Protein AF-A0A8D9P9A0-F1 (afdb_monomer)

Structure (mmCIF, N/CA/C/O backbone):
data_AF-A0A8D9P9A0-F1
#
_entry.id   AF-A0A8D9P9A0-F1
#
loop_
_atom_site.group_PDB
_atom_site.id
_atom_site.type_symbol
_atom_site.label_atom_id
_atom_site.label_alt_id
_atom_site.label_comp_id
_atom_site.label_asym_id
_atom_site.label_entity_id
_atom_site.label_seq_id
_atom_site.pdbx_PDB_ins_code
_atom_site.Cartn_x
_atom_site.Cartn_y
_atom_site.Cartn_z
_atom_site.occupancy
_atom_site.B_iso_or_equiv
_atom_site.auth_seq_id
_atom_site.auth_comp_id
_atom_site.auth_asym_id
_atom_site.auth_atom_id
_atom_site.pdbx_PDB_model_num
ATOM 1 N N . MET A 1 1 ? -58.134 63.887 67.981 1.00 38.72 1 MET A N 1
ATOM 2 C CA . MET A 1 1 ? -57.630 65.029 67.196 1.00 38.72 1 MET A CA 1
ATOM 3 C C . MET A 1 1 ? -57.654 64.625 65.739 1.00 38.72 1 MET A C 1
ATOM 5 O O . MET A 1 1 ? -56.917 63.733 65.346 1.00 38.72 1 MET A O 1
ATOM 9 N N . THR A 1 2 ? -58.584 65.197 64.986 1.00 37.09 2 THR A N 1
ATOM 10 C CA . THR A 1 2 ? -58.655 65.125 63.527 1.00 37.09 2 THR A CA 1
ATOM 11 C C . THR A 1 2 ? -57.467 65.891 62.957 1.00 37.09 2 THR A C 1
ATOM 13 O O . THR A 1 2 ? -57.327 67.081 63.227 1.00 37.09 2 THR A O 1
ATOM 16 N N . ILE A 1 3 ? -56.620 65.218 62.182 1.00 36.59 3 ILE A N 1
ATOM 17 C CA . ILE A 1 3 ? -55.653 65.874 61.301 1.00 36.59 3 ILE A CA 1
ATOM 18 C C . ILE A 1 3 ? -56.049 65.482 59.878 1.00 36.59 3 ILE A C 1
ATOM 20 O O . ILE A 1 3 ? -56.036 64.312 59.508 1.00 36.59 3 ILE A O 1
ATOM 24 N N . SER A 1 4 ? -56.513 66.480 59.135 1.00 38.31 4 SER A N 1
ATOM 25 C CA . SER A 1 4 ? -56.964 66.421 57.747 1.00 38.31 4 SER A CA 1
ATOM 26 C C . SER A 1 4 ? -55.784 66.341 56.776 1.00 38.31 4 SER A C 1
ATOM 28 O O . SER A 1 4 ? -54.839 67.118 56.906 1.00 38.31 4 SER A O 1
ATOM 30 N N . PHE A 1 5 ? -55.878 65.487 55.754 1.00 45.12 5 PHE A N 1
ATOM 31 C CA . PHE A 1 5 ? -55.042 65.589 54.555 1.00 45.12 5 PHE A CA 1
ATOM 32 C C . PHE A 1 5 ? -55.464 66.828 53.754 1.00 45.12 5 PHE A C 1
ATOM 34 O O . PHE A 1 5 ? -56.601 66.921 53.296 1.00 45.12 5 PHE A O 1
ATOM 41 N N . SER A 1 6 ? -54.544 67.777 53.592 1.00 41.75 6 SER A N 1
ATOM 42 C CA . SER A 1 6 ? -54.688 68.943 52.721 1.00 41.75 6 SER A CA 1
ATOM 43 C C . SER A 1 6 ? -53.650 68.844 51.609 1.00 41.75 6 SER A C 1
ATOM 45 O O . SER A 1 6 ? -52.459 68.902 51.890 1.00 41.75 6 SER A O 1
ATOM 47 N N . GLY A 1 7 ? -54.115 68.724 50.364 1.00 48.47 7 GLY A N 1
ATOM 48 C CA . GLY A 1 7 ? -53.348 69.071 49.164 1.00 48.47 7 GLY A CA 1
ATOM 49 C C . GLY A 1 7 ? -52.159 68.166 48.849 1.00 48.47 7 GLY A C 1
ATOM 50 O O . GLY A 1 7 ? -51.011 68.527 49.088 1.00 48.47 7 GLY A O 1
ATOM 51 N N . LEU A 1 8 ? -52.424 67.011 48.240 1.00 52.41 8 LEU A N 1
ATOM 52 C CA . LEU A 1 8 ? -51.388 66.239 47.558 1.00 52.41 8 LEU A CA 1
ATOM 53 C C . LEU A 1 8 ? -50.880 67.036 46.340 1.00 52.41 8 LEU A C 1
ATOM 55 O O . LEU A 1 8 ? -51.666 67.408 45.473 1.00 52.41 8 LEU A O 1
ATOM 59 N N . ALA A 1 9 ? -49.560 67.228 46.285 1.00 50.12 9 ALA A N 1
ATOM 60 C CA . ALA A 1 9 ? -48.769 67.524 45.085 1.00 50.12 9 ALA A CA 1
ATOM 61 C C . ALA A 1 9 ? -48.750 68.965 44.528 1.00 50.12 9 ALA A C 1
ATOM 63 O O . ALA A 1 9 ? -48.913 69.174 43.330 1.00 50.12 9 ALA A O 1
ATOM 64 N N . SER A 1 10 ? -48.416 69.964 45.349 1.00 52.88 10 SER A N 1
ATOM 65 C CA . SER A 1 10 ? -47.826 71.209 44.822 1.00 52.88 10 SER A CA 1
ATOM 66 C C . SER A 1 10 ? -46.684 71.673 45.723 1.00 52.88 10 SER A C 1
ATOM 68 O O . SER A 1 10 ? -46.908 72.404 46.684 1.00 52.88 10 SER A O 1
ATOM 70 N N . GLY A 1 11 ? -45.465 71.208 45.426 1.00 57.16 11 GLY A N 1
ATOM 71 C CA . GLY A 1 11 ? -44.234 71.633 46.108 1.00 57.16 11 GLY A CA 1
ATOM 72 C C . GLY A 1 11 ? -43.344 70.518 46.670 1.00 57.16 11 GLY A C 1
ATOM 73 O O . GLY A 1 11 ? -42.321 70.829 47.270 1.00 57.16 11 GLY A O 1
ATOM 74 N N . LEU A 1 12 ? -43.692 69.239 46.493 1.00 58.28 12 LEU A N 1
ATOM 75 C CA . LEU A 1 12 ? -42.764 68.142 46.781 1.00 58.28 12 LEU A CA 1
ATOM 76 C C . LEU A 1 12 ? -41.878 67.928 45.556 1.00 58.28 12 LEU A C 1
ATOM 78 O O . LEU A 1 12 ? -42.383 67.606 44.483 1.00 58.28 12 LEU A O 1
ATOM 82 N N . ASP A 1 13 ? -40.575 68.128 45.724 1.00 65.75 13 ASP A N 1
ATOM 83 C CA . ASP A 1 13 ? -39.561 67.827 44.717 1.00 65.75 13 ASP A CA 1
ATOM 84 C C . ASP A 1 13 ? -39.398 66.304 44.596 1.00 65.75 13 ASP A C 1
ATOM 86 O O . ASP A 1 13 ? -38.470 65.682 45.105 1.00 65.75 13 ASP A O 1
ATOM 90 N N . THR A 1 14 ? -40.397 65.672 43.983 1.00 66.44 14 THR A N 1
ATOM 91 C CA . THR A 1 14 ? -40.440 64.221 43.797 1.00 66.44 14 THR A CA 1
ATOM 92 C C . THR A 1 14 ? -39.306 63.736 42.901 1.00 66.44 14 THR A C 1
ATOM 94 O O . THR A 1 14 ? -38.906 62.582 43.015 1.00 66.44 14 THR A O 1
ATOM 97 N N . SER A 1 15 ? -38.775 64.605 42.036 1.00 68.75 15 SER A N 1
ATOM 98 C CA . SER A 1 15 ? -37.659 64.288 41.147 1.00 68.75 15 SER A CA 1
ATOM 99 C C . SER A 1 15 ? -36.370 64.061 41.933 1.00 68.75 15 SER A C 1
ATOM 101 O O . SER A 1 15 ? -35.758 63.012 41.758 1.00 68.75 15 SER A O 1
ATOM 103 N N . SER A 1 16 ? -36.012 64.940 42.879 1.00 72.00 16 SER A N 1
ATOM 104 C CA . SER A 1 16 ? -34.798 64.737 43.691 1.00 72.00 16 SER A CA 1
ATOM 105 C C . SER A 1 16 ? -34.883 63.521 44.619 1.00 72.00 16 SER A C 1
ATOM 107 O O . SER A 1 16 ? -33.874 62.866 44.890 1.00 72.00 16 SER A O 1
ATOM 109 N N . TRP A 1 17 ? -36.084 63.155 45.078 1.00 72.56 17 TRP A N 1
ATOM 110 C CA . TRP A 1 17 ? -36.299 61.923 45.849 1.00 72.56 17 TRP A CA 1
ATOM 111 C C . TRP A 1 17 ? -36.168 60.664 44.992 1.00 72.56 17 TRP A C 1
ATOM 113 O O . TRP A 1 17 ? -35.575 59.682 45.441 1.00 72.56 17 TRP A O 1
ATOM 123 N N . VAL A 1 18 ? -36.685 60.687 43.760 1.00 77.31 18 VAL A N 1
ATOM 124 C CA . VAL A 1 18 ? -36.500 59.593 42.798 1.00 77.31 18 VAL A CA 1
ATOM 125 C C . VAL A 1 18 ? -35.024 59.463 42.424 1.00 77.31 18 VAL A C 1
ATOM 127 O O . VAL A 1 18 ? -34.495 58.359 42.487 1.00 77.31 18 VAL A O 1
ATOM 130 N N . GLU A 1 19 ? -34.332 60.565 42.133 1.00 80.25 19 GLU A N 1
ATOM 131 C CA . GLU A 1 19 ? -32.891 60.575 41.848 1.00 80.25 19 GLU A CA 1
ATOM 132 C C . GLU A 1 19 ? -32.069 60.042 43.027 1.00 80.25 19 GLU A C 1
ATOM 134 O O . GLU A 1 19 ? -31.186 59.213 42.830 1.00 80.25 19 GLU A O 1
ATOM 139 N N . SER A 1 20 ? -32.407 60.425 44.263 1.00 78.75 20 SER A N 1
ATOM 140 C CA . SER A 1 20 ? -31.737 59.916 45.469 1.00 78.75 20 SER A CA 1
ATOM 141 C C . SER A 1 20 ? -31.962 58.414 45.669 1.00 78.75 20 SER A C 1
ATOM 143 O O . SER A 1 20 ? -31.035 57.691 46.024 1.00 78.75 20 SER A O 1
ATOM 145 N N . LEU A 1 21 ? -33.179 57.914 45.425 1.00 80.44 21 LEU A N 1
ATOM 146 C CA . LEU A 1 21 ? -33.485 56.481 45.498 1.00 80.44 21 LEU A CA 1
ATOM 147 C C . LEU A 1 21 ? -32.795 55.688 44.383 1.00 80.44 21 LEU A C 1
ATOM 149 O O . LEU A 1 21 ? -32.305 54.588 44.642 1.00 80.44 21 LEU A O 1
ATOM 153 N N . VAL A 1 22 ? -32.731 56.237 43.168 1.00 85.25 22 VAL A N 1
ATOM 154 C CA . VAL A 1 22 ? -31.996 55.650 42.039 1.00 85.25 22 VAL A CA 1
ATOM 155 C C . VAL A 1 22 ? -30.502 55.622 42.340 1.00 85.25 22 VAL A C 1
ATOM 157 O O . VAL A 1 22 ? -29.896 54.573 42.175 1.00 85.25 22 VAL A O 1
ATOM 160 N N . ALA A 1 23 ? -29.925 56.699 42.877 1.00 84.56 23 ALA A N 1
ATOM 161 C CA . ALA A 1 23 ? -28.524 56.742 43.291 1.00 84.56 23 ALA A CA 1
ATOM 162 C C . ALA A 1 23 ? -28.210 55.704 44.381 1.00 84.56 23 ALA A C 1
ATOM 164 O O . ALA A 1 23 ? -27.176 55.048 44.334 1.00 84.56 23 ALA A O 1
ATOM 165 N N . LEU A 1 24 ? -29.126 55.486 45.330 1.00 86.19 24 LEU A N 1
ATOM 166 C CA . LEU A 1 24 ? -28.970 54.482 46.388 1.00 86.19 24 LEU A CA 1
ATOM 167 C C . LEU A 1 24 ? -29.079 53.044 45.844 1.00 86.19 24 LEU A C 1
ATOM 169 O O . LEU A 1 24 ? -28.393 52.139 46.319 1.00 86.19 24 LEU A O 1
ATOM 173 N N . LYS A 1 25 ? -29.921 52.819 44.825 1.00 83.50 25 LYS A N 1
ATOM 174 C CA . LYS A 1 25 ? -29.985 51.545 44.089 1.00 83.50 25 LYS A CA 1
ATOM 175 C C . LYS A 1 25 ? -28.748 51.329 43.217 1.00 83.50 25 LYS A C 1
ATOM 177 O O . LYS A 1 25 ? -28.243 50.212 43.213 1.00 83.50 25 LYS A O 1
ATOM 182 N N . GLN A 1 26 ? -28.257 52.370 42.547 1.00 85.81 26 GLN A N 1
ATOM 183 C CA . GLN A 1 26 ? -27.051 52.333 41.724 1.00 85.81 26 GLN A CA 1
ATOM 184 C C . GLN A 1 26 ? -25.819 52.046 42.581 1.00 85.81 26 GLN A C 1
ATOM 186 O O . GLN A 1 26 ? -25.112 51.103 42.281 1.00 85.81 26 GLN A O 1
ATOM 191 N N . ALA A 1 27 ? -25.661 52.701 43.734 1.00 87.56 27 ALA A N 1
ATOM 192 C CA . ALA A 1 27 ? -24.571 52.410 44.667 1.00 87.56 27 ALA A CA 1
ATOM 193 C C . ALA A 1 27 ? -24.542 50.934 45.111 1.00 87.56 27 ALA A C 1
ATOM 195 O O . ALA A 1 27 ? -23.475 50.342 45.256 1.00 87.56 27 ALA A O 1
ATOM 196 N N . LYS A 1 28 ? -25.717 50.311 45.298 1.00 88.88 28 LYS A N 1
ATOM 197 C CA . LYS A 1 28 ? -25.809 48.873 45.594 1.00 88.88 28 LYS A CA 1
ATOM 198 C C . LYS A 1 28 ? -25.413 48.004 44.394 1.00 88.88 28 LYS A C 1
ATOM 200 O O . LYS A 1 28 ? -24.854 46.934 44.602 1.00 88.88 28 LYS A O 1
ATOM 205 N N . ILE A 1 29 ? -25.732 48.431 43.173 1.00 88.75 29 ILE A N 1
ATOM 206 C CA . ILE A 1 29 ? -25.300 47.758 41.941 1.00 88.75 29 ILE A CA 1
ATOM 207 C C . ILE A 1 29 ? -23.782 47.878 41.799 1.00 88.75 29 ILE A C 1
ATOM 209 O O . ILE A 1 29 ? -23.136 46.855 41.632 1.00 88.75 29 ILE A O 1
ATOM 213 N N . ASP A 1 30 ? -23.224 49.073 41.983 1.00 90.44 30 ASP A N 1
ATOM 214 C CA . ASP A 1 30 ? -21.786 49.335 41.899 1.00 90.44 30 ASP A CA 1
ATOM 215 C C . ASP A 1 30 ? -21.013 48.467 42.910 1.00 90.44 30 ASP A C 1
ATOM 217 O O . ASP A 1 30 ? -20.038 47.814 42.555 1.00 90.44 30 ASP A O 1
ATOM 221 N N . THR A 1 31 ? -21.516 48.344 44.148 1.00 91.75 31 THR A N 1
ATOM 222 C CA . THR A 1 31 ? -20.923 47.441 45.157 1.00 91.75 31 THR A CA 1
ATOM 223 C C . THR A 1 31 ? -20.950 45.975 44.705 1.00 91.75 31 THR A C 1
ATOM 225 O O . THR A 1 31 ? -19.977 45.250 44.884 1.00 91.75 31 THR A O 1
ATOM 228 N N . LEU A 1 32 ? -22.055 45.515 44.107 1.00 92.00 32 LEU A N 1
ATOM 229 C CA . LEU A 1 32 ? -22.164 44.143 43.599 1.00 92.00 32 LEU A CA 1
ATOM 230 C C . LEU A 1 32 ? -21.280 43.908 42.364 1.00 92.00 32 LEU A C 1
ATOM 232 O O . LEU A 1 32 ? -20.816 42.787 42.154 1.00 92.00 32 LEU A O 1
ATOM 236 N N . GLU A 1 33 ? -21.049 44.934 41.543 1.00 88.38 33 GLU A N 1
ATOM 237 C CA . GLU A 1 33 ? -20.112 44.879 40.419 1.00 88.38 33 GLU A CA 1
ATOM 238 C C . GLU A 1 33 ? -18.659 44.785 40.907 1.00 88.38 33 GLU A C 1
ATOM 240 O O . GLU A 1 33 ? -17.931 43.918 40.423 1.00 88.38 33 GLU A O 1
ATOM 245 N N . GLU A 1 34 ? -18.270 45.559 41.927 1.00 91.25 34 GLU A N 1
ATOM 246 C CA . GLU A 1 34 ? -16.955 45.457 42.583 1.00 91.25 34 GLU A CA 1
ATOM 247 C C . GLU A 1 34 ? -16.739 44.082 43.250 1.00 91.25 34 GLU A C 1
ATOM 249 O O . GLU A 1 34 ? -15.682 43.455 43.100 1.00 91.25 34 GLU A O 1
ATOM 254 N N . GLU A 1 35 ? -17.750 43.561 43.958 1.00 91.94 35 GLU A N 1
ATOM 255 C CA . GLU A 1 35 ? -17.711 42.213 44.542 1.00 91.94 35 GLU A CA 1
ATOM 256 C C . GLU A 1 35 ? -17.566 41.139 43.452 1.00 91.94 35 GLU A C 1
ATOM 258 O O . GLU A 1 35 ? -16.764 40.210 43.587 1.00 91.94 35 GLU A O 1
ATOM 263 N N . LYS A 1 36 ? -18.293 41.277 42.336 1.00 90.62 36 LYS A N 1
ATOM 264 C CA . LYS A 1 36 ? -18.192 40.371 41.184 1.00 90.62 36 LYS A CA 1
ATOM 265 C C . LYS A 1 36 ? -16.798 40.406 40.559 1.00 90.62 36 LYS A C 1
ATOM 267 O O . LYS A 1 36 ? -16.258 39.343 40.251 1.00 90.62 36 LYS A O 1
ATOM 272 N N . GLU A 1 37 ? -16.218 41.587 40.367 1.00 89.94 37 GLU A N 1
ATOM 273 C CA . GLU A 1 37 ? -14.865 41.745 39.822 1.00 89.94 37 GLU A CA 1
ATOM 274 C C . GLU A 1 37 ? -13.820 41.080 40.732 1.00 89.94 37 GLU A C 1
ATOM 276 O O . GLU A 1 37 ? -12.984 40.304 40.265 1.00 89.94 37 GLU A O 1
ATOM 281 N N . THR A 1 38 ? -13.951 41.260 42.048 1.00 90.88 38 THR A N 1
ATOM 282 C CA . THR A 1 38 ? -13.087 40.614 43.052 1.00 90.88 38 THR A CA 1
ATOM 283 C C . THR A 1 38 ? -13.170 39.081 42.994 1.00 90.88 38 THR A C 1
ATOM 285 O O . THR A 1 38 ? -12.151 38.381 43.069 1.00 90.88 38 THR A O 1
ATOM 288 N N . VAL A 1 39 ? -14.378 38.532 42.832 1.00 92.12 39 VAL A N 1
ATOM 289 C CA . VAL A 1 39 ? -14.594 37.082 42.695 1.00 92.12 39 VAL A CA 1
ATOM 290 C C . VAL A 1 39 ? -14.009 36.549 41.383 1.00 92.12 39 VAL A C 1
ATOM 292 O O . VAL A 1 39 ? -13.419 35.467 41.380 1.00 92.12 39 VAL A O 1
ATOM 295 N N . LEU A 1 40 ? -14.118 37.293 40.278 1.00 88.81 40 LEU A N 1
ATOM 296 C CA . LEU A 1 40 ? -13.529 36.905 38.991 1.00 88.81 40 LEU A CA 1
ATOM 297 C C . LEU A 1 40 ? -11.998 36.855 39.049 1.00 88.81 40 LEU A C 1
ATOM 299 O O . LEU A 1 40 ? -11.419 35.862 38.612 1.00 88.81 40 LEU A O 1
ATOM 303 N N . LEU A 1 41 ? -11.359 37.853 39.663 1.00 89.81 41 LEU A N 1
ATOM 304 C CA . LEU A 1 41 ? -9.907 37.861 39.892 1.00 89.81 41 LEU A CA 1
ATOM 305 C C . LEU A 1 41 ? -9.457 36.672 40.755 1.00 89.81 41 LEU A C 1
ATOM 307 O O . LEU A 1 41 ? -8.440 36.025 40.480 1.00 89.81 41 LEU A O 1
ATOM 311 N N . SER A 1 42 ? -10.240 36.339 41.784 1.00 89.00 42 SER A N 1
ATOM 312 C CA . SER A 1 42 ? -9.978 35.172 42.635 1.00 89.00 42 SER A CA 1
ATOM 313 C C . SER A 1 42 ? -10.098 33.858 41.856 1.00 89.00 42 SER A C 1
ATOM 315 O O . SER A 1 42 ? -9.275 32.958 42.034 1.00 89.00 42 SER A O 1
ATOM 317 N N . LYS A 1 43 ? -11.088 33.749 40.960 1.00 93.31 43 LYS A N 1
ATOM 318 C CA . LYS A 1 43 ? -11.264 32.590 40.078 1.00 93.31 43 LYS A CA 1
ATOM 319 C C . LYS A 1 43 ? -10.092 32.438 39.106 1.00 93.31 43 LYS A C 1
ATOM 321 O O . LYS A 1 43 ? -9.537 31.350 39.017 1.00 93.31 43 LYS A O 1
ATOM 326 N N . GLU A 1 44 ? -9.686 33.511 38.430 1.00 91.00 44 GLU A N 1
ATOM 327 C CA . GLU A 1 44 ? -8.546 33.495 37.502 1.00 91.00 44 GLU A CA 1
ATOM 328 C C . GLU A 1 44 ? -7.255 33.052 38.207 1.00 91.00 44 GLU A C 1
ATOM 330 O O . GLU A 1 44 ? -6.508 32.211 37.706 1.00 91.00 44 GLU A O 1
ATOM 335 N N . THR A 1 45 ? -7.027 33.556 39.422 1.00 90.44 45 THR A N 1
ATOM 336 C CA . THR A 1 45 ? -5.895 33.139 40.259 1.00 90.44 45 THR A CA 1
ATOM 337 C C . THR A 1 45 ? -5.944 31.638 40.562 1.00 90.44 45 THR A C 1
ATOM 339 O O . THR A 1 45 ? -4.926 30.952 40.456 1.00 90.44 45 THR A O 1
ATOM 342 N N . LEU A 1 46 ? -7.121 31.104 40.904 1.00 93.69 46 LEU A N 1
ATOM 343 C CA . LEU A 1 46 ? -7.304 29.680 41.186 1.00 93.69 46 LEU A CA 1
ATOM 344 C C . LEU A 1 46 ? -7.097 28.807 39.937 1.00 93.69 46 LEU A C 1
ATOM 346 O O . LEU A 1 46 ? -6.453 27.762 40.027 1.00 93.69 46 LEU A O 1
ATOM 350 N N . ASP A 1 47 ? -7.595 29.244 38.779 1.00 90.88 47 ASP A N 1
ATOM 351 C CA . ASP A 1 47 ? -7.427 28.549 37.498 1.00 90.88 47 ASP A CA 1
ATOM 352 C C . ASP A 1 47 ? -5.939 28.481 37.102 1.00 90.88 47 ASP A C 1
ATOM 354 O O . ASP A 1 47 ? -5.443 27.417 36.716 1.00 90.88 47 ASP A O 1
ATOM 358 N N . ASN A 1 48 ? -5.189 29.569 37.308 1.00 90.69 48 ASN A N 1
ATOM 359 C CA . ASN A 1 48 ? -3.739 29.605 37.103 1.00 90.69 48 ASN A CA 1
ATOM 360 C C . ASN A 1 48 ? -2.991 28.649 38.047 1.00 90.69 48 ASN A C 1
ATOM 362 O O . ASN A 1 48 ? -2.122 27.893 37.603 1.00 90.69 48 ASN A O 1
ATOM 366 N N . ILE A 1 49 ? -3.354 28.623 39.335 1.00 94.56 49 ILE A N 1
ATOM 367 C CA . ILE A 1 49 ? -2.780 27.683 40.313 1.00 94.56 49 ILE A CA 1
ATOM 368 C C . ILE A 1 49 ? -3.073 26.235 39.901 1.00 94.56 49 ILE A C 1
ATOM 370 O O . ILE A 1 49 ? -2.175 25.392 39.913 1.00 94.56 49 ILE A O 1
ATOM 374 N N . LYS A 1 50 ? -4.310 25.933 39.497 1.00 92.50 50 LYS A N 1
ATOM 375 C CA . LYS A 1 50 ? -4.706 24.593 39.050 1.00 92.50 50 LYS A CA 1
ATOM 376 C C . LYS A 1 50 ? -3.918 24.153 37.817 1.00 92.50 50 LYS A C 1
ATOM 378 O O . LYS A 1 50 ? -3.455 23.013 37.774 1.00 92.50 50 LYS A O 1
ATOM 383 N N . SER A 1 51 ? -3.738 25.040 36.839 1.00 89.81 51 SER A N 1
ATOM 384 C CA . SER A 1 51 ? -2.944 24.768 35.635 1.00 89.81 51 SER A CA 1
ATOM 385 C C . SER A 1 51 ? -1.482 24.457 35.976 1.00 89.81 51 SER A C 1
ATOM 387 O O . SER A 1 51 ? -0.930 23.454 35.510 1.00 89.81 51 SER A O 1
ATOM 389 N N . PHE A 1 52 ? -0.883 25.246 36.878 1.00 93.88 52 PHE A N 1
ATOM 390 C CA . PHE A 1 52 ? 0.466 24.996 37.384 1.00 93.88 52 PHE A CA 1
ATOM 391 C C . PHE A 1 52 ? 0.574 23.622 38.055 1.00 93.88 52 PHE A C 1
ATOM 393 O O . PHE A 1 52 ? 1.441 22.833 37.689 1.00 93.88 52 PHE A O 1
ATOM 400 N N . PHE A 1 53 ? -0.325 23.297 38.989 1.00 94.50 53 PHE A N 1
ATOM 401 C CA . PHE A 1 53 ? -0.287 22.009 39.688 1.00 94.50 53 PHE A CA 1
ATOM 402 C C . PHE A 1 53 ? -0.582 20.818 38.773 1.00 94.50 53 PHE A C 1
ATOM 404 O O . PHE A 1 53 ? -0.012 19.751 38.981 1.00 94.50 53 PHE A O 1
ATOM 411 N N . THR A 1 54 ? -1.414 20.991 37.744 1.00 82.06 54 THR A N 1
ATOM 412 C CA . THR A 1 54 ? -1.666 19.951 36.733 1.00 82.06 54 THR A CA 1
ATOM 413 C C . THR A 1 54 ? -0.401 19.684 35.920 1.00 82.06 54 THR A C 1
ATOM 415 O O . THR A 1 54 ? 0.020 18.539 35.800 1.00 82.06 54 THR A O 1
ATOM 418 N N . SER A 1 55 ? 0.265 20.743 35.451 1.00 82.06 55 SER A N 1
ATOM 419 C CA . SER A 1 55 ? 1.526 20.633 34.706 1.00 82.06 55 SER A CA 1
ATOM 420 C C . SER A 1 55 ? 2.646 20.036 35.562 1.00 82.06 55 SER A C 1
ATOM 422 O O . SER A 1 55 ? 3.377 19.155 35.115 1.00 82.06 55 SER A O 1
ATOM 424 N N . PHE A 1 56 ? 2.757 20.486 36.814 1.00 87.50 56 PHE A N 1
ATOM 425 C CA . PHE A 1 56 ? 3.733 19.982 37.775 1.00 87.50 56 PHE A CA 1
ATOM 426 C C . PHE A 1 56 ? 3.503 18.502 38.090 1.00 87.50 56 PHE A C 1
ATOM 428 O O . PHE A 1 56 ? 4.450 17.718 38.091 1.00 87.50 56 PHE A O 1
ATOM 435 N N . ARG A 1 57 ? 2.242 18.096 38.278 1.00 85.62 57 ARG A N 1
ATOM 436 C CA . ARG A 1 57 ? 1.867 16.693 38.441 1.00 85.62 57 ARG A CA 1
ATOM 437 C C . ARG A 1 57 ? 2.275 15.861 37.225 1.00 85.62 57 ARG A C 1
ATOM 439 O O . ARG A 1 57 ? 2.945 14.859 37.422 1.00 85.62 57 ARG A O 1
ATOM 446 N N . SER A 1 58 ? 1.969 16.295 36.000 1.00 76.25 58 SER A N 1
ATOM 447 C CA . SER A 1 58 ? 2.367 15.564 34.786 1.00 76.25 58 SER A CA 1
ATOM 448 C C . SER A 1 58 ? 3.887 15.436 34.633 1.00 76.25 58 SER A C 1
ATOM 450 O O . SER A 1 58 ? 4.372 14.440 34.103 1.00 76.25 58 SER A O 1
ATOM 452 N N . MET A 1 59 ? 4.660 16.426 35.092 1.00 76.00 59 MET A N 1
ATOM 453 C CA . MET A 1 59 ? 6.124 16.330 35.124 1.00 76.00 59 MET A CA 1
ATOM 454 C C . MET A 1 59 ? 6.614 15.308 36.154 1.00 76.00 59 MET A C 1
ATOM 456 O O . MET A 1 59 ? 7.551 14.573 35.860 1.00 76.00 59 MET A O 1
ATOM 460 N N . ILE A 1 60 ? 5.994 15.246 37.337 1.00 75.69 60 ILE A N 1
ATOM 461 C CA . ILE A 1 60 ? 6.331 14.243 38.355 1.00 75.69 60 ILE A CA 1
ATOM 462 C C . ILE A 1 60 ? 5.907 12.845 37.902 1.00 75.69 60 ILE A C 1
ATOM 464 O O . ILE A 1 60 ? 6.707 11.933 38.046 1.00 75.69 60 ILE A O 1
ATOM 468 N N . GLU A 1 61 ? 4.725 12.682 37.301 1.00 70.75 61 GLU A N 1
ATOM 469 C CA . GLU A 1 61 ? 4.235 11.395 36.777 1.00 70.75 61 GLU A CA 1
ATOM 470 C C . GLU A 1 61 ? 5.244 10.773 35.798 1.00 70.75 61 GLU A C 1
ATOM 472 O O . GLU A 1 61 ? 5.635 9.625 35.985 1.00 70.75 61 GLU A O 1
ATOM 477 N N . LYS A 1 62 ? 5.808 11.569 34.876 1.00 65.50 62 LYS A N 1
ATOM 478 C CA . LYS A 1 62 ? 6.888 11.130 33.966 1.00 65.50 62 LYS A CA 1
ATOM 479 C C . LYS A 1 62 ? 8.172 10.670 34.668 1.00 65.50 62 LYS A C 1
ATOM 481 O O . LYS A 1 62 ? 8.938 9.909 34.091 1.00 65.50 62 LYS A O 1
ATOM 486 N N . VAL A 1 63 ? 8.451 11.171 35.871 1.00 65.25 63 VAL A N 1
ATOM 487 C CA . VAL A 1 63 ? 9.617 10.774 36.680 1.00 65.25 63 VAL A CA 1
ATOM 488 C C . VAL A 1 63 ? 9.280 9.574 37.577 1.00 65.25 63 VAL A C 1
ATOM 490 O O . VAL A 1 63 ? 10.164 8.782 37.891 1.00 65.25 63 VAL A O 1
ATOM 493 N N . THR A 1 64 ? 8.017 9.427 37.995 1.00 58.97 64 THR A N 1
ATOM 494 C CA . THR A 1 64 ? 7.552 8.385 38.924 1.00 58.97 64 THR A CA 1
ATOM 495 C C . THR A 1 64 ? 6.973 7.137 38.259 1.00 58.97 64 THR A C 1
ATOM 497 O O . THR A 1 64 ? 6.782 6.153 38.966 1.00 58.97 64 THR A O 1
ATOM 500 N N . ASP A 1 65 ? 6.733 7.120 36.943 1.00 56.56 65 ASP A N 1
ATOM 501 C CA . ASP A 1 65 ? 6.313 5.910 36.200 1.00 56.56 65 ASP A CA 1
ATOM 502 C C . ASP A 1 65 ? 7.285 4.722 36.378 1.00 56.56 65 ASP A C 1
ATOM 504 O O . ASP A 1 65 ? 6.882 3.563 36.280 1.00 56.56 65 ASP A O 1
ATOM 508 N N . ALA A 1 66 ? 8.527 4.987 36.802 1.00 52.38 66 ALA A N 1
ATOM 509 C CA . ALA A 1 66 ? 9.483 3.986 37.282 1.00 52.38 66 ALA A CA 1
ATOM 510 C C . ALA A 1 66 ? 8.971 3.133 38.473 1.00 52.38 66 ALA A C 1
ATOM 512 O O . ALA A 1 66 ? 9.514 2.065 38.752 1.00 52.38 66 ALA A O 1
ATOM 513 N N . GLN A 1 67 ? 7.921 3.560 39.189 1.00 51.88 67 GLN A N 1
ATOM 514 C CA . GLN A 1 67 ? 7.370 2.843 40.346 1.00 51.88 67 GLN A CA 1
ATOM 515 C C . GLN A 1 67 ? 6.343 1.753 39.968 1.00 51.88 67 GLN A C 1
ATOM 517 O O . GLN A 1 67 ? 6.035 0.908 40.810 1.00 51.88 67 GLN A O 1
ATOM 522 N N . PHE A 1 68 ? 5.845 1.727 38.721 1.00 54.25 68 PHE A N 1
ATOM 523 C CA . PHE A 1 68 ? 4.789 0.802 38.269 1.00 54.25 68 PHE A CA 1
ATOM 524 C C . PHE A 1 68 ? 5.270 -0.361 37.382 1.00 54.25 68 PHE A C 1
ATOM 526 O O . PHE A 1 68 ? 4.454 -1.153 36.917 1.00 54.25 68 PHE A O 1
ATOM 533 N N . GLY A 1 69 ? 6.584 -0.535 37.200 1.00 53.19 69 GLY A N 1
ATOM 534 C CA . GLY A 1 69 ? 7.155 -1.783 36.671 1.00 53.19 69 GLY A CA 1
ATOM 535 C C . GLY A 1 69 ? 6.966 -2.037 35.170 1.00 53.19 69 GLY A C 1
ATOM 536 O O . GLY A 1 69 ? 7.189 -3.159 34.721 1.00 53.19 69 GLY A O 1
ATOM 537 N N . VAL A 1 70 ? 6.592 -1.025 34.382 1.00 55.56 70 VAL A N 1
ATOM 538 C CA . VAL A 1 70 ? 6.623 -1.085 32.911 1.00 55.56 70 VAL A CA 1
ATOM 539 C C . VAL A 1 70 ? 7.970 -0.564 32.405 1.00 55.56 70 VAL A C 1
ATOM 541 O O . VAL A 1 70 ? 8.204 0.639 32.326 1.00 55.56 70 VAL A O 1
ATOM 544 N N . ALA A 1 71 ? 8.878 -1.488 32.078 1.00 52.16 71 ALA A N 1
ATOM 545 C CA . ALA A 1 71 ? 10.268 -1.182 31.726 1.00 52.16 71 ALA A CA 1
ATOM 546 C C . ALA A 1 71 ? 10.418 -0.222 30.530 1.00 52.16 71 ALA A C 1
ATOM 548 O O . ALA A 1 71 ? 11.379 0.535 30.491 1.00 52.16 71 ALA A O 1
ATOM 549 N N . SER A 1 72 ? 9.465 -0.201 29.589 1.00 52.31 72 SER A N 1
ATOM 550 C CA . SER A 1 72 ? 9.529 0.620 28.369 1.00 52.31 72 SER A CA 1
ATOM 551 C C . SER A 1 72 ? 9.403 2.134 28.599 1.00 52.31 72 SER A C 1
ATOM 553 O O . SER A 1 72 ? 9.706 2.903 27.687 1.00 52.31 72 SER A O 1
ATOM 555 N N . MET A 1 73 ? 8.972 2.575 29.789 1.00 51.78 73 MET A N 1
ATOM 556 C CA . MET A 1 73 ? 8.767 3.995 30.123 1.00 51.78 73 MET A CA 1
ATOM 557 C C . MET A 1 73 ? 9.653 4.491 31.276 1.00 51.78 73 MET A C 1
ATOM 559 O O . MET A 1 73 ? 9.581 5.664 31.645 1.00 51.78 73 MET A O 1
ATOM 563 N N . ASP A 1 74 ? 10.519 3.634 31.828 1.00 60.44 74 ASP A N 1
ATOM 564 C CA . ASP A 1 74 ? 11.475 4.035 32.857 1.00 60.44 74 ASP A CA 1
ATOM 565 C C . ASP A 1 74 ? 12.637 4.817 32.222 1.00 60.44 74 ASP A C 1
ATOM 567 O O . ASP A 1 74 ? 13.485 4.275 31.508 1.00 60.44 74 ASP A O 1
ATOM 571 N N . LEU A 1 75 ? 12.683 6.123 32.505 1.00 62.06 75 LEU A N 1
ATOM 572 C CA . LEU A 1 75 ? 13.745 7.027 32.056 1.00 62.06 75 LEU A CA 1
ATOM 573 C C . LEU A 1 75 ? 15.144 6.555 32.496 1.00 62.06 75 LEU A C 1
ATOM 575 O O . LEU A 1 75 ? 16.132 6.903 31.852 1.00 62.06 75 LEU A O 1
ATOM 579 N N . PHE A 1 76 ? 15.230 5.766 33.570 1.00 67.50 76 PHE A N 1
ATOM 580 C CA . PHE A 1 76 ? 16.474 5.246 34.127 1.00 67.50 76 PHE A CA 1
ATOM 581 C C . PHE A 1 76 ? 16.809 3.816 33.674 1.00 67.50 76 PHE A C 1
ATOM 583 O O . PHE A 1 76 ? 17.928 3.374 33.926 1.00 67.50 76 PHE A O 1
ATOM 590 N N . ALA A 1 77 ? 15.900 3.117 32.980 1.00 64.50 77 ALA A N 1
ATOM 591 C CA . ALA A 1 77 ? 16.130 1.766 32.446 1.00 64.50 77 ALA A CA 1
ATOM 592 C C . ALA A 1 77 ? 16.526 1.747 30.958 1.00 64.50 77 ALA A C 1
ATOM 594 O O . ALA A 1 77 ? 16.616 0.681 30.348 1.00 64.50 77 ALA A O 1
ATOM 595 N N . GLN A 1 78 ? 16.733 2.914 30.336 1.00 67.19 78 GLN A N 1
ATOM 596 C CA . GLN A 1 78 ? 17.146 2.981 28.935 1.00 67.19 78 GLN A CA 1
ATOM 597 C C . GLN A 1 78 ? 18.595 2.520 28.762 1.00 67.19 78 GLN A C 1
ATOM 599 O O . GLN A 1 78 ? 19.523 3.104 29.324 1.00 67.19 78 GLN A O 1
ATOM 604 N N . ASN A 1 79 ? 18.790 1.515 27.913 1.00 75.50 79 ASN A N 1
ATOM 605 C CA . ASN A 1 79 ? 20.113 1.056 27.519 1.00 75.50 79 ASN A CA 1
ATOM 606 C C . ASN A 1 79 ? 20.692 1.952 26.420 1.00 75.50 79 ASN A C 1
ATOM 608 O O . ASN A 1 79 ? 20.017 2.302 25.451 1.00 75.50 79 ASN A O 1
ATOM 612 N N . LEU A 1 80 ? 21.975 2.294 26.542 1.00 77.88 80 LEU A N 1
ATOM 613 C CA . LEU A 1 80 ? 22.684 3.078 25.536 1.00 77.88 80 LEU A CA 1
ATOM 614 C C . LEU A 1 80 ? 23.464 2.158 24.590 1.00 77.88 80 LEU A C 1
ATOM 616 O O . LEU A 1 80 ? 24.455 1.544 24.982 1.00 77.88 80 LEU A O 1
ATOM 620 N N . ALA A 1 81 ? 23.068 2.122 23.319 1.00 83.94 81 ALA A N 1
ATOM 621 C CA . ALA A 1 81 ? 23.862 1.496 22.268 1.00 83.94 81 ALA A CA 1
ATOM 622 C C . ALA A 1 81 ? 24.895 2.491 21.718 1.00 83.94 81 ALA A C 1
ATOM 624 O O . ALA A 1 81 ? 24.560 3.605 21.319 1.00 83.94 81 ALA A O 1
ATOM 625 N N . THR A 1 82 ? 26.165 2.085 21.686 1.00 80.06 82 THR A N 1
ATOM 626 C CA . THR A 1 82 ? 27.256 2.873 21.095 1.00 80.06 82 THR A CA 1
ATOM 627 C C . THR A 1 82 ? 27.994 2.032 20.061 1.00 80.06 82 THR A C 1
ATOM 629 O O . THR A 1 82 ? 28.260 0.853 20.291 1.00 80.06 82 THR A O 1
ATOM 632 N N . SER A 1 83 ? 28.306 2.633 18.911 1.00 87.50 83 SER A N 1
ATOM 633 C CA . SER A 1 83 ? 29.075 2.001 17.834 1.00 87.50 83 SER A CA 1
ATOM 634 C C . SER A 1 83 ? 30.490 2.567 17.800 1.00 87.50 83 SER A C 1
ATOM 636 O O . SER A 1 83 ? 30.700 3.749 18.076 1.00 87.50 83 SER A O 1
ATOM 638 N N . SER A 1 84 ? 31.467 1.728 17.457 1.00 89.00 84 SER A N 1
ATOM 639 C CA . SER A 1 84 ? 32.847 2.171 17.241 1.00 89.00 84 SER A CA 1
ATOM 640 C C . SER A 1 84 ? 33.035 2.929 15.926 1.00 89.00 84 SER A C 1
ATOM 642 O O . SER A 1 84 ? 34.014 3.659 15.804 1.00 89.00 84 SER A O 1
ATOM 644 N N . ASP A 1 85 ? 32.127 2.747 14.962 1.00 79.44 85 ASP A N 1
ATOM 645 C CA . ASP A 1 85 ? 32.153 3.405 13.655 1.00 79.44 85 ASP A CA 1
ATOM 646 C C . ASP A 1 85 ? 30.714 3.657 13.173 1.00 79.44 85 ASP A C 1
ATOM 648 O O . ASP A 1 85 ? 29.992 2.734 12.784 1.00 79.44 85 ASP A O 1
ATOM 652 N N . LEU A 1 86 ? 30.279 4.917 13.270 1.00 74.31 86 LEU A N 1
ATOM 653 C CA . LEU A 1 86 ? 28.908 5.330 12.955 1.00 74.31 86 LEU A CA 1
ATOM 654 C C . LEU A 1 86 ? 28.623 5.373 11.449 1.00 74.31 86 LEU A C 1
ATOM 656 O O . LEU A 1 86 ? 27.452 5.352 11.077 1.00 74.31 86 LEU A O 1
ATOM 660 N N . ASP A 1 87 ? 29.655 5.398 10.602 1.00 70.50 87 ASP A N 1
ATOM 661 C CA . ASP A 1 87 ? 29.482 5.406 9.146 1.00 70.50 87 ASP A CA 1
ATOM 662 C C . ASP A 1 87 ? 29.166 3.997 8.606 1.00 70.50 87 ASP A C 1
ATOM 664 O O . ASP A 1 87 ? 28.630 3.857 7.507 1.00 70.50 87 ASP A O 1
ATOM 668 N N . ILE A 1 88 ? 29.465 2.948 9.386 1.00 75.00 88 ILE A N 1
ATOM 669 C CA . ILE A 1 88 ? 29.247 1.540 9.016 1.00 75.00 88 ILE A CA 1
ATOM 670 C C . ILE A 1 88 ? 28.002 0.956 9.694 1.00 75.00 88 ILE A C 1
ATOM 672 O O . ILE A 1 88 ? 27.234 0.234 9.057 1.00 75.00 88 ILE A O 1
ATOM 676 N N . LEU A 1 89 ? 27.806 1.223 10.989 1.00 76.56 89 LEU A N 1
ATOM 677 C CA . LEU A 1 89 ? 26.719 0.638 11.774 1.00 76.56 89 LEU A CA 1
ATOM 678 C C . LEU A 1 89 ? 26.248 1.610 12.855 1.00 76.56 89 LEU A C 1
ATOM 680 O O . LEU A 1 89 ? 27.025 2.031 13.715 1.00 76.56 89 LEU A O 1
ATOM 684 N N . THR A 1 90 ? 24.948 1.885 12.874 1.00 80.94 90 THR A N 1
ATOM 685 C CA . THR A 1 90 ? 24.257 2.500 14.011 1.00 80.94 90 THR A CA 1
ATOM 686 C C . THR A 1 90 ? 23.434 1.441 14.740 1.00 80.94 90 THR A C 1
ATOM 688 O O . THR A 1 90 ? 23.024 0.439 14.155 1.00 80.94 90 THR A O 1
ATOM 691 N N . ALA A 1 91 ? 23.222 1.633 16.039 1.00 79.31 91 ALA A N 1
ATOM 692 C CA . ALA A 1 91 ? 22.448 0.712 16.861 1.00 79.31 91 ALA A CA 1
ATOM 693 C C . ALA A 1 91 ? 21.591 1.493 17.860 1.00 79.31 91 ALA A C 1
ATOM 695 O O . ALA A 1 91 ? 22.001 2.545 18.351 1.00 79.31 91 ALA A O 1
ATOM 696 N N . SER A 1 92 ? 20.419 0.952 18.175 1.00 79.00 92 SER A N 1
ATOM 697 C CA . SER A 1 92 ? 19.574 1.357 19.297 1.00 79.00 92 SER A CA 1
ATOM 698 C C . SER A 1 92 ? 19.377 0.150 20.214 1.00 79.00 92 SER A C 1
ATOM 700 O O . SER A 1 92 ? 19.380 -0.992 19.753 1.00 79.00 92 SER A O 1
ATOM 702 N N . ALA A 1 93 ? 19.254 0.385 21.520 1.00 79.25 93 ALA A N 1
ATOM 703 C CA . ALA A 1 93 ? 18.999 -0.667 22.497 1.00 79.25 93 ALA A CA 1
ATOM 704 C C . ALA A 1 93 ? 17.641 -0.428 23.156 1.00 79.25 93 ALA A C 1
ATOM 706 O O . ALA A 1 93 ? 17.310 0.695 23.532 1.00 79.25 93 ALA A O 1
ATOM 707 N N . THR A 1 94 ? 16.849 -1.490 23.276 1.00 76.25 94 THR A N 1
ATOM 708 C CA . THR A 1 94 ? 15.613 -1.471 24.060 1.00 76.25 94 THR A CA 1
ATOM 709 C C . THR A 1 94 ? 15.936 -1.648 25.545 1.00 76.25 94 THR A C 1
ATOM 711 O O . THR A 1 94 ? 17.045 -2.033 25.921 1.00 76.25 94 THR A O 1
ATOM 714 N N . THR A 1 95 ? 14.958 -1.394 26.409 1.00 68.88 95 THR A N 1
ATOM 715 C CA . THR A 1 95 ? 15.081 -1.526 27.874 1.00 68.88 95 THR A CA 1
ATOM 716 C C . THR A 1 95 ? 15.306 -2.974 28.331 1.00 68.88 95 THR A C 1
ATOM 718 O O . THR A 1 95 ? 15.766 -3.207 29.440 1.00 68.88 95 THR A O 1
ATOM 721 N N . GLU A 1 96 ? 15.018 -3.956 27.469 1.00 72.44 96 GLU A N 1
ATOM 722 C CA . GLU A 1 96 ? 15.245 -5.391 27.711 1.00 72.44 96 GLU A CA 1
ATOM 723 C C . GLU A 1 96 ? 16.558 -5.910 27.099 1.00 72.44 96 GLU A C 1
ATOM 725 O O . GLU A 1 96 ? 16.894 -7.083 27.259 1.00 72.44 96 GLU A O 1
ATOM 730 N N . ALA A 1 97 ? 17.297 -5.066 26.369 1.00 75.50 97 ALA A N 1
ATOM 731 C CA . ALA A 1 97 ? 18.550 -5.466 25.741 1.00 75.50 97 ALA A CA 1
ATOM 732 C C . ALA A 1 97 ? 19.608 -5.829 26.797 1.00 75.50 97 ALA A C 1
ATOM 734 O O . ALA A 1 97 ? 19.819 -5.101 27.764 1.00 75.50 97 ALA A O 1
ATOM 735 N N . GLU A 1 98 ? 20.304 -6.948 26.595 1.00 81.31 98 GLU A N 1
ATOM 736 C CA . GLU A 1 98 ? 21.361 -7.387 27.505 1.00 81.31 98 GLU A CA 1
ATOM 737 C C . GLU A 1 98 ? 22.598 -6.481 27.387 1.00 81.31 98 GLU A C 1
ATOM 739 O O . GLU A 1 98 ? 23.129 -6.266 26.289 1.00 81.31 98 GLU A O 1
ATOM 744 N N . GLU A 1 99 ? 23.074 -5.972 28.529 1.00 87.19 99 GLU A N 1
ATOM 745 C CA . GLU A 1 99 ? 24.286 -5.155 28.608 1.00 87.19 99 GLU A CA 1
ATOM 746 C C . GLU A 1 99 ? 25.528 -5.988 28.260 1.00 87.19 99 GLU A C 1
ATOM 748 O O . GLU A 1 99 ? 26.081 -6.721 29.083 1.00 87.19 99 GLU A O 1
ATOM 753 N N . ALA A 1 100 ? 26.005 -5.853 27.024 1.00 85.94 100 ALA A N 1
ATOM 754 C CA . ALA A 1 100 ? 27.193 -6.547 26.553 1.00 85.94 100 ALA A CA 1
ATOM 755 C C . ALA A 1 100 ? 27.936 -5.759 25.467 1.00 85.94 100 ALA A C 1
ATOM 757 O O . ALA A 1 100 ? 27.439 -4.791 24.891 1.00 85.94 100 ALA A O 1
ATOM 758 N N . ARG A 1 101 ? 29.165 -6.200 25.172 1.00 87.94 101 ARG A N 1
ATOM 759 C CA . ARG A 1 101 ? 29.943 -5.726 24.023 1.00 87.94 101 ARG A CA 1
ATOM 760 C C . ARG A 1 101 ? 29.845 -6.745 22.894 1.00 87.94 101 ARG A C 1
ATOM 762 O O . ARG A 1 101 ? 30.320 -7.869 23.040 1.00 87.94 101 ARG A O 1
ATOM 769 N N . TYR A 1 102 ? 29.314 -6.312 21.758 1.00 83.75 102 TYR A N 1
ATOM 770 C CA . TYR A 1 102 ? 29.174 -7.135 20.562 1.00 83.75 102 TYR A CA 1
ATOM 771 C C . TYR A 1 102 ? 30.267 -6.790 19.548 1.00 83.75 102 TYR A C 1
ATOM 773 O O . TYR A 1 102 ? 30.436 -5.630 19.178 1.00 83.75 102 TYR A O 1
ATOM 781 N N . ASN A 1 103 ? 31.013 -7.799 19.096 1.00 89.69 103 ASN A N 1
ATOM 782 C CA . ASN A 1 103 ? 31.962 -7.650 17.993 1.00 89.69 103 ASN A CA 1
ATOM 783 C C . ASN A 1 103 ? 31.238 -7.986 16.684 1.00 89.69 103 ASN A C 1
ATOM 785 O O . ASN A 1 103 ? 30.917 -9.150 16.449 1.00 89.69 103 ASN A O 1
ATOM 789 N N . ILE A 1 104 ? 30.971 -6.977 15.856 1.00 77.12 104 ILE A N 1
ATOM 790 C CA . ILE A 1 104 ? 30.197 -7.102 14.615 1.00 77.12 104 ILE A CA 1
ATOM 791 C C . ILE A 1 104 ? 31.119 -6.829 13.413 1.00 77.12 104 ILE A C 1
ATOM 793 O O . ILE A 1 104 ? 31.842 -5.835 13.404 1.00 77.12 104 ILE A O 1
ATOM 797 N N . SER A 1 105 ? 31.096 -7.716 12.412 1.00 84.25 105 SER A N 1
ATOM 798 C CA . SER A 1 105 ? 31.725 -7.525 11.095 1.00 84.25 105 SER A CA 1
ATOM 799 C C . SER A 1 105 ? 30.609 -7.371 10.065 1.00 84.25 105 SER A C 1
ATOM 801 O O . SER A 1 105 ? 29.718 -8.219 10.010 1.00 84.25 105 SER A O 1
ATOM 803 N N . VAL A 1 106 ? 30.624 -6.287 9.287 1.00 76.19 106 VAL A N 1
ATOM 804 C CA . VAL A 1 106 ? 29.677 -6.064 8.184 1.00 76.19 106 VAL A CA 1
ATOM 805 C C . VAL A 1 106 ? 30.387 -6.426 6.886 1.00 76.19 106 VAL A C 1
ATOM 807 O O . VAL A 1 106 ? 31.121 -5.618 6.325 1.00 76.19 106 VAL A O 1
ATOM 810 N N . ASP A 1 107 ? 30.187 -7.659 6.425 1.00 72.94 107 ASP A N 1
ATOM 811 C CA . ASP A 1 107 ? 30.868 -8.171 5.230 1.00 72.94 107 ASP A CA 1
ATOM 812 C C . ASP A 1 107 ? 30.176 -7.711 3.933 1.00 72.94 107 ASP A C 1
ATOM 814 O O . ASP A 1 107 ? 30.827 -7.429 2.928 1.00 72.94 107 ASP A O 1
ATOM 818 N N . THR A 1 108 ? 28.841 -7.641 3.915 1.00 61.38 108 THR A N 1
ATOM 819 C CA . THR A 1 108 ? 28.050 -7.180 2.761 1.00 61.38 108 THR A CA 1
ATOM 820 C C . THR A 1 108 ? 26.712 -6.624 3.239 1.00 61.38 108 THR A C 1
ATOM 822 O O . THR A 1 108 ? 26.074 -7.206 4.115 1.00 61.38 108 THR A O 1
ATOM 825 N N . LEU A 1 109 ? 26.277 -5.499 2.666 1.00 62.12 109 LEU A N 1
ATOM 826 C CA . LEU A 1 109 ? 24.962 -4.926 2.953 1.00 62.12 109 LEU A CA 1
ATOM 827 C C . LEU A 1 109 ? 23.869 -5.729 2.246 1.00 62.12 109 LEU A C 1
ATOM 829 O O . LEU A 1 109 ? 24.035 -6.146 1.098 1.00 62.12 109 LEU A O 1
ATOM 833 N N . ALA A 1 110 ? 22.726 -5.897 2.909 1.00 39.94 110 ALA A N 1
ATOM 834 C CA . ALA A 1 110 ? 21.527 -6.356 2.226 1.00 39.94 110 ALA A CA 1
ATOM 835 C C . ALA A 1 110 ? 21.189 -5.361 1.104 1.00 39.94 110 ALA A C 1
ATOM 837 O O . ALA A 1 110 ? 21.135 -4.151 1.325 1.00 39.94 110 ALA A O 1
ATOM 838 N N . THR A 1 111 ? 20.995 -5.871 -0.108 1.00 37.56 111 THR A N 1
ATOM 839 C CA . THR A 1 111 ? 20.593 -5.078 -1.272 1.00 37.56 111 THR A CA 1
ATOM 840 C C . THR A 1 111 ? 19.200 -5.508 -1.703 1.00 37.56 111 THR A C 1
ATOM 842 O O . THR A 1 111 ? 18.828 -6.675 -1.567 1.00 37.56 111 THR A O 1
ATOM 845 N N . ASN A 1 112 ? 18.413 -4.567 -2.219 1.00 30.17 112 ASN A N 1
ATOM 846 C CA . ASN A 1 112 ? 17.148 -4.909 -2.857 1.00 30.17 112 ASN A CA 1
ATOM 847 C C . ASN A 1 112 ? 17.451 -5.668 -4.152 1.00 30.17 112 ASN A C 1
ATOM 849 O O . ASN A 1 112 ? 18.258 -5.213 -4.963 1.00 30.17 112 ASN A O 1
ATOM 853 N N . THR A 1 113 ? 16.790 -6.802 -4.374 1.00 28.45 113 THR A N 1
ATOM 854 C CA . THR A 1 113 ? 16.821 -7.475 -5.675 1.00 28.45 113 THR A CA 1
ATOM 855 C C . THR A 1 113 ? 16.125 -6.583 -6.704 1.00 28.45 113 THR A C 1
ATOM 857 O O . THR A 1 113 ? 14.915 -6.385 -6.625 1.00 28.45 113 THR A O 1
ATOM 860 N N . GLN A 1 114 ? 16.885 -6.033 -7.651 1.00 31.12 114 GLN A N 1
ATOM 861 C CA . GLN A 1 114 ? 16.351 -5.417 -8.866 1.00 31.12 114 GLN A CA 1
ATOM 862 C C . GLN A 1 114 ? 16.529 -6.410 -10.015 1.00 31.12 114 GLN A C 1
ATOM 864 O O . GLN A 1 114 ? 17.651 -6.793 -10.349 1.00 31.12 114 GLN A O 1
ATOM 869 N N . LEU A 1 115 ? 15.406 -6.875 -10.562 1.00 34.22 115 LEU A N 1
ATOM 870 C CA . LEU A 1 115 ? 15.362 -7.577 -11.840 1.00 34.22 115 LEU A CA 1
ATOM 871 C C . LEU A 1 115 ? 15.268 -6.510 -12.929 1.00 34.22 115 LEU A C 1
ATOM 873 O O . LEU A 1 115 ? 14.471 -5.584 -12.827 1.00 34.22 115 LEU A O 1
ATOM 877 N N . ASN A 1 116 ? 16.158 -6.600 -13.912 1.00 36.62 116 ASN A N 1
ATOM 878 C CA . ASN A 1 116 ? 16.319 -5.588 -14.944 1.00 36.62 116 ASN A CA 1
ATOM 879 C C . ASN A 1 116 ? 15.759 -6.137 -16.261 1.00 36.62 116 ASN A C 1
ATOM 881 O O . ASN A 1 116 ? 16.373 -7.039 -16.837 1.00 36.62 116 ASN A O 1
ATOM 885 N N . SER A 1 117 ? 14.689 -5.555 -16.805 1.00 44.44 117 SER A N 1
ATOM 886 C CA . SER A 1 117 ? 14.396 -5.668 -18.237 1.00 44.44 117 SER A CA 1
ATOM 887 C C . SER A 1 117 ? 15.378 -4.749 -18.986 1.00 44.44 117 SER A C 1
ATOM 889 O O . SER A 1 117 ? 15.110 -3.572 -19.203 1.00 44.44 117 SER A O 1
ATOM 891 N N . SER A 1 118 ? 16.593 -5.209 -19.300 1.00 45.25 118 SER A N 1
ATOM 892 C CA . SER A 1 118 ? 17.616 -4.384 -19.976 1.00 45.25 118 SER A CA 1
ATOM 893 C C . SER A 1 118 ? 17.308 -4.179 -21.468 1.00 45.25 118 SER A C 1
ATOM 895 O O . SER A 1 118 ? 18.085 -4.602 -22.325 1.00 45.25 118 SER A O 1
ATOM 897 N N . TYR A 1 119 ? 16.174 -3.554 -21.798 1.00 56.28 119 TYR A N 1
ATOM 898 C CA . TYR A 1 119 ? 15.818 -3.272 -23.184 1.00 56.28 119 TYR A CA 1
ATOM 899 C C . TYR A 1 119 ? 16.417 -1.953 -23.643 1.00 56.28 119 TYR A C 1
ATOM 901 O O . TYR A 1 119 ? 16.063 -0.859 -23.203 1.00 56.28 119 TYR A O 1
ATOM 909 N N . SER A 1 120 ? 17.344 -2.108 -24.578 1.00 52.16 120 SER A N 1
ATOM 910 C CA . SER A 1 120 ? 17.857 -1.047 -25.412 1.00 52.16 120 SER A CA 1
ATOM 911 C C . SER A 1 120 ? 17.461 -1.315 -26.860 1.00 52.16 120 SER A C 1
ATOM 913 O O . SER A 1 120 ? 17.470 -2.473 -27.294 1.00 52.16 120 SER A O 1
ATOM 915 N N . TYR A 1 121 ? 17.118 -0.264 -27.602 1.00 52.97 121 TYR A N 1
ATOM 916 C CA . TYR A 1 121 ? 17.007 -0.339 -29.053 1.00 52.97 121 TYR A CA 1
ATOM 917 C C . TYR A 1 121 ? 18.315 0.139 -29.698 1.00 52.97 121 TYR A C 1
ATOM 919 O O . TYR A 1 121 ? 19.057 0.958 -29.150 1.00 52.97 121 TYR A O 1
ATOM 927 N N . VAL A 1 122 ? 18.634 -0.453 -30.849 1.00 52.12 122 VAL A N 1
ATOM 928 C CA . VAL A 1 122 ? 19.875 -0.194 -31.581 1.00 52.12 122 VAL A CA 1
ATOM 929 C C . VAL A 1 122 ? 19.640 0.951 -32.550 1.00 52.12 122 VAL A C 1
ATOM 931 O O . VAL A 1 122 ? 18.862 0.809 -33.492 1.00 52.12 122 VAL A O 1
ATOM 934 N N . THR A 1 123 ? 20.363 2.051 -32.364 1.00 53.47 123 THR A N 1
ATOM 935 C CA . THR A 1 123 ? 20.424 3.129 -33.351 1.00 53.47 123 THR A CA 1
ATOM 936 C C . THR A 1 123 ? 21.820 3.208 -33.960 1.00 53.47 123 THR A C 1
ATOM 938 O O . THR A 1 123 ? 22.836 3.053 -33.277 1.00 53.47 123 THR A O 1
ATOM 941 N N . THR A 1 124 ? 21.889 3.405 -35.275 1.00 55.16 124 THR A N 1
ATOM 942 C CA . THR A 1 124 ? 23.149 3.668 -35.975 1.00 55.16 124 THR A CA 1
ATOM 943 C C . THR A 1 124 ? 23.298 5.166 -36.156 1.00 55.16 124 THR A C 1
ATOM 945 O O . THR A 1 124 ? 22.513 5.775 -36.883 1.00 55.16 124 THR A O 1
ATOM 948 N N . GLN A 1 125 ? 24.315 5.754 -35.532 1.00 62.84 125 GLN A N 1
ATOM 949 C CA . GLN A 1 125 ? 24.654 7.159 -35.734 1.00 62.84 125 GLN A CA 1
ATOM 950 C C . GLN A 1 125 ? 25.894 7.269 -36.622 1.00 62.84 125 GLN A C 1
ATOM 952 O O . GLN A 1 125 ? 26.872 6.538 -36.449 1.00 62.84 125 GLN A O 1
ATOM 957 N N . THR A 1 126 ? 25.856 8.192 -37.581 1.00 71.31 126 THR A N 1
ATOM 958 C CA . THR A 1 126 ? 27.023 8.551 -38.392 1.00 71.31 126 THR A CA 1
ATOM 959 C C . THR A 1 126 ? 27.739 9.709 -37.716 1.00 71.31 126 THR A C 1
ATOM 961 O O . THR A 1 126 ? 27.181 10.798 -37.593 1.00 71.31 126 THR A O 1
ATOM 964 N N . ILE A 1 127 ? 28.979 9.484 -37.285 1.00 75.00 127 ILE A N 1
ATOM 965 C CA . ILE A 1 127 ? 29.839 10.519 -36.707 1.00 75.00 127 ILE A CA 1
ATOM 966 C C . ILE A 1 127 ? 31.030 10.791 -37.622 1.00 75.00 127 ILE A C 1
ATOM 968 O O . ILE A 1 127 ? 31.526 9.903 -38.315 1.00 75.00 127 ILE A O 1
ATOM 972 N N . THR A 1 128 ? 31.523 12.026 -37.605 1.00 80.94 128 THR A N 1
ATOM 973 C CA . THR A 1 128 ? 32.725 12.414 -38.349 1.00 80.94 128 THR A CA 1
ATOM 974 C C . THR A 1 128 ? 33.939 12.373 -37.419 1.00 80.94 128 THR A C 1
ATOM 976 O O . THR A 1 128 ? 33.981 13.078 -36.409 1.00 80.94 128 THR A O 1
ATOM 979 N N . GLN A 1 129 ? 34.956 11.577 -37.751 1.00 86.75 129 GLN A N 1
ATOM 980 C CA . GLN A 1 129 ? 36.188 11.442 -36.965 1.00 86.75 129 GLN A CA 1
ATOM 981 C C . GLN A 1 129 ? 37.404 11.908 -37.774 1.00 86.75 129 GLN A C 1
ATOM 983 O O . GLN A 1 129 ? 37.442 11.749 -38.988 1.00 86.75 129 GLN A O 1
ATOM 988 N N . THR A 1 130 ? 38.408 12.495 -37.113 1.00 90.19 130 THR A N 1
ATOM 989 C CA . THR A 1 130 ? 39.706 12.798 -37.742 1.00 90.19 130 THR A CA 1
ATOM 990 C C . THR A 1 130 ? 40.320 11.524 -38.325 1.00 90.19 130 THR A C 1
ATOM 992 O O . THR A 1 130 ? 40.383 10.513 -37.628 1.00 90.19 130 THR A O 1
ATOM 995 N N . ALA A 1 131 ? 40.808 11.572 -39.563 1.00 89.94 131 ALA A N 1
ATOM 996 C CA . ALA A 1 131 ? 41.506 10.439 -40.158 1.00 89.94 131 ALA A CA 1
ATOM 997 C C . ALA A 1 131 ? 42.781 10.071 -39.367 1.00 89.94 131 ALA A C 1
ATOM 999 O O . ALA A 1 131 ? 43.418 10.907 -38.723 1.00 89.94 131 ALA A O 1
ATOM 1000 N N . THR A 1 132 ? 43.166 8.803 -39.434 1.00 93.38 132 THR A N 1
ATOM 1001 C CA . THR A 1 132 ? 44.416 8.242 -38.895 1.00 93.38 132 THR A CA 1
ATOM 1002 C C . THR A 1 132 ? 45.307 7.767 -40.041 1.00 93.38 132 THR A C 1
ATOM 1004 O O . THR A 1 132 ? 44.833 7.603 -41.161 1.00 93.38 132 THR A O 1
ATOM 1007 N N . SER A 1 133 ? 46.587 7.487 -39.785 1.00 92.88 133 SER A N 1
ATOM 1008 C CA . SER A 1 133 ? 47.499 6.982 -40.826 1.00 92.88 133 SER A CA 1
ATOM 1009 C C . SER A 1 133 ? 47.017 5.672 -41.478 1.00 92.88 133 SER A C 1
ATOM 1011 O O . SER A 1 133 ? 47.295 5.431 -42.650 1.00 92.88 133 SER A O 1
ATOM 1013 N N . ASP A 1 134 ? 46.237 4.866 -40.752 1.00 94.44 134 ASP A N 1
ATOM 1014 C CA . ASP A 1 134 ? 45.635 3.619 -41.247 1.00 94.44 134 ASP A CA 1
ATOM 1015 C C . ASP A 1 134 ? 44.279 3.828 -41.940 1.00 94.44 134 ASP A C 1
ATOM 1017 O O . ASP A 1 134 ? 43.695 2.880 -42.466 1.00 94.44 134 ASP A O 1
ATOM 1021 N N . SER A 1 135 ? 43.748 5.056 -41.941 1.00 93.06 135 SER A N 1
ATOM 1022 C CA . SER A 1 135 ? 42.510 5.367 -42.654 1.00 93.06 135 SER A CA 1
ATOM 1023 C C . SER A 1 135 ? 42.708 5.140 -44.142 1.00 93.06 135 SER A C 1
ATOM 1025 O O . SER A 1 135 ? 43.704 5.571 -44.729 1.00 93.06 135 SER A O 1
ATOM 1027 N N . LYS A 1 136 ? 41.750 4.445 -44.751 1.00 94.75 136 LYS A N 1
ATOM 1028 C CA . LYS A 1 136 ? 41.779 4.185 -46.181 1.00 94.75 136 LYS A CA 1
ATOM 1029 C C . LYS A 1 136 ? 41.428 5.438 -46.970 1.00 94.75 136 LYS A C 1
ATOM 1031 O O . LYS A 1 136 ? 40.535 6.184 -46.572 1.00 94.75 136 LYS A O 1
ATOM 1036 N N . LEU A 1 137 ? 42.077 5.623 -48.113 1.00 94.38 137 LEU A N 1
ATOM 1037 C CA . LEU A 1 137 ? 41.812 6.743 -49.011 1.00 94.38 137 LEU A CA 1
ATOM 1038 C C . LEU A 1 137 ? 40.389 6.695 -49.601 1.00 94.38 137 LEU A C 1
ATOM 1040 O O . LEU A 1 137 ? 39.793 7.749 -49.814 1.00 94.38 137 LEU A O 1
ATOM 1044 N N . GLU A 1 138 ? 39.794 5.505 -49.758 1.00 93.69 138 GLU A N 1
ATOM 1045 C CA . GLU A 1 138 ? 38.388 5.354 -50.185 1.00 93.69 138 GLU A CA 1
ATOM 1046 C C . GLU A 1 138 ? 37.404 6.063 -49.239 1.00 93.69 138 GLU A C 1
ATOM 1048 O O . GLU A 1 138 ? 36.468 6.719 -49.691 1.00 93.69 138 GLU A O 1
ATOM 1053 N N . ASN A 1 139 ? 37.677 6.045 -47.928 1.00 91.25 139 ASN A N 1
ATOM 1054 C CA . ASN A 1 139 ? 36.841 6.702 -46.916 1.00 91.25 139 ASN A CA 1
ATOM 1055 C C . ASN A 1 139 ? 36.988 8.232 -46.918 1.00 91.25 139 ASN A C 1
ATOM 1057 O O . ASN A 1 139 ? 36.229 8.921 -46.241 1.00 91.25 139 ASN A O 1
ATOM 1061 N N . LEU A 1 140 ? 37.972 8.756 -47.653 1.00 92.06 140 LEU A N 1
ATOM 1062 C CA . LEU A 1 140 ? 38.175 10.183 -47.906 1.00 92.06 140 LEU A CA 1
ATOM 1063 C C . LEU A 1 140 ? 37.647 10.599 -49.289 1.00 92.06 140 LEU A C 1
ATOM 1065 O O . LEU A 1 140 ? 37.763 11.762 -49.662 1.00 92.06 140 LEU A O 1
ATOM 1069 N N . GLY A 1 141 ? 37.071 9.664 -50.053 1.00 91.00 141 GLY A N 1
ATOM 1070 C CA . GLY A 1 141 ? 36.542 9.915 -51.393 1.00 91.00 141 GLY A CA 1
ATOM 1071 C C . GLY A 1 141 ? 37.544 9.709 -52.532 1.00 91.00 141 GLY A C 1
ATOM 1072 O O . GLY A 1 141 ? 37.304 10.199 -53.634 1.00 91.00 141 GLY A O 1
ATOM 1073 N N . VAL A 1 142 ? 38.655 9.001 -52.298 1.00 94.62 142 VAL A N 1
ATOM 1074 C CA . VAL A 1 142 ? 39.622 8.632 -53.346 1.00 94.62 142 VAL A CA 1
ATOM 1075 C C . VAL A 1 142 ? 39.267 7.270 -53.936 1.00 94.62 142 VAL A C 1
ATOM 1077 O O . VAL A 1 142 ? 39.213 6.274 -53.219 1.00 94.62 142 VAL A O 1
ATOM 1080 N N . ASN A 1 143 ? 39.105 7.191 -55.252 1.00 95.44 143 ASN A N 1
ATOM 1081 C CA . ASN A 1 143 ? 38.934 5.916 -55.946 1.00 95.44 143 ASN A CA 1
ATOM 1082 C C . ASN A 1 143 ? 40.290 5.270 -56.263 1.00 95.44 143 ASN A C 1
ATOM 1084 O O . ASN A 1 143 ? 41.279 5.964 -56.506 1.00 95.44 143 ASN A O 1
ATOM 1088 N N . ALA A 1 144 ? 40.330 3.938 -56.322 1.00 95.12 144 ALA A N 1
ATOM 1089 C CA . ALA A 1 144 ? 41.503 3.223 -56.810 1.00 95.12 144 ALA A CA 1
ATOM 1090 C C . ALA A 1 144 ? 41.813 3.584 -58.270 1.00 95.12 144 ALA A C 1
ATOM 1092 O O . ALA A 1 144 ? 40.916 3.823 -59.081 1.00 95.12 144 ALA A O 1
ATOM 1093 N N . GLY A 1 145 ? 43.099 3.601 -58.606 1.00 95.25 145 GLY A N 1
ATOM 1094 C CA . GLY A 1 145 ? 43.571 3.999 -59.925 1.00 95.25 145 GLY A CA 1
ATOM 1095 C C . GLY A 1 145 ? 44.995 4.533 -59.898 1.00 95.25 145 GLY A C 1
ATOM 1096 O O . GLY A 1 145 ? 45.682 4.536 -58.874 1.00 95.25 145 GLY A O 1
ATOM 1097 N N . ARG A 1 146 ? 45.471 4.965 -61.057 1.00 94.94 146 ARG A N 1
ATOM 1098 C CA . ARG A 1 146 ? 46.829 5.452 -61.262 1.00 94.94 146 ARG A CA 1
ATOM 1099 C C . ARG A 1 146 ? 46.879 6.971 -61.318 1.00 94.94 146 ARG A C 1
ATOM 1101 O O . ARG A 1 146 ? 46.083 7.608 -62.003 1.00 94.94 146 ARG A O 1
ATOM 1108 N N . ILE A 1 147 ? 47.920 7.513 -60.700 1.00 94.44 147 ILE A N 1
ATOM 1109 C CA . ILE A 1 147 ? 48.310 8.917 -60.802 1.00 94.44 147 ILE A CA 1
ATOM 1110 C C . ILE A 1 147 ? 49.759 9.025 -61.296 1.00 94.44 147 ILE A C 1
ATOM 1112 O O . ILE A 1 147 ? 50.589 8.149 -61.038 1.00 94.44 147 ILE A O 1
ATOM 1116 N N . GLY A 1 148 ? 50.063 10.079 -62.042 1.00 93.25 148 GLY A N 1
ATOM 1117 C CA . GLY A 1 148 ? 51.411 10.493 -62.415 1.00 93.25 148 GLY A CA 1
ATOM 1118 C C . GLY A 1 148 ? 51.904 11.573 -61.465 1.00 93.25 148 GLY A C 1
ATOM 1119 O O . GLY A 1 148 ? 51.154 12.482 -61.128 1.00 93.25 148 GLY A O 1
ATOM 1120 N N . ILE A 1 149 ? 53.152 11.467 -61.020 1.00 92.50 149 ILE A N 1
ATOM 1121 C CA . ILE A 1 149 ? 53.783 12.447 -60.137 1.00 92.50 149 ILE A CA 1
ATOM 1122 C C . ILE A 1 149 ? 55.108 12.883 -60.745 1.00 92.50 149 ILE A C 1
ATOM 1124 O O . ILE A 1 149 ? 56.005 12.059 -60.946 1.00 92.50 149 ILE A O 1
ATOM 1128 N N . THR A 1 150 ? 55.240 14.174 -61.037 1.00 89.75 150 THR A N 1
ATOM 1129 C CA . THR A 1 150 ? 56.470 14.750 -61.587 1.00 89.75 150 THR A CA 1
ATOM 1130 C C . THR A 1 150 ? 57.427 15.129 -60.465 1.00 89.75 150 THR A C 1
ATOM 1132 O O . THR A 1 150 ? 57.139 15.991 -59.647 1.00 89.75 150 THR A O 1
ATOM 1135 N N . VAL A 1 151 ? 58.602 14.493 -60.433 1.00 86.06 151 VAL A N 1
ATOM 1136 C CA . VAL A 1 151 ? 59.652 14.761 -59.436 1.00 86.06 151 VAL A CA 1
ATOM 1137 C C . VAL A 1 151 ? 60.960 15.019 -60.172 1.00 86.06 151 VAL A C 1
ATOM 1139 O O . VAL A 1 151 ? 61.405 14.186 -60.963 1.00 86.06 151 VAL A O 1
ATOM 1142 N N . ASN A 1 152 ? 61.592 16.174 -59.937 1.00 83.50 152 ASN A N 1
ATOM 1143 C CA . ASN A 1 152 ? 62.823 16.591 -60.629 1.00 83.50 152 ASN A CA 1
ATOM 1144 C C . ASN A 1 152 ? 62.713 16.552 -62.173 1.00 83.50 152 ASN A C 1
ATOM 1146 O O . ASN A 1 152 ? 63.672 16.206 -62.864 1.00 83.50 152 ASN A O 1
ATOM 1150 N N . GLY A 1 153 ? 61.534 16.876 -62.718 1.00 82.69 153 GLY A N 1
ATOM 1151 C CA . GLY A 1 153 ? 61.271 16.898 -64.163 1.00 82.69 153 GLY A CA 1
ATOM 1152 C C . GLY A 1 153 ? 61.024 15.528 -64.811 1.00 82.69 153 GLY A C 1
ATOM 1153 O O . GLY A 1 153 ? 60.947 15.454 -66.036 1.00 82.69 153 GLY A O 1
ATOM 1154 N N . VAL A 1 154 ? 60.900 14.452 -64.023 1.00 88.75 154 VAL A N 1
ATOM 1155 C CA . VAL A 1 154 ? 60.560 13.103 -64.504 1.00 88.75 154 VAL A CA 1
ATOM 1156 C C . VAL A 1 154 ? 59.243 12.652 -63.879 1.00 88.75 154 VAL A C 1
ATOM 1158 O O . VAL A 1 154 ? 59.127 12.594 -62.656 1.00 88.75 154 VAL A O 1
ATOM 1161 N N . GLU A 1 155 ? 58.269 12.294 -64.714 1.00 92.44 155 GLU A N 1
ATOM 1162 C CA . GLU A 1 155 ? 56.996 11.736 -64.255 1.00 92.44 155 GLU A CA 1
ATOM 1163 C C . GLU A 1 155 ? 57.157 10.267 -63.835 1.00 92.44 155 GLU A C 1
ATOM 1165 O O . GLU A 1 155 ? 57.753 9.450 -64.544 1.00 92.44 155 GLU A O 1
ATOM 1170 N N . ARG A 1 156 ? 56.620 9.926 -62.662 1.00 93.00 156 ARG A N 1
ATOM 1171 C CA . ARG A 1 156 ? 56.597 8.577 -62.096 1.00 93.00 156 ARG A CA 1
ATOM 1172 C C . ARG A 1 156 ? 55.159 8.166 -61.813 1.00 93.00 156 ARG A C 1
ATOM 1174 O O . ARG A 1 156 ? 54.378 8.937 -61.270 1.00 93.00 156 ARG A O 1
ATOM 1181 N N . SER A 1 157 ? 54.817 6.934 -62.168 1.00 92.88 157 SER A N 1
ATOM 1182 C CA . SER A 1 157 ? 53.482 6.382 -61.941 1.00 92.88 157 SER A CA 1
ATOM 1183 C C . SER A 1 157 ? 53.352 5.856 -60.511 1.00 92.88 157 SER A C 1
ATOM 1185 O O . SER A 1 157 ? 54.155 5.022 -60.095 1.00 92.88 157 SER A O 1
ATOM 1187 N N . VAL A 1 158 ? 52.296 6.258 -59.804 1.00 95.44 158 VAL A N 1
ATOM 1188 C CA . VAL A 1 158 ? 51.889 5.717 -58.499 1.00 95.44 158 VAL A CA 1
ATOM 1189 C C . VAL A 1 158 ? 50.510 5.078 -58.640 1.00 95.44 158 VAL A C 1
ATOM 1191 O O . VAL A 1 158 ? 49.604 5.662 -59.226 1.00 95.44 158 VAL A O 1
ATOM 1194 N N . ASN A 1 159 ? 50.358 3.857 -58.132 1.00 95.81 159 ASN A N 1
ATOM 1195 C CA . ASN A 1 159 ? 49.091 3.128 -58.155 1.00 95.81 159 ASN A CA 1
ATOM 1196 C C . ASN A 1 159 ? 48.438 3.154 -56.769 1.00 95.81 159 ASN A C 1
ATOM 1198 O O . ASN A 1 159 ? 49.063 2.707 -55.805 1.00 95.81 159 ASN A O 1
ATOM 1202 N N . ILE A 1 160 ? 47.191 3.613 -56.694 1.00 96.69 160 ILE A N 1
ATOM 1203 C CA . ILE A 1 160 ? 46.324 3.594 -55.510 1.00 96.69 160 ILE A CA 1
ATOM 1204 C C . ILE A 1 160 ? 45.460 2.331 -55.587 1.00 96.69 160 ILE A C 1
ATOM 1206 O O . ILE A 1 160 ? 44.750 2.135 -56.574 1.00 96.69 160 ILE A O 1
ATOM 1210 N N . SER A 1 161 ? 45.545 1.448 -54.590 1.00 95.06 161 SER A N 1
ATOM 1211 C CA . SER A 1 161 ? 44.681 0.258 -54.504 1.00 95.06 161 SER A CA 1
ATOM 1212 C C . SER A 1 161 ? 43.367 0.533 -53.761 1.00 95.06 161 SER A C 1
ATOM 1214 O O . SER A 1 161 ? 43.241 1.526 -53.051 1.00 95.06 161 SER A O 1
ATOM 1216 N N . ASP A 1 162 ? 42.400 -0.388 -53.859 1.00 91.19 162 ASP A N 1
ATOM 1217 C CA . ASP A 1 162 ? 41.097 -0.300 -53.163 1.00 91.19 162 ASP A CA 1
ATOM 1218 C C . ASP A 1 162 ? 41.222 -0.243 -51.627 1.00 91.19 162 ASP A C 1
ATOM 1220 O O . ASP A 1 162 ? 40.317 0.169 -50.913 1.00 91.19 162 ASP A O 1
ATOM 1224 N N . ASN A 1 163 ? 42.359 -0.679 -51.087 1.00 91.88 163 ASN A N 1
ATOM 1225 C CA . ASN A 1 163 ? 42.657 -0.689 -49.658 1.00 91.88 163 ASN A CA 1
ATOM 1226 C C . ASN A 1 163 ? 43.823 0.236 -49.283 1.00 91.88 163 ASN A C 1
ATOM 1228 O O . ASN A 1 163 ? 44.414 0.045 -48.220 1.00 91.88 163 ASN A O 1
ATOM 1232 N N . GLU A 1 164 ? 44.175 1.189 -50.151 1.00 96.25 164 GLU A N 1
ATOM 1233 C CA . GLU A 1 164 ? 45.264 2.130 -49.899 1.00 96.25 164 GLU A CA 1
ATOM 1234 C C . GLU A 1 164 ? 45.001 2.924 -48.618 1.00 96.25 164 GLU A C 1
ATOM 1236 O O . GLU A 1 164 ? 43.936 3.527 -48.472 1.00 96.25 164 GLU A O 1
ATOM 1241 N N . THR A 1 165 ? 45.967 2.955 -47.701 1.00 96.88 165 THR A N 1
ATOM 1242 C CA . THR A 1 165 ? 45.908 3.799 -46.504 1.00 96.88 165 THR A CA 1
ATOM 1243 C C . THR A 1 165 ? 46.679 5.095 -46.720 1.00 96.88 165 THR A C 1
ATOM 1245 O O . THR A 1 165 ? 47.530 5.192 -47.607 1.00 96.88 165 THR A O 1
ATOM 1248 N N . ILE A 1 166 ? 46.425 6.104 -45.882 1.00 95.81 166 ILE A N 1
ATOM 1249 C CA . ILE A 1 166 ? 47.223 7.341 -45.886 1.00 95.81 166 ILE A CA 1
ATOM 1250 C C . ILE A 1 166 ? 48.717 7.014 -45.713 1.00 95.81 166 ILE A C 1
ATOM 1252 O O . ILE A 1 166 ? 49.555 7.580 -46.414 1.00 95.81 166 ILE A O 1
ATOM 1256 N N . GLN A 1 167 ? 49.062 6.072 -44.826 1.00 96.50 167 GLN A N 1
ATOM 1257 C CA . GLN A 1 167 ? 50.448 5.665 -44.595 1.00 96.50 167 GLN A CA 1
ATOM 1258 C C . GLN A 1 167 ? 51.067 4.973 -45.812 1.00 96.50 167 GLN A C 1
ATOM 1260 O O . GLN A 1 167 ? 52.167 5.347 -46.216 1.00 96.50 167 GLN A O 1
ATOM 1265 N N . SER A 1 168 ? 50.370 4.009 -46.424 1.00 96.38 168 SER A N 1
ATOM 1266 C CA . SER A 1 168 ? 50.912 3.295 -47.587 1.00 96.38 168 SER A CA 1
ATOM 1267 C C . SER A 1 168 ? 51.072 4.219 -48.797 1.00 96.38 168 SER A C 1
ATOM 1269 O O . SER A 1 168 ? 52.036 4.090 -49.554 1.00 96.38 168 SER A O 1
ATOM 1271 N N . PHE A 1 169 ? 50.195 5.217 -48.931 1.00 96.44 169 PHE A N 1
ATOM 1272 C CA . PHE A 1 169 ? 50.328 6.265 -49.935 1.00 96.44 169 PHE A CA 1
ATOM 1273 C C . PHE A 1 169 ? 51.546 7.166 -49.678 1.00 96.44 169 PHE A C 1
ATOM 1275 O O . PHE A 1 169 ? 52.324 7.412 -50.599 1.00 96.44 169 PHE A O 1
ATOM 1282 N N . ILE A 1 170 ? 51.775 7.603 -48.433 1.00 95.94 170 ILE A N 1
ATOM 1283 C CA . ILE A 1 170 ? 52.981 8.362 -48.048 1.00 95.94 170 ILE A CA 1
ATOM 1284 C C . ILE A 1 170 ? 54.254 7.579 -48.369 1.00 95.94 170 ILE A C 1
ATOM 1286 O O . ILE A 1 170 ? 55.219 8.156 -48.870 1.00 95.94 170 ILE A O 1
ATOM 1290 N N . ASP A 1 171 ? 54.270 6.279 -48.087 1.00 96.44 171 ASP A N 1
ATOM 1291 C CA . ASP A 1 171 ? 55.438 5.438 -48.336 1.00 96.44 171 ASP A CA 1
ATOM 1292 C C . ASP A 1 171 ? 55.739 5.352 -49.843 1.00 96.44 171 ASP A C 1
ATOM 1294 O O . ASP A 1 171 ? 56.885 5.552 -50.250 1.00 96.44 171 ASP A O 1
ATOM 1298 N N . LYS A 1 172 ? 54.707 5.212 -50.688 1.00 96.00 172 LYS A N 1
ATOM 1299 C CA . LYS A 1 172 ? 54.845 5.269 -52.157 1.00 96.00 172 LYS A CA 1
ATOM 1300 C C . LYS A 1 172 ? 55.371 6.613 -52.658 1.00 96.00 172 LYS A C 1
ATOM 1302 O O . LYS A 1 172 ? 56.185 6.639 -53.580 1.00 96.00 172 LYS A O 1
ATOM 1307 N N . LEU A 1 173 ? 54.936 7.725 -52.061 1.00 93.56 173 LEU A N 1
ATOM 1308 C CA . LEU A 1 173 ? 55.454 9.060 -52.381 1.00 93.56 173 LEU A CA 1
ATOM 1309 C C . LEU A 1 173 ? 56.944 9.182 -52.017 1.00 93.56 173 LEU A C 1
ATOM 1311 O O . LEU A 1 173 ? 57.756 9.622 -52.834 1.00 93.56 173 LEU A O 1
ATOM 1315 N N . LYS A 1 174 ? 57.341 8.705 -50.836 1.00 93.31 174 LYS A N 1
ATOM 1316 C CA . LYS A 1 174 ? 58.746 8.721 -50.402 1.00 93.31 174 LYS A CA 1
ATOM 1317 C C . LYS A 1 174 ? 59.646 7.864 -51.287 1.00 93.31 174 LYS A C 1
ATOM 1319 O O . LYS A 1 174 ? 60.753 8.289 -51.614 1.00 93.31 174 LYS A O 1
ATOM 1324 N N . GLU A 1 175 ? 59.176 6.699 -51.731 1.00 94.19 175 GLU A N 1
ATOM 1325 C CA . GLU A 1 175 ? 59.918 5.821 -52.651 1.00 94.19 175 GLU A CA 1
ATOM 1326 C C . GLU A 1 175 ? 60.263 6.501 -53.984 1.00 94.19 175 GLU A C 1
ATOM 1328 O O . GLU A 1 175 ? 61.311 6.231 -54.581 1.00 94.19 175 GLU A O 1
ATOM 1333 N N . ILE A 1 176 ? 59.412 7.418 -54.450 1.00 91.75 176 ILE A N 1
ATOM 1334 C CA . ILE A 1 176 ? 59.653 8.182 -55.676 1.00 91.75 176 ILE A CA 1
ATOM 1335 C C . ILE A 1 176 ? 60.400 9.505 -55.449 1.00 91.75 176 ILE A C 1
ATOM 1337 O O . ILE A 1 176 ? 60.687 10.206 -56.422 1.00 91.75 176 ILE A O 1
ATOM 1341 N N . GLY A 1 177 ? 60.787 9.798 -54.204 1.00 88.25 177 GLY A N 1
ATOM 1342 C CA . GLY A 1 177 ? 61.564 10.978 -53.820 1.00 88.25 177 GLY A CA 1
ATOM 1343 C C . GLY A 1 177 ? 60.725 12.194 -53.424 1.00 88.25 177 GLY A C 1
ATOM 1344 O O . GLY A 1 177 ? 61.228 13.309 -53.512 1.00 88.25 177 GLY A O 1
ATOM 1345 N N . VAL A 1 178 ? 59.467 11.991 -53.022 1.00 90.31 178 VAL A N 1
ATOM 1346 C CA . VAL A 1 178 ? 58.566 13.044 -52.540 1.00 90.31 178 VAL A CA 1
ATOM 1347 C C . VAL A 1 178 ? 58.454 12.992 -51.024 1.00 90.31 178 VAL A C 1
ATOM 1349 O O . VAL A 1 178 ? 58.061 11.974 -50.454 1.00 90.31 178 VAL A O 1
ATOM 1352 N N . ASP A 1 179 ? 58.712 14.121 -50.370 1.00 89.44 179 ASP A N 1
ATOM 1353 C CA . ASP A 1 179 ? 58.488 14.252 -48.936 1.00 89.44 179 ASP A CA 1
ATOM 1354 C C . ASP A 1 179 ? 56.998 14.465 -48.644 1.00 89.44 179 ASP A C 1
ATOM 1356 O O . ASP A 1 179 ? 56.419 15.501 -48.973 1.00 89.44 179 ASP A O 1
ATOM 1360 N N . ALA A 1 180 ? 56.378 13.471 -48.006 1.00 91.69 180 ALA A N 1
ATOM 1361 C CA . ALA A 1 180 ? 54.999 13.523 -47.535 1.00 91.69 180 ALA A CA 1
ATOM 1362 C C . ALA A 1 180 ? 54.896 13.097 -46.064 1.00 91.69 180 ALA A C 1
ATOM 1364 O O . ALA A 1 180 ? 55.664 12.261 -45.571 1.00 91.69 180 ALA A O 1
ATOM 1365 N N . SER A 1 181 ? 53.932 13.669 -45.350 1.00 92.69 181 SER A N 1
ATOM 1366 C CA . SER A 1 181 ? 53.660 13.358 -43.950 1.00 92.69 181 SER A CA 1
ATOM 1367 C C . SER A 1 181 ? 52.185 13.542 -43.609 1.00 92.69 181 SER A C 1
ATOM 1369 O O . SER A 1 181 ? 51.467 14.284 -44.272 1.00 92.69 181 SER A O 1
ATOM 1371 N N . PHE A 1 182 ? 51.741 12.869 -42.552 1.00 94.88 182 PHE A N 1
ATOM 1372 C CA . PHE A 1 182 ? 50.407 13.026 -41.993 1.00 94.88 182 PHE A CA 1
ATOM 1373 C C . PHE A 1 182 ? 50.504 13.153 -40.478 1.00 94.88 182 PHE A C 1
ATOM 1375 O O . PHE A 1 182 ? 51.209 12.381 -39.825 1.00 94.88 182 PHE A O 1
ATOM 1382 N N . ASN A 1 183 ? 49.800 14.128 -39.914 1.00 91.62 183 ASN A N 1
ATOM 1383 C CA . ASN A 1 183 ? 49.714 14.320 -38.476 1.00 91.62 183 ASN A CA 1
ATOM 1384 C C . ASN A 1 183 ? 48.375 13.773 -37.975 1.00 91.62 183 ASN A C 1
ATOM 1386 O O . ASN A 1 183 ? 47.344 14.427 -38.106 1.00 91.62 183 ASN A O 1
ATOM 1390 N N . SER A 1 184 ? 48.395 12.591 -37.357 1.00 85.62 184 SER A N 1
ATOM 1391 C CA . SER A 1 184 ? 47.193 11.929 -36.828 1.00 85.62 184 SER A CA 1
ATOM 1392 C C . SER A 1 184 ? 46.488 12.708 -35.713 1.00 85.62 184 SER A C 1
ATOM 1394 O O . SER A 1 184 ? 45.319 12.457 -35.438 1.00 85.62 184 SER A O 1
ATOM 1396 N N . THR A 1 185 ? 47.174 13.652 -35.062 1.00 85.69 185 THR A N 1
ATOM 1397 C CA . THR A 1 185 ? 46.587 14.506 -34.020 1.00 85.69 185 THR A CA 1
ATOM 1398 C C . THR A 1 185 ? 45.777 15.647 -34.631 1.00 85.69 185 THR A C 1
ATOM 1400 O O . THR A 1 185 ? 44.683 15.949 -34.158 1.00 85.69 185 THR A O 1
ATOM 1403 N N . THR A 1 186 ? 46.296 16.292 -35.679 1.00 87.00 186 THR A N 1
ATOM 1404 C CA . THR A 1 186 ? 45.621 17.428 -36.330 1.00 87.00 186 THR A CA 1
ATOM 1405 C C . THR A 1 186 ? 44.756 17.017 -37.521 1.00 87.00 186 THR A C 1
ATOM 1407 O O . THR A 1 186 ? 43.886 17.787 -37.918 1.00 87.00 186 THR A O 1
ATOM 1410 N N . GLY A 1 187 ? 44.957 15.816 -38.071 1.00 88.38 187 GLY A N 1
ATOM 1411 C CA . GLY A 1 187 ? 44.307 15.325 -39.288 1.00 88.38 187 GLY A CA 1
ATOM 1412 C C . GLY A 1 187 ? 44.850 15.942 -40.573 1.00 88.38 187 GLY A C 1
ATOM 1413 O O . GLY A 1 187 ? 44.178 15.882 -41.595 1.00 88.38 187 GLY A O 1
ATOM 1414 N N . VAL A 1 188 ? 46.020 16.580 -40.519 1.00 92.44 188 VAL A N 1
ATOM 1415 C CA . VAL A 1 188 ? 46.583 17.329 -41.648 1.00 92.44 188 VAL A CA 1
ATOM 1416 C C . VAL A 1 188 ? 47.595 16.468 -42.399 1.00 92.44 188 VAL A C 1
ATOM 1418 O O . VAL A 1 188 ? 48.540 15.946 -41.804 1.00 92.44 188 VAL A O 1
ATOM 1421 N N . PHE A 1 189 ? 47.391 16.344 -43.707 1.00 92.88 189 PHE A N 1
ATOM 1422 C CA . PHE A 1 189 ? 48.310 15.769 -44.678 1.00 92.88 189 PHE A CA 1
ATOM 1423 C C . PHE A 1 189 ? 49.157 16.880 -45.302 1.00 92.88 189 PHE A C 1
ATOM 1425 O O . PHE A 1 189 ? 48.641 17.928 -45.677 1.00 92.88 189 PHE A O 1
ATOM 1432 N N . THR A 1 190 ? 50.459 16.660 -45.433 1.00 89.56 190 THR A N 1
ATOM 1433 C CA . THR A 1 190 ? 51.387 17.611 -46.052 1.00 89.56 190 THR A CA 1
ATOM 1434 C C . THR A 1 190 ? 52.249 16.887 -47.066 1.00 89.56 190 THR A C 1
ATOM 1436 O O . THR A 1 190 ? 52.795 15.824 -46.767 1.00 89.56 190 THR A O 1
ATOM 1439 N N . VAL A 1 191 ? 52.405 17.475 -48.246 1.00 89.62 191 VAL A N 1
ATOM 1440 C CA . VAL A 1 191 ? 53.212 16.933 -49.336 1.00 89.62 191 VAL A CA 1
ATOM 1441 C C . VAL A 1 191 ? 54.008 18.039 -50.015 1.00 89.62 191 VAL A C 1
ATOM 1443 O O . VAL A 1 191 ? 53.482 19.104 -50.323 1.00 89.62 191 VAL A O 1
ATOM 1446 N N . ASN A 1 192 ? 55.289 17.789 -50.261 1.00 85.94 192 ASN A N 1
ATOM 1447 C CA . ASN A 1 192 ? 56.157 18.698 -51.000 1.00 85.94 192 ASN A CA 1
ATOM 1448 C C . ASN A 1 192 ? 56.082 18.404 -52.511 1.00 85.94 192 ASN A C 1
ATOM 1450 O O . ASN A 1 192 ? 57.004 17.834 -53.093 1.00 85.94 192 ASN A O 1
ATOM 1454 N N . LEU A 1 193 ? 54.934 18.719 -53.114 1.00 79.38 193 LEU A N 1
ATOM 1455 C CA . LEU A 1 193 ? 54.638 18.581 -54.547 1.00 79.38 193 LEU A CA 1
ATOM 1456 C C . LEU A 1 193 ? 53.733 19.712 -54.999 1.00 79.38 193 LEU A C 1
ATOM 1458 O O . LEU A 1 193 ? 52.852 20.071 -54.228 1.00 79.38 193 LEU A O 1
ATOM 1462 N N . ASP A 1 194 ? 53.862 20.192 -56.238 1.00 76.19 194 ASP A N 1
ATOM 1463 C CA . ASP A 1 194 ? 52.832 21.050 -56.825 1.00 76.19 194 ASP A CA 1
ATOM 1464 C C . ASP A 1 194 ? 51.599 20.224 -57.250 1.00 76.19 194 ASP A C 1
ATOM 1466 O O . ASP A 1 194 ? 51.742 19.101 -57.729 1.00 76.19 194 ASP A O 1
ATOM 1470 N N . THR A 1 195 ? 50.373 20.751 -57.134 1.00 68.56 195 THR A N 1
ATOM 1471 C CA . THR A 1 195 ? 49.193 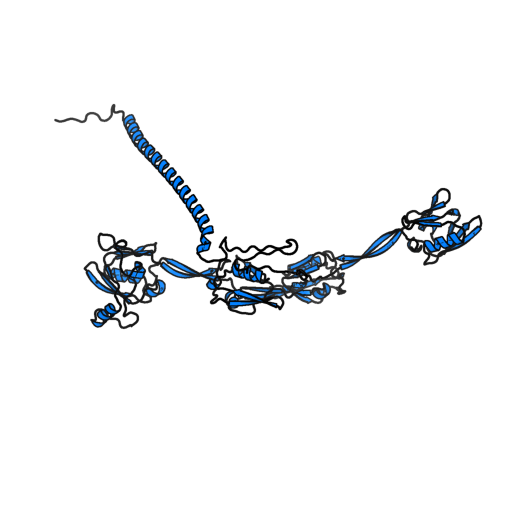20.083 -57.728 1.00 68.56 195 THR A CA 1
ATOM 1472 C C . THR A 1 195 ? 49.308 19.991 -59.243 1.00 68.56 195 THR A C 1
ATOM 1474 O O . THR A 1 195 ? 48.815 19.029 -59.824 1.00 68.56 195 THR A O 1
ATOM 1477 N N . ALA A 1 196 ? 50.015 20.933 -59.877 1.00 76.62 196 ALA A N 1
ATOM 1478 C CA . ALA A 1 196 ? 50.366 20.851 -61.293 1.00 76.62 196 ALA A CA 1
ATOM 1479 C C . ALA A 1 196 ? 51.297 19.665 -61.618 1.00 76.62 196 ALA A C 1
ATOM 1481 O O . ALA A 1 196 ? 51.328 19.216 -62.764 1.00 76.62 196 ALA A O 1
ATOM 1482 N N . ASP A 1 197 ? 52.017 19.141 -60.621 1.00 86.25 197 ASP A N 1
ATOM 1483 C CA . ASP A 1 197 ? 52.879 17.965 -60.748 1.00 86.25 197 ASP A CA 1
ATOM 1484 C C . ASP A 1 197 ? 52.129 16.647 -60.484 1.00 86.25 197 ASP A C 1
ATOM 1486 O O . ASP A 1 197 ? 52.736 15.579 -60.599 1.00 86.25 197 ASP A O 1
ATOM 1490 N N . ILE A 1 198 ? 50.828 16.700 -60.162 1.00 88.25 198 ILE A N 1
ATOM 1491 C CA . ILE A 1 198 ? 49.954 15.533 -59.985 1.00 88.25 198 ILE A CA 1
ATOM 1492 C C . ILE A 1 198 ? 49.034 15.403 -61.203 1.00 88.25 198 ILE A C 1
ATOM 1494 O O . ILE A 1 198 ? 48.134 16.210 -61.427 1.00 88.25 198 ILE A O 1
ATOM 1498 N N . ASN A 1 199 ? 49.225 14.336 -61.971 1.00 90.50 199 ASN A N 1
ATOM 1499 C CA . ASN A 1 199 ? 48.410 13.995 -63.128 1.00 90.50 199 ASN A CA 1
ATOM 1500 C C . ASN A 1 199 ? 47.482 12.816 -62.799 1.00 90.50 199 ASN A C 1
ATOM 1502 O O . ASN A 1 199 ? 47.919 11.669 -62.710 1.00 90.50 199 ASN A O 1
ATOM 1506 N N . ASP A 1 200 ? 46.197 13.083 -62.587 1.00 90.56 200 ASP A N 1
ATOM 1507 C CA . ASP A 1 200 ? 45.220 12.068 -62.180 1.00 90.56 200 ASP A CA 1
ATOM 1508 C C . ASP A 1 200 ? 44.672 11.280 -63.385 1.00 90.56 200 ASP A C 1
ATOM 1510 O O . ASP A 1 200 ? 43.590 11.563 -63.902 1.00 90.56 200 ASP A O 1
ATOM 1514 N N . TYR A 1 201 ? 45.451 10.304 -63.863 1.00 90.88 201 TYR A N 1
ATOM 1515 C CA . TYR A 1 201 ? 45.154 9.545 -65.084 1.00 90.88 201 TYR A CA 1
ATOM 1516 C C . TYR A 1 201 ? 43.817 8.804 -65.047 1.00 90.88 201 TYR A C 1
ATOM 1518 O O . TYR A 1 201 ? 43.103 8.781 -66.050 1.00 90.88 201 TYR A O 1
ATOM 1526 N N . ASP A 1 202 ? 43.496 8.199 -63.905 1.00 94.69 202 ASP A N 1
ATOM 1527 C CA . ASP A 1 202 ? 42.316 7.346 -63.754 1.00 94.69 202 ASP A CA 1
ATOM 1528 C C . ASP A 1 202 ? 41.182 8.047 -62.978 1.00 94.69 202 ASP A C 1
ATOM 1530 O O . ASP A 1 202 ? 40.226 7.396 -62.560 1.00 94.69 202 ASP A O 1
ATOM 1534 N N . ASN A 1 203 ? 41.255 9.377 -62.814 1.00 92.69 203 ASN A N 1
ATOM 1535 C CA . ASN A 1 203 ? 40.255 10.190 -62.110 1.00 92.69 203 ASN A CA 1
ATOM 1536 C C . ASN A 1 203 ? 39.967 9.665 -60.686 1.00 92.69 203 ASN A C 1
ATOM 1538 O O . ASN A 1 203 ? 38.817 9.519 -60.260 1.00 92.69 203 ASN A O 1
ATOM 1542 N N . THR A 1 204 ? 41.043 9.371 -59.957 1.00 93.81 204 THR A N 1
ATOM 1543 C CA . THR A 1 204 ? 41.040 8.932 -58.556 1.00 93.81 204 THR A CA 1
ATOM 1544 C C . THR A 1 204 ? 40.415 9.970 -57.626 1.00 93.81 204 THR A C 1
ATOM 1546 O O . THR A 1 204 ? 39.882 9.610 -56.581 1.00 93.81 204 THR A O 1
ATOM 1549 N N . GLY A 1 205 ? 40.441 11.255 -57.998 1.00 92.06 205 GLY A N 1
ATOM 1550 C CA . GLY A 1 205 ? 39.906 12.356 -57.198 1.00 92.06 205 GLY A CA 1
ATOM 1551 C C . GLY A 1 205 ? 40.836 12.803 -56.068 1.00 92.06 205 GLY A C 1
ATOM 1552 O O . GLY A 1 205 ? 40.426 13.608 -55.234 1.00 92.06 205 GLY A O 1
ATOM 1553 N N . ILE A 1 206 ? 42.086 12.321 -56.047 1.00 91.44 206 ILE A N 1
ATOM 1554 C CA . ILE A 1 206 ? 43.037 12.466 -54.932 1.00 91.44 206 ILE A CA 1
ATOM 1555 C C . ILE A 1 206 ? 43.266 13.918 -54.487 1.00 91.44 206 ILE A C 1
ATOM 1557 O O . ILE A 1 206 ? 43.321 14.196 -53.292 1.00 91.44 206 ILE A O 1
ATOM 1561 N N . VAL A 1 207 ? 43.353 14.863 -55.429 1.00 88.19 207 VAL A N 1
ATOM 1562 C CA . VAL A 1 207 ? 43.606 16.284 -55.127 1.00 88.19 207 VAL A CA 1
ATOM 1563 C C . VAL A 1 207 ? 42.420 16.912 -54.395 1.00 88.19 207 VAL A C 1
ATOM 1565 O O . VAL A 1 207 ? 42.609 17.655 -53.431 1.00 88.19 207 VAL A O 1
ATOM 1568 N N . ASN A 1 208 ? 41.203 16.574 -54.827 1.00 88.44 208 ASN A N 1
ATOM 1569 C CA . ASN A 1 208 ? 39.978 17.066 -54.211 1.00 88.44 208 ASN A CA 1
ATOM 1570 C C . ASN A 1 208 ? 39.738 16.377 -52.867 1.00 88.44 208 ASN A C 1
ATOM 1572 O O . ASN A 1 208 ? 39.487 17.056 -51.887 1.00 88.44 208 ASN A O 1
ATOM 1576 N N . ALA A 1 209 ? 39.868 15.054 -52.793 1.00 89.56 209 ALA A N 1
ATOM 1577 C CA . ALA A 1 209 ? 39.654 14.282 -51.569 1.00 89.56 209 ALA A CA 1
ATOM 1578 C C . ALA A 1 209 ? 40.618 14.665 -50.429 1.00 89.56 209 ALA A C 1
ATOM 1580 O O . ALA A 1 209 ? 40.236 14.677 -49.262 1.00 89.56 209 ALA A O 1
ATOM 1581 N N . LEU A 1 210 ? 41.869 15.009 -50.760 1.00 90.50 210 LEU A N 1
ATOM 1582 C CA . LEU A 1 210 ? 42.861 15.455 -49.781 1.00 90.50 210 LEU A CA 1
ATOM 1583 C C . LEU A 1 210 ? 42.879 16.976 -49.571 1.00 90.50 210 LEU A C 1
ATOM 1585 O O . LEU A 1 210 ? 43.745 17.452 -48.848 1.00 90.50 210 LEU A O 1
ATOM 1589 N N . HIS A 1 211 ? 41.969 17.742 -50.185 1.00 84.88 211 HIS A N 1
ATOM 1590 C CA . HIS A 1 211 ? 41.902 19.208 -50.075 1.00 84.88 211 HIS A CA 1
ATOM 1591 C C . HIS A 1 211 ? 43.281 19.892 -50.164 1.00 84.88 211 HIS A C 1
ATOM 1593 O O . HIS A 1 211 ? 43.628 20.704 -49.309 1.00 84.88 211 HIS A O 1
ATOM 1599 N N . LEU A 1 212 ? 44.107 19.534 -51.151 1.00 82.50 212 LEU A N 1
ATOM 1600 C CA . LEU A 1 212 ? 45.475 20.052 -51.236 1.00 82.50 212 LEU A CA 1
ATOM 1601 C C . LEU A 1 212 ? 45.456 21.550 -51.597 1.00 82.50 212 LEU A C 1
ATOM 1603 O O . LEU A 1 212 ? 45.165 21.912 -52.737 1.00 82.50 212 LEU A O 1
ATOM 1607 N N . ILE A 1 213 ? 45.821 22.421 -50.647 1.00 70.88 213 ILE A N 1
ATOM 1608 C CA . ILE A 1 213 ? 45.934 23.878 -50.835 1.00 70.88 213 ILE A CA 1
ATOM 1609 C C . ILE A 1 213 ? 47.413 24.285 -50.841 1.00 70.88 213 ILE A C 1
ATOM 1611 O O . ILE A 1 213 ? 48.186 23.891 -49.964 1.00 70.88 213 ILE A O 1
ATOM 1615 N N . GLY A 1 214 ? 47.808 25.086 -51.833 1.00 66.94 214 GLY A N 1
ATOM 1616 C CA . GLY A 1 214 ? 49.192 25.520 -52.009 1.00 66.94 214 GLY A CA 1
ATOM 1617 C C . GLY A 1 214 ? 49.646 26.529 -50.951 1.00 66.94 214 GLY A C 1
ATOM 1618 O O . GLY A 1 214 ? 48.982 27.537 -50.701 1.00 66.94 214 GLY A O 1
ATOM 1619 N N . VAL A 1 215 ? 50.822 26.287 -50.377 1.00 57.34 215 VAL A N 1
ATOM 1620 C CA . VAL A 1 215 ? 51.586 27.222 -49.540 1.00 57.34 215 VAL A CA 1
ATOM 1621 C C . VAL A 1 215 ? 53.021 27.294 -50.081 1.00 57.34 215 VAL A C 1
ATOM 1623 O O . VAL A 1 215 ? 53.472 26.362 -50.736 1.00 57.34 215 VAL A O 1
ATOM 1626 N N . ASN A 1 216 ? 53.742 28.407 -49.887 1.00 55.09 216 ASN A N 1
ATOM 1627 C CA . ASN A 1 216 ? 55.108 28.570 -50.421 1.00 55.09 216 ASN A CA 1
ATOM 1628 C C . ASN A 1 216 ? 55.986 27.341 -50.085 1.00 55.09 216 ASN A C 1
ATOM 1630 O O . ASN A 1 216 ? 56.349 27.168 -48.924 1.00 55.09 216 ASN A O 1
ATOM 1634 N N . GLU A 1 217 ? 56.320 26.547 -51.114 1.00 59.88 217 GLU A N 1
ATOM 1635 C CA . GLU A 1 217 ? 57.113 25.298 -51.081 1.00 59.88 217 GLU A CA 1
ATOM 1636 C C . GLU A 1 217 ? 56.400 24.007 -50.596 1.00 59.88 217 GLU A C 1
ATOM 1638 O O . GLU A 1 217 ? 57.044 23.116 -50.048 1.00 59.88 217 GLU A O 1
ATOM 1643 N N . GLY A 1 218 ? 55.085 23.857 -50.818 1.00 67.69 218 GLY A N 1
ATOM 1644 C CA . GLY A 1 218 ? 54.383 22.571 -50.659 1.00 67.69 218 GLY A CA 1
ATOM 1645 C C . GLY A 1 218 ? 52.859 22.694 -50.559 1.00 67.69 218 GLY A C 1
ATOM 1646 O O . GLY A 1 218 ? 52.303 23.789 -50.589 1.00 67.69 218 GLY A O 1
ATOM 1647 N N . TYR A 1 219 ? 52.161 21.567 -50.433 1.00 80.25 219 TYR A N 1
ATOM 1648 C CA . TYR A 1 219 ? 50.708 21.519 -50.269 1.00 80.25 219 TYR A CA 1
ATOM 1649 C C . TYR A 1 219 ? 50.342 20.905 -48.928 1.00 80.25 219 TYR A C 1
ATOM 1651 O O . TYR A 1 219 ? 50.931 19.917 -48.483 1.00 80.25 219 TYR A O 1
ATOM 1659 N N . THR A 1 220 ? 49.338 21.494 -48.291 1.00 82.94 220 THR A N 1
ATOM 1660 C CA . THR A 1 220 ? 48.754 20.982 -47.055 1.00 82.94 220 THR A CA 1
ATOM 1661 C C . THR A 1 220 ? 47.264 20.775 -47.254 1.00 82.94 220 THR A C 1
ATOM 1663 O O . THR A 1 220 ? 46.614 21.561 -47.942 1.00 82.94 220 THR A O 1
ATOM 1666 N N . SER A 1 221 ? 46.727 19.719 -46.658 1.00 88.06 221 SER A N 1
ATOM 1667 C CA . SER A 1 221 ? 45.291 19.527 -46.552 1.00 88.06 221 SER A CA 1
ATOM 1668 C C . SER A 1 221 ? 44.708 20.389 -45.435 1.00 88.06 221 SER A C 1
ATOM 1670 O O . SER A 1 221 ? 45.411 20.773 -44.492 1.00 88.06 221 SER A O 1
ATOM 1672 N N . ASP A 1 222 ? 43.393 20.583 -45.475 1.00 86.25 222 ASP A N 1
ATOM 1673 C CA . ASP A 1 222 ? 42.612 20.834 -44.264 1.00 86.25 222 ASP A CA 1
ATOM 1674 C C . ASP A 1 222 ? 42.575 19.579 -43.370 1.00 86.25 222 ASP A C 1
ATOM 1676 O O . ASP A 1 222 ? 43.154 18.535 -43.683 1.00 86.25 222 ASP A O 1
ATOM 1680 N N . LYS A 1 223 ? 41.883 19.655 -42.231 1.00 89.62 223 LYS A N 1
ATOM 1681 C CA . LYS A 1 223 ? 41.657 18.488 -41.374 1.00 89.62 223 LYS A CA 1
ATOM 1682 C C . LYS A 1 223 ? 40.868 17.418 -42.140 1.00 89.62 223 LYS A C 1
ATOM 1684 O O . LYS A 1 223 ? 39.670 17.576 -42.360 1.00 89.62 223 LYS A O 1
ATOM 1689 N N . LEU A 1 224 ? 41.527 16.317 -42.487 1.00 91.94 224 LEU A N 1
ATOM 1690 C CA . LEU A 1 224 ? 40.899 15.162 -43.118 1.00 91.94 224 LEU A CA 1
ATOM 1691 C C . LEU A 1 224 ? 40.050 14.412 -42.093 1.00 91.94 224 LEU A C 1
ATOM 1693 O O . LEU A 1 224 ? 40.505 14.100 -40.985 1.00 91.94 224 LEU A O 1
ATOM 1697 N N . GLN A 1 225 ? 38.806 14.128 -42.463 1.00 90.69 225 GLN A N 1
ATOM 1698 C CA . GLN A 1 225 ? 37.855 13.418 -41.620 1.00 90.69 225 GLN A CA 1
ATOM 1699 C C . GLN A 1 225 ? 37.186 12.295 -42.409 1.00 90.69 225 GLN A C 1
ATOM 1701 O O . GLN A 1 225 ? 36.931 12.441 -43.598 1.00 90.69 225 GLN A O 1
ATOM 1706 N N . ILE A 1 226 ? 36.897 11.194 -41.726 1.00 88.25 226 ILE A N 1
ATOM 1707 C CA . ILE A 1 226 ? 36.159 10.050 -42.261 1.00 88.25 226 ILE A CA 1
ATOM 1708 C C . ILE A 1 226 ? 34.821 9.917 -41.535 1.00 88.25 226 ILE A C 1
ATOM 1710 O O . ILE A 1 226 ? 34.704 10.266 -40.354 1.00 88.25 226 ILE A O 1
ATOM 1714 N N . GLU A 1 227 ? 33.817 9.392 -42.230 1.00 84.25 227 GLU A N 1
ATOM 1715 C CA . GLU A 1 227 ? 32.564 8.978 -41.604 1.00 84.25 227 GLU A CA 1
ATOM 1716 C C . GLU A 1 227 ? 32.743 7.616 -40.933 1.00 84.25 227 GLU A C 1
ATOM 1718 O O . GLU A 1 227 ? 33.297 6.676 -41.508 1.00 84.25 227 GLU A O 1
ATOM 1723 N N . LYS A 1 228 ? 32.272 7.507 -39.693 1.00 74.12 228 LYS A N 1
ATOM 1724 C CA . LYS A 1 228 ? 32.232 6.260 -38.939 1.00 74.12 228 LYS A CA 1
ATOM 1725 C C . LYS A 1 228 ? 30.802 6.029 -38.474 1.00 74.12 228 LYS A C 1
ATOM 1727 O O . LYS A 1 228 ? 30.216 6.881 -37.810 1.00 74.12 228 LYS A O 1
ATOM 1732 N N . THR A 1 229 ? 30.254 4.866 -38.801 1.00 70.88 229 THR A N 1
ATOM 1733 C CA . THR A 1 229 ? 28.987 4.412 -38.227 1.00 70.88 229 THR A CA 1
ATOM 1734 C C . THR A 1 229 ? 29.266 3.789 -36.867 1.00 70.88 229 THR A C 1
ATOM 1736 O O . THR A 1 229 ? 30.016 2.816 -36.768 1.00 70.88 229 THR A O 1
ATOM 1739 N N . GLU A 1 230 ? 28.666 4.340 -35.818 1.00 65.12 230 GLU A N 1
ATOM 1740 C CA . GLU A 1 230 ? 28.664 3.733 -34.492 1.00 65.12 230 GLU A CA 1
ATOM 1741 C C . GLU A 1 230 ? 27.274 3.189 -34.169 1.00 65.12 230 GLU A C 1
ATOM 1743 O O . GLU A 1 230 ? 26.248 3.803 -34.460 1.00 65.12 230 GLU A O 1
ATOM 1748 N N . THR A 1 231 ? 27.253 1.988 -33.600 1.00 57.72 231 THR A N 1
ATOM 1749 C CA . THR A 1 231 ? 26.047 1.380 -33.042 1.00 57.72 231 THR A CA 1
ATOM 1750 C C . THR A 1 231 ? 25.935 1.820 -31.592 1.00 57.72 231 THR A C 1
ATOM 1752 O O . THR A 1 231 ? 26.807 1.490 -30.787 1.00 57.72 231 THR A O 1
ATOM 1755 N N . VAL A 1 232 ? 24.878 2.563 -31.275 1.00 55.97 232 VAL A N 1
ATOM 1756 C CA . VAL A 1 232 ? 24.584 3.027 -29.919 1.00 55.97 232 VAL A CA 1
ATOM 1757 C C . VAL A 1 232 ? 23.385 2.253 -29.385 1.00 55.97 232 VAL A C 1
ATOM 1759 O O . VAL A 1 232 ? 22.421 1.990 -30.106 1.00 55.97 232 VAL A O 1
ATOM 1762 N N . TYR A 1 233 ? 23.489 1.867 -28.119 1.00 62.75 233 TYR A N 1
ATOM 1763 C CA . TYR A 1 233 ? 22.431 1.231 -27.351 1.00 62.75 233 TYR A CA 1
ATOM 1764 C C . TYR A 1 233 ? 21.764 2.310 -26.498 1.00 62.75 233 TYR A C 1
ATOM 1766 O O . TYR A 1 233 ? 22.368 2.788 -25.537 1.00 62.75 233 TYR A O 1
ATOM 1774 N N . GLU A 1 234 ? 20.550 2.718 -26.863 1.00 66.56 234 GLU A N 1
ATOM 1775 C CA . GLU A 1 234 ? 19.740 3.639 -26.057 1.00 66.56 234 GLU A CA 1
ATOM 1776 C C . GLU A 1 234 ? 18.679 2.863 -25.282 1.00 66.56 234 GLU A C 1
ATOM 1778 O O . GLU A 1 234 ? 18.116 1.905 -25.813 1.00 66.56 234 GLU A O 1
ATOM 1783 N N . SER A 1 235 ? 18.438 3.229 -24.021 1.00 74.25 235 SER A N 1
ATOM 1784 C CA . SER A 1 235 ? 17.354 2.651 -23.220 1.00 74.25 235 SER A CA 1
ATOM 1785 C C . SER A 1 235 ? 16.004 2.966 -23.859 1.00 74.25 235 SER A C 1
ATOM 1787 O O . SER A 1 235 ? 15.795 4.085 -24.319 1.00 74.25 235 SER A O 1
ATOM 1789 N N . ALA A 1 236 ? 15.082 2.002 -23.850 1.00 80.00 236 ALA A N 1
ATOM 1790 C CA . ALA A 1 236 ? 13.719 2.253 -24.304 1.00 80.00 236 ALA A CA 1
ATOM 1791 C C . ALA A 1 236 ? 13.030 3.343 -23.458 1.00 80.00 236 ALA A C 1
ATOM 1793 O O . ALA A 1 236 ? 13.257 3.464 -22.250 1.00 80.00 236 ALA A O 1
ATOM 1794 N N . ASP A 1 237 ? 12.165 4.110 -24.106 1.00 84.62 237 ASP A N 1
ATOM 1795 C CA . ASP A 1 237 ? 11.289 5.112 -23.509 1.00 84.62 237 ASP A CA 1
ATOM 1796 C C . ASP A 1 237 ? 9.875 5.010 -24.103 1.00 84.62 237 ASP A C 1
ATOM 1798 O O . ASP A 1 237 ? 9.591 4.142 -24.928 1.00 84.62 237 ASP A O 1
ATOM 1802 N N . GLU A 1 238 ? 8.970 5.889 -23.681 1.00 87.25 238 GLU A N 1
ATOM 1803 C CA . GLU A 1 238 ? 7.575 5.888 -24.139 1.00 87.25 238 GLU 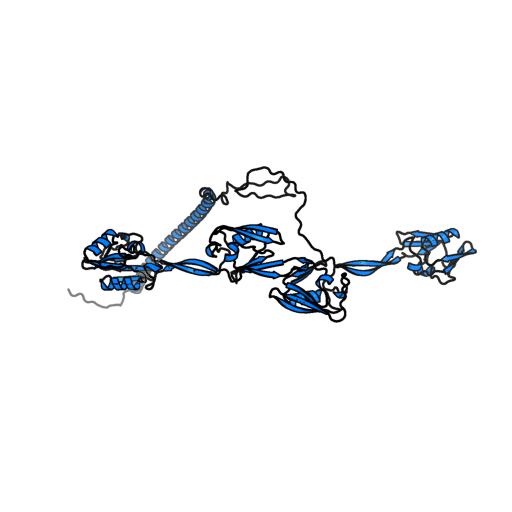A CA 1
ATOM 1804 C C . GLU A 1 238 ? 7.428 6.073 -25.658 1.00 87.25 238 GLU A C 1
ATOM 1806 O O . GLU A 1 238 ? 6.456 5.593 -26.235 1.00 87.25 238 GLU A O 1
ATOM 1811 N N . SER A 1 239 ? 8.388 6.728 -26.319 1.00 88.81 239 SER A N 1
ATOM 1812 C CA . SER A 1 239 ? 8.356 6.970 -27.767 1.00 88.81 239 SER A CA 1
ATOM 1813 C C . SER A 1 239 ? 8.889 5.797 -28.593 1.00 88.81 239 SER A C 1
ATOM 1815 O O . SER A 1 239 ? 8.689 5.748 -29.807 1.00 88.81 239 SER A O 1
ATOM 1817 N N . SER A 1 240 ? 9.554 4.842 -27.940 1.00 86.50 240 SER A N 1
ATOM 1818 C CA . SER A 1 240 ? 10.137 3.671 -28.588 1.00 86.50 240 SER A CA 1
ATOM 1819 C C . SER A 1 240 ? 9.046 2.777 -29.179 1.00 86.50 240 SER A C 1
ATOM 1821 O O . SER A 1 240 ? 8.055 2.469 -28.518 1.00 86.50 240 SER A O 1
ATOM 1823 N N . LEU A 1 241 ? 9.226 2.317 -30.419 1.00 88.94 241 LEU A N 1
ATOM 1824 C CA . LEU A 1 241 ? 8.286 1.394 -31.055 1.00 88.94 241 LEU A CA 1
ATOM 1825 C C . LEU A 1 241 ? 8.367 0.012 -30.399 1.00 88.94 241 LEU A C 1
ATOM 1827 O O . LEU A 1 241 ? 9.437 -0.595 -30.336 1.00 88.94 241 LEU A O 1
ATOM 1831 N N . LEU A 1 242 ? 7.219 -0.535 -29.987 1.00 88.00 242 LEU A N 1
ATOM 1832 C CA . LEU A 1 242 ? 7.131 -1.850 -29.342 1.00 88.00 242 LEU A CA 1
ATOM 1833 C C . LEU A 1 242 ? 7.695 -2.969 -30.245 1.00 88.00 242 LEU A C 1
ATOM 1835 O O . LEU A 1 242 ? 8.294 -3.935 -29.773 1.00 88.00 242 LEU A O 1
ATOM 1839 N N . ASN A 1 243 ? 7.570 -2.797 -31.565 1.00 86.50 243 ASN A N 1
ATOM 1840 C CA . ASN A 1 243 ? 8.062 -3.709 -32.603 1.00 86.50 243 ASN A CA 1
ATOM 1841 C C . ASN A 1 243 ? 9.587 -3.634 -32.860 1.00 86.50 243 ASN A C 1
ATOM 1843 O O . ASN A 1 243 ? 10.132 -4.451 -33.610 1.00 86.50 243 ASN A O 1
ATOM 1847 N N . GLU A 1 244 ? 10.278 -2.646 -32.285 1.00 80.94 244 GLU A N 1
ATOM 1848 C CA . GLU A 1 244 ? 11.726 -2.431 -32.440 1.00 80.94 244 GLU A CA 1
ATOM 1849 C C . GLU A 1 244 ? 12.533 -2.850 -31.201 1.00 80.94 244 GLU A C 1
ATOM 1851 O O . GLU A 1 244 ? 13.766 -2.819 -31.220 1.00 80.94 244 GLU A O 1
ATOM 1856 N N . LEU A 1 245 ? 11.861 -3.307 -30.141 1.00 78.06 245 LEU A N 1
ATOM 1857 C CA . LEU A 1 245 ? 12.512 -3.765 -28.918 1.00 78.06 245 LEU A CA 1
ATOM 1858 C C . LEU A 1 245 ? 13.228 -5.115 -29.117 1.00 78.06 245 LEU A C 1
ATOM 1860 O O . LEU A 1 245 ? 12.819 -5.990 -29.886 1.00 78.06 245 LEU A O 1
ATOM 1864 N N . SER A 1 246 ? 14.344 -5.285 -28.410 1.00 57.81 246 SER A N 1
ATOM 1865 C CA . SER A 1 246 ? 15.411 -6.256 -28.695 1.00 57.81 246 SER A CA 1
ATOM 1866 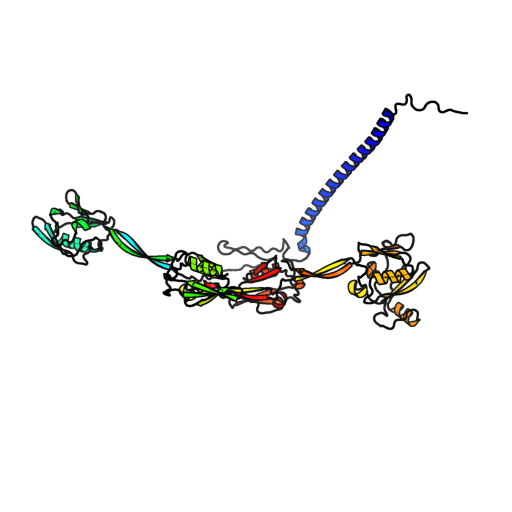C C . SER A 1 246 ? 15.106 -7.741 -28.416 1.00 57.81 246 SER A C 1
ATOM 1868 O O . SER A 1 246 ? 16.013 -8.571 -28.446 1.00 57.81 246 SER A O 1
ATOM 1870 N N . SER A 1 247 ? 13.844 -8.130 -28.205 1.00 63.81 247 SER A N 1
ATOM 1871 C CA . SER A 1 247 ? 13.449 -9.533 -27.971 1.00 63.81 247 SER A CA 1
ATOM 1872 C C . SER A 1 247 ? 13.231 -10.326 -29.262 1.00 63.81 247 SER A C 1
ATOM 1874 O O . SER A 1 247 ? 13.072 -11.548 -29.225 1.00 63.81 247 SER A O 1
ATOM 1876 N N . GLY A 1 248 ? 13.208 -9.644 -30.413 1.00 64.31 248 GLY A N 1
ATOM 1877 C CA . GLY A 1 248 ? 12.986 -10.259 -31.722 1.00 64.31 248 GLY A CA 1
ATOM 1878 C C . GLY A 1 248 ? 11.547 -10.730 -31.963 1.00 64.31 248 GLY A C 1
ATOM 1879 O O . GLY A 1 248 ? 11.274 -11.310 -33.016 1.00 64.31 248 GLY A O 1
ATOM 1880 N N . ILE A 1 249 ? 10.621 -10.478 -31.030 1.00 79.94 249 ILE A N 1
ATOM 1881 C CA . ILE A 1 249 ? 9.192 -10.738 -31.226 1.00 79.94 249 ILE A CA 1
ATOM 1882 C C . ILE A 1 249 ? 8.598 -9.574 -32.008 1.00 79.94 249 ILE A C 1
ATOM 1884 O O . ILE A 1 249 ? 8.339 -8.502 -31.469 1.00 79.94 249 ILE A O 1
ATOM 1888 N N . LYS A 1 250 ? 8.399 -9.801 -33.306 1.00 84.31 250 LYS A N 1
ATOM 1889 C CA . LYS A 1 250 ? 7.811 -8.815 -34.208 1.00 84.31 250 LYS A CA 1
ATOM 1890 C C . LYS A 1 250 ? 6.290 -8.852 -34.151 1.00 84.31 250 LYS A C 1
ATOM 1892 O O . LYS A 1 250 ? 5.692 -9.928 -34.185 1.00 84.31 250 LYS A O 1
ATOM 1897 N N . ILE A 1 251 ? 5.687 -7.674 -34.183 1.00 88.31 251 ILE A N 1
ATOM 1898 C CA . ILE A 1 251 ? 4.257 -7.502 -34.413 1.00 88.31 251 ILE A CA 1
ATOM 1899 C C . ILE A 1 251 ? 4.015 -7.577 -35.926 1.00 88.31 251 ILE A C 1
ATOM 1901 O O . ILE A 1 251 ? 4.608 -6.825 -36.705 1.00 88.31 251 ILE A O 1
ATOM 1905 N N . ILE A 1 252 ? 3.177 -8.523 -36.359 1.00 86.31 252 ILE A N 1
ATOM 1906 C CA . ILE A 1 252 ? 2.828 -8.730 -37.772 1.00 86.31 252 ILE A CA 1
ATOM 1907 C C . ILE A 1 252 ? 1.330 -8.488 -37.948 1.00 86.31 252 ILE A C 1
ATOM 1909 O O . ILE A 1 252 ? 0.518 -9.285 -37.481 1.00 86.31 252 ILE A O 1
ATOM 1913 N N . GLY A 1 253 ? 0.979 -7.419 -38.668 1.00 89.19 253 GLY A N 1
ATOM 1914 C CA . GLY A 1 253 ? -0.406 -6.956 -38.771 1.00 89.19 253 GLY A CA 1
ATOM 1915 C C . GLY A 1 253 ? -0.907 -6.422 -37.429 1.00 89.19 253 GLY A C 1
ATOM 1916 O O . GLY A 1 253 ? -0.130 -5.841 -36.678 1.00 89.19 253 GLY A O 1
ATOM 1917 N N . THR A 1 254 ? -2.187 -6.639 -37.140 1.00 93.50 254 THR A N 1
ATOM 1918 C CA . THR A 1 254 ? -2.778 -6.373 -35.822 1.00 93.50 254 THR A CA 1
ATOM 1919 C C . THR A 1 254 ? -2.722 -7.647 -34.988 1.00 93.50 254 THR A C 1
ATOM 1921 O O . THR A 1 254 ? -3.113 -8.722 -35.453 1.00 93.50 254 THR A O 1
ATOM 1924 N N . GLN A 1 255 ? -2.219 -7.534 -33.766 1.00 94.94 255 GLN A N 1
ATOM 1925 C CA . GLN A 1 255 ? -2.127 -8.615 -32.794 1.00 94.94 255 GLN A CA 1
ATOM 1926 C C . GLN A 1 255 ? -2.690 -8.155 -31.456 1.00 94.94 255 GLN A C 1
ATOM 1928 O O . GLN A 1 255 ? -2.784 -6.963 -31.200 1.00 94.94 255 GLN A O 1
ATOM 1933 N N . ASN A 1 256 ? -3.035 -9.102 -30.588 1.00 95.06 256 ASN A N 1
ATOM 1934 C CA . ASN A 1 256 ? -3.673 -8.794 -29.319 1.00 95.06 256 ASN A CA 1
ATOM 1935 C C . ASN A 1 256 ? -2.843 -9.287 -28.134 1.00 95.06 256 ASN A C 1
ATOM 1937 O O . ASN A 1 256 ? -2.190 -10.332 -28.220 1.00 95.06 256 ASN A O 1
ATOM 1941 N N . VAL A 1 257 ? -2.963 -8.575 -27.018 1.00 94.81 257 VAL A N 1
ATOM 1942 C CA . VAL A 1 257 ? -2.487 -8.937 -25.681 1.00 94.81 257 VAL A CA 1
ATOM 1943 C C . VAL A 1 257 ? -3.707 -9.080 -24.773 1.00 94.81 257 VAL A C 1
ATOM 1945 O O . VAL A 1 257 ? -4.608 -8.245 -24.802 1.00 94.81 257 VAL A O 1
ATOM 1948 N N . ILE A 1 258 ? -3.770 -10.157 -23.995 1.00 93.88 258 ILE A N 1
ATOM 1949 C CA . ILE A 1 258 ? -4.861 -10.440 -23.059 1.00 93.88 258 ILE A CA 1
ATOM 1950 C C . ILE A 1 258 ? -4.350 -10.181 -21.649 1.00 93.88 258 ILE A C 1
ATOM 1952 O O . ILE A 1 258 ? -3.311 -10.716 -21.250 1.00 93.88 258 ILE A O 1
ATOM 1956 N N . VAL A 1 259 ? -5.097 -9.380 -20.896 1.00 88.06 259 VAL A N 1
ATOM 1957 C CA . VAL A 1 259 ? -4.765 -9.015 -19.518 1.00 88.06 259 VAL A CA 1
ATOM 1958 C C . VAL A 1 259 ? -5.946 -9.240 -18.590 1.00 88.06 259 VAL A C 1
ATOM 1960 O O . VAL A 1 259 ? -7.093 -9.211 -19.025 1.00 88.06 259 VAL A O 1
ATOM 1963 N N . GLN A 1 260 ? -5.665 -9.482 -17.315 1.00 81.56 260 GLN A N 1
ATOM 1964 C CA . GLN A 1 260 ? -6.650 -9.651 -16.256 1.00 81.56 260 GLN A CA 1
ATOM 1965 C C . GLN A 1 260 ? -6.384 -8.638 -15.141 1.00 81.56 260 GLN A C 1
ATOM 1967 O O . GLN A 1 260 ? -5.263 -8.588 -14.639 1.00 81.56 260 GLN A O 1
ATOM 1972 N N . ASN A 1 261 ? -7.383 -7.857 -14.734 1.00 71.94 261 ASN A N 1
ATOM 1973 C CA . ASN A 1 261 ? -7.242 -6.897 -13.631 1.00 71.94 261 ASN A CA 1
ATOM 1974 C C . ASN A 1 261 ? -7.356 -7.574 -12.245 1.00 71.94 261 ASN A C 1
ATOM 1976 O O . ASN A 1 261 ? -7.624 -8.774 -12.136 1.00 71.94 261 ASN A O 1
ATOM 1980 N N . THR A 1 262 ? -7.191 -6.808 -11.163 1.00 63.31 262 THR A N 1
ATOM 1981 C CA . THR A 1 262 ? -7.349 -7.282 -9.768 1.00 63.31 262 THR A CA 1
ATOM 1982 C C . THR A 1 262 ? -8.736 -7.836 -9.435 1.00 63.31 262 THR A C 1
ATOM 1984 O O . THR A 1 262 ? -8.852 -8.665 -8.533 1.00 63.31 262 THR A O 1
ATOM 1987 N N . ASN A 1 263 ? -9.775 -7.430 -10.169 1.00 62.91 263 ASN A N 1
ATOM 1988 C CA . ASN A 1 263 ? -11.143 -7.932 -10.006 1.00 62.91 263 ASN A CA 1
ATOM 1989 C C . ASN A 1 263 ? -11.379 -9.267 -10.739 1.00 62.91 263 ASN A C 1
ATOM 1991 O O . ASN A 1 263 ? -12.461 -9.845 -10.639 1.00 62.91 263 ASN A O 1
ATOM 1995 N N . GLY A 1 264 ? -10.382 -9.771 -11.476 1.00 66.06 264 GLY A N 1
ATOM 1996 C CA . GLY A 1 264 ? -10.477 -10.997 -12.267 1.00 66.06 264 GLY A CA 1
ATOM 1997 C C . GLY A 1 264 ? -11.110 -10.808 -13.650 1.00 66.06 264 GLY A C 1
ATOM 1998 O O . GLY A 1 264 ? -11.331 -11.799 -14.353 1.00 66.06 264 GLY A O 1
ATOM 1999 N N . GLU A 1 265 ? -11.386 -9.571 -14.065 1.00 78.69 265 GLU A N 1
ATOM 2000 C CA . GLU A 1 265 ? -11.959 -9.248 -15.374 1.00 78.69 265 GLU A CA 1
ATOM 2001 C C . GLU A 1 265 ? -10.880 -9.278 -16.458 1.00 78.69 265 GLU A C 1
ATOM 2003 O O . GLU A 1 265 ? -9.777 -8.771 -16.256 1.00 78.69 265 GLU A O 1
ATOM 2008 N N . ASN A 1 266 ? -11.199 -9.870 -17.613 1.00 88.69 266 ASN A N 1
ATOM 2009 C CA . ASN A 1 266 ? -10.272 -9.984 -18.738 1.00 88.69 266 ASN A CA 1
ATOM 2010 C C . ASN A 1 266 ? -10.513 -8.882 -19.774 1.00 88.69 266 ASN A C 1
ATOM 2012 O O . ASN A 1 266 ? -11.648 -8.665 -20.200 1.00 88.69 266 ASN A O 1
ATOM 2016 N N . TYR A 1 267 ? -9.428 -8.290 -20.261 1.00 92.31 267 TYR A N 1
ATOM 2017 C CA . TYR A 1 267 ? -9.408 -7.281 -21.314 1.00 92.31 267 TYR A CA 1
ATOM 2018 C C . TYR A 1 267 ? -8.499 -7.717 -22.459 1.00 92.31 267 TYR A C 1
ATOM 2020 O O . TYR A 1 267 ? -7.618 -8.563 -22.305 1.00 92.31 267 TYR A O 1
ATOM 2028 N N . THR A 1 268 ? -8.740 -7.146 -23.636 1.00 96.81 268 THR A N 1
ATOM 2029 C CA . THR A 1 268 ? -7.935 -7.367 -24.840 1.00 96.81 268 THR A CA 1
ATOM 2030 C C . THR A 1 268 ? -7.413 -6.024 -25.325 1.00 96.81 268 THR A C 1
ATOM 2032 O O . THR A 1 268 ? -8.203 -5.117 -25.566 1.00 96.81 268 THR A O 1
ATOM 2035 N N . ILE A 1 269 ? -6.097 -5.921 -25.468 1.00 96.69 269 ILE A N 1
ATOM 2036 C CA . ILE A 1 269 ? -5.391 -4.754 -25.997 1.00 96.69 269 ILE A CA 1
ATOM 2037 C C . ILE A 1 269 ? -4.908 -5.110 -27.400 1.00 96.69 269 ILE A C 1
ATOM 2039 O O . ILE A 1 269 ? -4.262 -6.144 -27.573 1.00 96.69 269 ILE A O 1
ATOM 2043 N N . GLU A 1 270 ? -5.224 -4.285 -28.395 1.00 96.38 270 GLU A N 1
ATOM 2044 C CA . GLU A 1 270 ? -4.712 -4.445 -29.760 1.00 96.38 270 GLU A CA 1
ATOM 2045 C C . GLU A 1 270 ? -3.399 -3.669 -29.924 1.00 96.38 270 GLU A C 1
ATOM 2047 O O . GLU A 1 270 ? -3.275 -2.537 -29.463 1.00 96.38 270 GLU A O 1
ATOM 2052 N N . VAL A 1 271 ? -2.423 -4.284 -30.588 1.00 94.94 271 VAL A N 1
ATOM 2053 C CA . VAL A 1 271 ? -1.120 -3.705 -30.927 1.00 94.94 271 VAL A CA 1
ATOM 2054 C C . VAL A 1 271 ? -0.807 -3.958 -32.401 1.00 94.94 271 VAL A C 1
ATOM 2056 O O . VAL A 1 271 ? -1.178 -4.991 -32.970 1.00 94.94 271 VAL A O 1
ATOM 2059 N N . ASP A 1 272 ? -0.104 -3.027 -33.035 1.00 94.62 272 ASP A N 1
ATOM 2060 C CA . ASP A 1 272 ? 0.362 -3.132 -34.414 1.00 94.62 272 ASP A CA 1
ATOM 2061 C C . ASP A 1 272 ? 1.843 -2.729 -34.555 1.00 94.62 272 ASP A C 1
ATOM 2063 O O . ASP A 1 272 ? 2.556 -2.508 -33.577 1.00 94.62 272 ASP A O 1
ATOM 2067 N N . ALA A 1 273 ? 2.345 -2.687 -35.792 1.00 90.69 273 ALA A N 1
ATOM 2068 C CA . ALA A 1 273 ? 3.748 -2.380 -36.071 1.00 90.69 273 ALA A CA 1
ATOM 2069 C C . ALA A 1 273 ? 4.175 -0.945 -35.700 1.00 90.69 273 ALA A C 1
ATOM 2071 O O . ALA A 1 273 ? 5.379 -0.682 -35.677 1.00 90.69 273 ALA A O 1
ATOM 2072 N N . PHE A 1 274 ? 3.218 -0.047 -35.455 1.00 92.56 274 PHE A N 1
ATOM 2073 C CA . PHE A 1 274 ? 3.422 1.364 -35.137 1.00 92.56 274 PHE A CA 1
ATOM 2074 C C . PHE A 1 274 ? 3.108 1.695 -33.676 1.00 92.56 274 PHE A C 1
ATOM 2076 O O . PHE A 1 274 ? 3.413 2.805 -33.251 1.00 92.56 274 PHE A O 1
ATOM 2083 N N . THR A 1 275 ? 2.538 0.756 -32.913 1.00 93.38 275 THR A N 1
ATOM 2084 C CA . THR A 1 275 ? 2.281 0.944 -31.484 1.00 93.38 275 THR A CA 1
ATOM 2085 C C . THR A 1 275 ? 3.579 1.247 -30.742 1.00 93.38 275 THR A C 1
ATOM 2087 O O . THR A 1 275 ? 4.549 0.478 -30.778 1.00 93.38 275 THR A O 1
ATOM 2090 N N . THR A 1 276 ? 3.589 2.382 -30.056 1.00 93.06 276 THR A N 1
ATOM 2091 C CA . THR A 1 276 ? 4.682 2.790 -29.172 1.00 93.06 276 THR A CA 1
ATOM 2092 C C . THR A 1 276 ? 4.577 2.091 -27.819 1.00 93.06 276 THR A C 1
ATOM 2094 O O . THR A 1 276 ? 3.512 1.618 -27.413 1.00 93.06 276 THR A O 1
ATOM 2097 N N . LEU A 1 277 ? 5.691 2.021 -27.092 1.00 91.38 277 LEU A N 1
ATOM 2098 C CA . LEU A 1 277 ? 5.709 1.476 -25.741 1.00 91.38 277 LEU A CA 1
ATOM 2099 C C . LEU A 1 277 ? 4.809 2.296 -24.809 1.00 91.38 277 LEU A C 1
ATOM 2101 O O . LEU A 1 277 ? 4.066 1.705 -24.036 1.00 91.38 277 LEU A O 1
ATOM 2105 N N . GLY A 1 278 ? 4.801 3.626 -24.932 1.00 91.12 278 GLY A N 1
ATOM 2106 C CA . GLY A 1 278 ? 3.912 4.501 -24.166 1.00 91.12 278 GLY A CA 1
ATOM 2107 C C . GLY A 1 278 ? 2.432 4.202 -24.408 1.00 91.12 278 GLY A C 1
ATOM 2108 O O . GLY A 1 278 ? 1.694 3.992 -23.451 1.00 91.12 278 GLY A O 1
ATOM 2109 N N . GLU A 1 279 ? 2.005 4.085 -25.671 1.00 95.75 279 GLU A N 1
ATOM 2110 C CA . GLU A 1 279 ? 0.617 3.723 -26.010 1.00 95.75 279 GLU A CA 1
ATOM 2111 C C . GLU A 1 279 ? 0.216 2.361 -25.432 1.00 95.75 279 GLU A C 1
ATOM 2113 O O . GLU A 1 279 ? -0.894 2.207 -24.923 1.00 95.75 279 GLU A O 1
ATOM 2118 N N . PHE A 1 280 ? 1.120 1.378 -25.470 1.00 94.75 280 PHE A N 1
ATOM 2119 C CA . PHE A 1 280 ? 0.870 0.068 -24.875 1.00 94.75 280 PHE A CA 1
ATOM 2120 C C . PHE A 1 280 ? 0.739 0.133 -23.345 1.00 94.75 280 PHE A C 1
ATOM 2122 O O . PHE A 1 280 ? -0.160 -0.497 -22.789 1.00 94.75 280 PHE A O 1
ATOM 2129 N N . LEU A 1 281 ? 1.590 0.908 -22.661 1.00 90.88 281 LEU A N 1
ATOM 2130 C CA . LEU A 1 281 ? 1.509 1.102 -21.208 1.00 90.88 281 LEU A CA 1
ATOM 2131 C C . LEU A 1 281 ? 0.210 1.817 -20.809 1.00 90.88 281 LEU A C 1
ATOM 2133 O O . LEU A 1 281 ? -0.481 1.340 -19.915 1.00 90.88 281 LEU A O 1
ATOM 2137 N N . THR A 1 282 ? -0.191 2.875 -21.519 1.00 92.00 282 THR A N 1
ATOM 2138 C CA . THR A 1 282 ? -1.486 3.539 -21.285 1.00 92.00 282 THR A CA 1
ATOM 2139 C C . THR A 1 282 ? -2.660 2.584 -21.508 1.00 92.00 282 THR A C 1
ATOM 2141 O O . THR A 1 282 ? -3.586 2.546 -20.702 1.00 92.00 282 THR A O 1
ATOM 2144 N N . ALA A 1 283 ? -2.612 1.745 -22.547 1.00 94.25 283 ALA A N 1
ATOM 2145 C CA . ALA A 1 283 ? -3.655 0.749 -22.778 1.00 94.25 283 ALA A CA 1
ATOM 2146 C C . ALA A 1 283 ? -3.735 -0.301 -21.654 1.00 94.25 283 ALA A C 1
ATOM 2148 O O . ALA A 1 283 ? -4.820 -0.803 -21.371 1.00 94.25 283 ALA A O 1
ATOM 2149 N N . LEU A 1 284 ? -2.619 -0.634 -20.993 1.00 84.31 284 LEU A N 1
ATOM 2150 C CA . LEU A 1 284 ? -2.631 -1.461 -19.782 1.00 84.31 284 LEU A CA 1
ATOM 2151 C C . LEU A 1 284 ? -3.298 -0.717 -18.618 1.00 84.31 284 LEU A C 1
ATOM 2153 O O . LEU A 1 284 ? -4.148 -1.297 -17.938 1.00 84.31 284 LEU A O 1
ATOM 2157 N N . GLU A 1 285 ? -2.974 0.560 -18.417 1.00 81.56 285 GLU A N 1
ATOM 2158 C CA . GLU A 1 285 ? -3.579 1.388 -17.368 1.00 81.56 285 GLU A CA 1
ATOM 2159 C C . GLU A 1 285 ? -5.100 1.522 -17.514 1.00 81.56 285 GLU A C 1
ATOM 2161 O O . GLU A 1 285 ? -5.838 1.347 -16.543 1.00 81.56 285 GLU A O 1
ATOM 2166 N N . ASP A 1 286 ? -5.590 1.698 -18.742 1.00 87.19 286 ASP A N 1
ATOM 2167 C CA . ASP A 1 286 ? -7.025 1.776 -19.047 1.00 87.19 286 ASP A CA 1
ATOM 2168 C C . ASP A 1 286 ? -7.796 0.487 -18.695 1.00 87.19 286 ASP A C 1
ATOM 2170 O O . ASP A 1 286 ? -9.017 0.510 -18.515 1.00 87.19 286 ASP A O 1
ATOM 2174 N N . THR A 1 287 ? -7.100 -0.649 -18.560 1.00 79.62 287 THR A N 1
ATOM 2175 C CA . THR A 1 287 ? -7.690 -1.929 -18.117 1.00 79.62 287 THR A CA 1
ATOM 2176 C C . THR A 1 287 ? -7.678 -2.118 -16.596 1.00 79.62 287 THR A C 1
ATOM 2178 O O . THR A 1 287 ? -8.181 -3.124 -16.090 1.00 79.62 287 THR A O 1
ATOM 2181 N N . GLY A 1 288 ? -7.137 -1.150 -15.850 1.00 65.31 288 GLY A N 1
ATOM 2182 C CA . GLY A 1 288 ? -7.017 -1.186 -14.393 1.00 65.31 288 GLY A CA 1
ATOM 2183 C C . GLY A 1 288 ? -5.728 -1.830 -13.875 1.00 65.31 288 GLY A C 1
ATOM 2184 O O . GLY A 1 288 ? -5.639 -2.110 -12.680 1.00 65.31 288 GLY A O 1
ATOM 2185 N N . LEU A 1 289 ? -4.746 -2.080 -14.749 1.00 79.75 289 LEU A N 1
ATOM 2186 C CA . LEU A 1 289 ? -3.373 -2.391 -14.340 1.00 79.75 289 LEU A CA 1
ATOM 2187 C C . LEU A 1 289 ? -2.630 -1.077 -14.042 1.00 79.75 289 LEU A C 1
ATOM 2189 O O . LEU A 1 289 ? -3.072 -0.006 -14.426 1.00 79.75 289 LEU A O 1
ATOM 2193 N N . ASN A 1 290 ? -1.483 -1.144 -13.378 1.00 73.31 290 ASN A N 1
ATOM 2194 C CA . ASN A 1 290 ? -0.543 -0.025 -13.305 1.00 73.31 290 ASN A CA 1
ATOM 2195 C C . ASN A 1 290 ? 0.660 -0.381 -14.170 1.00 73.31 290 ASN A C 1
ATOM 2197 O O . ASN A 1 290 ? 1.236 -1.449 -13.958 1.00 73.31 290 ASN A O 1
ATOM 2201 N N . ALA A 1 291 ? 1.053 0.477 -15.107 1.00 79.94 291 ALA A N 1
ATOM 2202 C CA . ALA A 1 291 ? 2.137 0.189 -16.036 1.00 79.94 291 ALA A CA 1
ATOM 2203 C C . ALA A 1 291 ? 3.012 1.430 -16.223 1.00 79.94 291 ALA A C 1
ATOM 2205 O O . ALA A 1 291 ? 2.520 2.497 -16.555 1.00 79.94 291 ALA A O 1
ATOM 2206 N N . SER A 1 292 ? 4.319 1.309 -16.013 1.00 80.31 292 SER A N 1
ATOM 2207 C CA . SER A 1 292 ? 5.231 2.449 -16.136 1.00 80.31 292 SER A CA 1
ATOM 2208 C C . SER A 1 292 ? 6.566 2.039 -16.730 1.00 80.31 292 SER A C 1
ATOM 2210 O O . SER A 1 292 ? 6.956 0.874 -16.657 1.00 80.31 292 SER A O 1
ATOM 2212 N N . ILE A 1 293 ? 7.279 3.010 -17.298 1.00 80.44 293 ILE A N 1
ATOM 2213 C CA . ILE A 1 293 ? 8.662 2.838 -17.727 1.00 80.44 293 ILE A CA 1
ATOM 2214 C C . ILE A 1 293 ? 9.563 3.881 -17.083 1.00 80.44 293 ILE A C 1
ATOM 2216 O O . ILE A 1 293 ? 9.267 5.075 -17.067 1.00 80.44 293 ILE A O 1
ATOM 2220 N N . LYS A 1 294 ? 10.707 3.432 -16.569 1.00 76.94 294 LYS A N 1
ATOM 2221 C CA . LYS A 1 294 ? 11.738 4.320 -16.039 1.00 76.94 294 LYS A CA 1
ATOM 2222 C C . LYS A 1 294 ? 13.119 3.794 -16.383 1.00 76.94 294 LYS A C 1
ATOM 2224 O O . LYS A 1 294 ? 13.472 2.677 -16.022 1.00 76.94 294 LYS A O 1
ATOM 2229 N N . ASN A 1 295 ? 13.924 4.624 -17.046 1.00 74.00 295 ASN A N 1
ATOM 2230 C CA . ASN A 1 295 ? 15.296 4.287 -17.442 1.00 74.00 295 ASN A CA 1
ATOM 2231 C C . ASN A 1 295 ? 15.397 2.967 -18.244 1.00 74.00 295 ASN A C 1
ATOM 2233 O O . ASN A 1 295 ? 16.343 2.203 -18.051 1.00 74.00 295 ASN A O 1
ATOM 2237 N N . GLY A 1 296 ? 14.427 2.682 -19.121 1.00 73.88 296 GLY A N 1
ATOM 2238 C CA . GLY A 1 296 ? 14.376 1.439 -19.903 1.00 73.88 296 GLY A CA 1
ATOM 2239 C C . GLY A 1 296 ? 13.810 0.218 -19.173 1.00 73.88 296 GLY A C 1
ATOM 2240 O O . GLY A 1 296 ? 13.792 -0.860 -19.759 1.00 73.88 296 GLY A O 1
ATOM 2241 N N . VAL A 1 297 ? 13.352 0.364 -17.925 1.00 76.62 297 VAL A N 1
ATOM 2242 C CA . VAL A 1 297 ? 12.729 -0.720 -17.150 1.00 76.62 297 VAL A CA 1
ATOM 2243 C C . VAL A 1 297 ? 11.219 -0.549 -17.148 1.00 76.62 297 VAL A C 1
ATOM 2245 O O . VAL A 1 297 ? 10.737 0.500 -16.717 1.00 76.62 297 VAL A O 1
ATOM 2248 N N . VAL A 1 298 ? 10.498 -1.567 -17.621 1.00 81.88 298 VAL A N 1
ATOM 2249 C CA . VAL A 1 298 ? 9.031 -1.603 -17.617 1.00 81.88 298 VAL A CA 1
ATOM 2250 C C . VAL A 1 298 ? 8.551 -2.312 -16.356 1.00 81.88 298 VAL A C 1
ATOM 2252 O O . VAL A 1 298 ? 8.927 -3.448 -16.101 1.00 81.88 298 VAL A O 1
ATOM 2255 N N . GLU A 1 299 ? 7.688 -1.662 -15.586 1.00 79.50 299 GLU A N 1
ATOM 2256 C CA . GLU A 1 299 ? 7.048 -2.242 -14.406 1.00 79.50 299 GLU A CA 1
ATOM 2257 C C . GLU A 1 299 ? 5.536 -2.291 -14.623 1.00 79.50 299 GLU A C 1
ATOM 2259 O O . GLU A 1 299 ? 4.920 -1.264 -14.906 1.00 79.50 299 GLU A O 1
ATOM 2264 N N . ILE A 1 300 ? 4.939 -3.478 -14.475 1.00 79.50 300 ILE A N 1
ATOM 2265 C CA . ILE A 1 300 ? 3.490 -3.693 -14.577 1.00 79.50 300 ILE A CA 1
ATOM 2266 C C . ILE A 1 300 ? 2.992 -4.363 -13.293 1.00 79.50 300 ILE A C 1
ATOM 2268 O O . ILE A 1 300 ? 3.561 -5.348 -12.831 1.00 79.50 300 ILE A O 1
ATOM 2272 N N . SER A 1 301 ? 1.920 -3.853 -12.696 1.00 74.25 301 SER A N 1
ATOM 2273 C CA . SER A 1 301 ? 1.311 -4.397 -11.475 1.00 74.25 301 SER A CA 1
ATOM 2274 C C . SER A 1 301 ? -0.211 -4.236 -11.490 1.00 74.25 301 SER A C 1
ATOM 2276 O O . SER A 1 301 ? -0.771 -3.707 -12.446 1.00 74.25 301 SER A O 1
ATOM 2278 N N . GLY A 1 302 ? -0.909 -4.717 -10.456 1.00 64.25 302 GLY A N 1
ATOM 2279 C CA . GLY A 1 302 ? -2.368 -4.573 -10.376 1.00 64.25 302 GLY A CA 1
ATOM 2280 C C . GLY A 1 302 ? -3.136 -5.466 -11.360 1.00 64.25 302 GLY A C 1
ATOM 2281 O O . GLY A 1 302 ? -4.294 -5.198 -11.668 1.00 64.25 302 GLY A O 1
ATOM 2282 N N . GLY A 1 303 ? -2.518 -6.544 -11.848 1.00 71.19 303 GLY A N 1
ATOM 2283 C CA . GLY A 1 303 ? -3.153 -7.489 -12.765 1.00 71.19 303 GLY A CA 1
ATOM 2284 C C . GLY A 1 303 ? -2.182 -8.526 -13.323 1.00 71.19 303 GLY A C 1
ATOM 2285 O O . GLY A 1 303 ? -1.081 -8.699 -12.808 1.00 71.19 303 GLY A O 1
ATOM 2286 N N . LYS A 1 304 ? -2.599 -9.268 -14.349 1.00 79.88 304 LYS A N 1
ATOM 2287 C CA . LYS A 1 304 ? -1.789 -10.292 -15.023 1.00 79.88 304 LYS A CA 1
ATOM 2288 C C . LYS A 1 304 ? -1.855 -10.155 -16.534 1.00 79.88 304 LYS 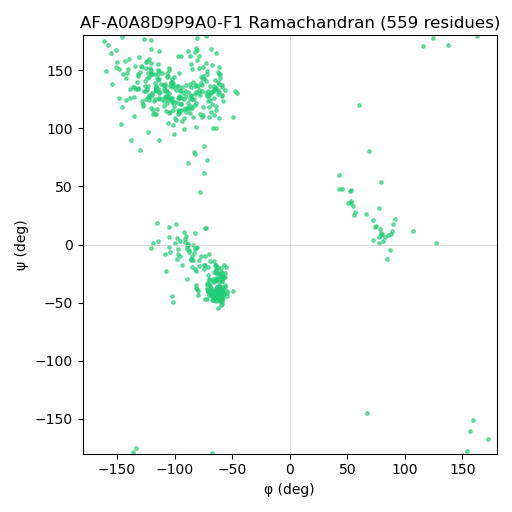A C 1
ATOM 2290 O O . LYS A 1 304 ? -2.941 -9.971 -17.068 1.00 79.88 304 LYS A O 1
ATOM 2295 N N . ILE A 1 305 ? -0.732 -10.333 -17.229 1.00 86.19 305 ILE A N 1
ATOM 2296 C CA . ILE A 1 305 ? -0.754 -10.591 -18.674 1.00 86.19 305 ILE A CA 1
ATOM 2297 C C . ILE A 1 305 ? -0.973 -12.093 -18.841 1.00 86.19 305 ILE A C 1
ATOM 2299 O O . ILE A 1 305 ? -0.115 -12.901 -18.492 1.00 86.19 305 ILE A O 1
ATOM 2303 N N . THR A 1 306 ? -2.155 -12.477 -19.313 1.00 84.69 306 THR A N 1
ATOM 2304 C CA . THR A 1 306 ? -2.610 -13.876 -19.327 1.00 84.69 306 THR A CA 1
ATOM 2305 C C . THR A 1 306 ? -2.411 -14.558 -20.678 1.00 84.69 306 THR A C 1
ATOM 2307 O O . THR A 1 306 ? -2.505 -15.783 -20.764 1.00 84.69 306 THR A O 1
ATOM 2310 N N . GLY A 1 307 ? -2.108 -13.798 -21.735 1.00 87.38 307 GLY A N 1
ATOM 2311 C CA . GLY A 1 307 ? -1.791 -14.342 -23.052 1.00 87.38 307 GLY A CA 1
ATOM 2312 C C . GLY A 1 307 ? -1.970 -13.326 -24.174 1.00 87.38 307 GLY A C 1
ATOM 2313 O O . GLY A 1 307 ? -1.819 -12.127 -23.969 1.00 87.38 307 GLY A O 1
ATOM 2314 N N . GLY A 1 308 ? -2.298 -13.812 -25.370 1.00 90.50 308 GLY A N 1
ATOM 2315 C CA . GLY A 1 308 ? -2.437 -12.994 -26.575 1.00 90.50 308 GLY A CA 1
ATOM 2316 C C . GLY A 1 308 ? -1.811 -13.656 -27.797 1.00 90.50 308 GLY A C 1
ATOM 2317 O O . GLY A 1 308 ? -1.151 -14.689 -27.692 1.00 90.50 308 GLY A O 1
ATOM 2318 N N . THR A 1 309 ? -2.032 -13.072 -28.975 1.00 93.06 309 THR A N 1
ATOM 2319 C CA . THR A 1 309 ? -1.284 -13.448 -30.186 1.00 93.06 309 THR A CA 1
ATOM 2320 C C . THR A 1 309 ? 0.085 -12.772 -30.233 1.00 93.06 309 THR A C 1
ATOM 2322 O O . THR A 1 309 ? 0.975 -13.277 -30.912 1.00 93.06 309 THR A O 1
ATOM 2325 N N . TYR A 1 310 ? 0.250 -11.653 -29.519 1.00 91.25 310 TYR A N 1
ATOM 2326 C CA . TYR A 1 310 ? 1.543 -11.048 -29.218 1.00 91.25 310 TYR A CA 1
ATOM 2327 C C . TYR A 1 310 ? 1.965 -11.441 -27.797 1.00 91.25 310 TYR A C 1
ATOM 2329 O O . TYR A 1 310 ? 1.240 -11.198 -26.833 1.00 91.25 310 TYR A O 1
ATOM 2337 N N . ASP A 1 311 ? 3.131 -12.070 -27.663 1.00 89.62 311 ASP A N 1
ATOM 2338 C CA . ASP A 1 311 ? 3.682 -12.488 -26.370 1.00 89.62 311 ASP A CA 1
ATOM 2339 C C . ASP A 1 311 ? 4.394 -11.304 -25.702 1.00 89.62 311 ASP A C 1
ATOM 2341 O O . ASP A 1 311 ? 5.617 -11.187 -25.761 1.00 89.62 311 ASP A O 1
ATOM 2345 N N . ALA A 1 312 ? 3.612 -10.393 -25.112 1.00 88.25 312 ALA A N 1
ATOM 2346 C CA . ALA A 1 312 ? 4.124 -9.164 -24.504 1.00 88.25 312 ALA A CA 1
ATOM 2347 C C . ALA A 1 312 ? 5.089 -9.430 -23.338 1.00 88.25 312 ALA A C 1
ATOM 2349 O O . ALA A 1 312 ? 6.080 -8.718 -23.197 1.00 88.25 312 ALA A O 1
ATOM 2350 N N . VAL A 1 313 ? 4.846 -10.486 -22.548 1.00 84.88 313 VAL A N 1
ATOM 2351 C CA . VAL A 1 313 ? 5.723 -10.884 -21.433 1.00 84.88 313 VAL A CA 1
ATOM 2352 C C . VAL A 1 313 ? 7.113 -11.203 -21.957 1.00 84.88 313 VAL A C 1
ATOM 2354 O O . VAL A 1 313 ? 8.099 -10.629 -21.505 1.00 84.88 313 VAL A O 1
ATOM 2357 N N . LYS A 1 314 ? 7.205 -12.069 -22.967 1.00 83.75 314 LYS A N 1
ATOM 2358 C CA . LYS A 1 314 ? 8.492 -12.417 -23.564 1.00 83.75 314 LYS A CA 1
ATOM 2359 C C . LYS A 1 314 ? 9.079 -11.276 -24.390 1.00 83.75 314 LYS A C 1
ATOM 2361 O O . LYS A 1 314 ? 10.299 -11.136 -24.443 1.00 83.75 314 LYS A O 1
ATOM 2366 N N . ALA A 1 315 ? 8.236 -10.474 -25.038 1.00 82.06 315 ALA A N 1
ATOM 2367 C CA . ALA A 1 315 ? 8.692 -9.394 -25.896 1.00 82.06 315 ALA A CA 1
ATOM 2368 C C . ALA A 1 315 ? 9.346 -8.248 -25.111 1.00 82.06 315 ALA A C 1
ATOM 2370 O O . ALA A 1 315 ? 10.321 -7.666 -25.584 1.00 82.06 315 ALA A O 1
ATOM 2371 N N . LEU A 1 316 ? 8.840 -7.983 -23.907 1.00 82.75 316 LEU A N 1
ATOM 2372 C CA . LEU A 1 316 ? 9.378 -7.014 -22.954 1.00 82.75 316 LEU A CA 1
ATOM 2373 C C . LEU A 1 316 ? 10.313 -7.660 -21.916 1.00 82.75 316 LEU A C 1
ATOM 2375 O O . LEU A 1 316 ? 10.796 -6.976 -21.020 1.00 82.75 316 LEU A O 1
ATOM 2379 N N . GLY A 1 317 ? 10.569 -8.972 -22.030 1.00 77.69 317 GLY A N 1
ATOM 2380 C CA . GLY A 1 317 ? 11.422 -9.749 -21.123 1.00 77.69 317 GLY A CA 1
ATOM 2381 C C . GLY A 1 317 ? 11.013 -9.646 -19.656 1.00 77.69 317 GLY A C 1
ATOM 2382 O O . GLY A 1 317 ? 11.871 -9.683 -18.778 1.00 77.69 317 GLY A O 1
ATOM 2383 N N . LEU A 1 318 ? 9.711 -9.514 -19.417 1.00 79.94 318 LEU A N 1
ATOM 2384 C CA . LEU A 1 318 ? 9.125 -9.364 -18.098 1.00 79.94 318 LEU A CA 1
ATOM 2385 C C . LEU A 1 318 ? 9.318 -10.634 -17.273 1.00 79.94 318 LEU A C 1
ATOM 2387 O O . LEU A 1 318 ? 9.000 -11.745 -17.712 1.00 79.94 318 LEU A O 1
ATOM 2391 N N . SER A 1 319 ? 9.782 -10.457 -16.044 1.00 75.31 319 SER A N 1
ATOM 2392 C CA . SER A 1 319 ? 9.804 -11.498 -15.027 1.00 75.31 319 SER A CA 1
ATOM 2393 C C . SER A 1 319 ? 8.564 -11.377 -14.143 1.00 75.31 319 SER A C 1
ATOM 2395 O O . SER A 1 319 ? 8.274 -10.304 -13.626 1.00 75.31 319 SER A O 1
ATOM 2397 N N . GLU A 1 320 ? 7.800 -12.463 -13.982 1.00 67.81 320 GLU A N 1
ATOM 2398 C CA . GLU A 1 320 ? 6.683 -12.486 -13.027 1.00 67.81 320 GLU A CA 1
ATOM 2399 C C . GLU A 1 320 ? 7.256 -12.605 -11.603 1.00 67.81 320 GLU A C 1
ATOM 2401 O O . GLU A 1 320 ? 7.816 -13.638 -11.231 1.00 67.81 320 GLU A O 1
ATOM 2406 N N . ASP A 1 321 ? 7.116 -11.547 -10.807 1.00 60.53 321 ASP A N 1
ATOM 2407 C CA . ASP A 1 321 ? 7.283 -11.573 -9.357 1.00 60.53 321 ASP A CA 1
ATOM 2408 C C . ASP A 1 321 ? 5.917 -11.927 -8.731 1.00 60.53 321 ASP A C 1
ATOM 2410 O O . ASP A 1 321 ? 4.913 -11.242 -8.984 1.00 60.53 321 ASP A O 1
ATOM 2414 N N . PRO A 1 322 ? 5.816 -13.013 -7.942 1.00 54.72 322 PRO A N 1
ATOM 2415 C CA . PRO A 1 322 ? 4.576 -13.367 -7.267 1.00 54.72 322 PRO A CA 1
ATOM 2416 C C . PRO A 1 322 ? 4.191 -12.288 -6.247 1.00 54.72 322 PRO A C 1
ATOM 2418 O O . PRO A 1 322 ? 4.680 -12.267 -5.118 1.00 54.72 322 PRO A O 1
ATOM 2421 N N . TYR A 1 323 ? 3.259 -11.420 -6.634 1.00 58.16 323 TYR A N 1
ATOM 2422 C CA . TYR A 1 323 ? 2.612 -10.461 -5.748 1.00 58.16 323 TYR A CA 1
ATOM 2423 C C . TYR A 1 323 ? 1.281 -11.057 -5.246 1.00 58.16 323 TYR A C 1
ATOM 2425 O O . TYR A 1 323 ? 0.493 -11.669 -5.971 1.00 58.16 323 TYR A O 1
ATOM 2433 N N . THR A 1 324 ? 1.054 -10.975 -3.939 1.00 61.44 324 THR A N 1
ATOM 2434 C CA . THR A 1 324 ? -0.178 -11.453 -3.291 1.00 61.44 324 THR A CA 1
ATOM 2435 C C . THR A 1 324 ? -0.624 -10.390 -2.312 1.00 61.44 324 THR A C 1
ATOM 2437 O O . THR A 1 324 ? 0.171 -9.963 -1.487 1.00 61.44 324 THR A O 1
ATOM 2440 N N . ALA A 1 325 ? -1.868 -9.943 -2.400 1.00 68.50 325 ALA A N 1
ATOM 2441 C CA . ALA A 1 325 ? -2.464 -9.075 -1.397 1.00 68.50 325 ALA A CA 1
ATOM 2442 C C . ALA A 1 325 ? -3.591 -9.836 -0.696 1.00 68.50 325 ALA A C 1
ATOM 2444 O O . ALA A 1 325 ? -4.310 -10.621 -1.309 1.00 68.50 325 ALA A O 1
ATOM 2445 N N . MET A 1 326 ? -3.746 -9.634 0.602 1.00 73.88 326 MET A N 1
ATOM 2446 C CA . MET A 1 326 ? -4.853 -10.165 1.382 1.00 73.88 326 MET A CA 1
ATOM 2447 C C . MET A 1 326 ? -5.604 -8.999 1.997 1.00 73.88 326 MET A C 1
ATOM 2449 O O . MET A 1 326 ? -5.053 -8.288 2.829 1.00 73.88 326 MET A O 1
ATOM 2453 N N . THR A 1 327 ? -6.866 -8.819 1.634 1.00 76.19 327 THR A N 1
ATOM 2454 C CA . THR A 1 327 ? -7.721 -7.793 2.238 1.00 76.19 327 THR A CA 1
ATOM 2455 C C . THR A 1 327 ? -8.779 -8.470 3.088 1.00 76.19 327 THR A C 1
ATOM 2457 O O . THR A 1 327 ? -9.354 -9.474 2.676 1.00 76.19 327 THR A O 1
ATOM 2460 N N . THR A 1 328 ? -9.045 -7.929 4.274 1.00 78.00 328 THR A N 1
ATOM 2461 C CA . THR A 1 328 ? -10.176 -8.327 5.138 1.00 78.00 328 THR A CA 1
ATOM 2462 C C . THR A 1 328 ? -11.470 -8.448 4.326 1.00 78.00 328 THR A C 1
ATOM 2464 O O . THR A 1 328 ? -11.782 -7.571 3.533 1.00 78.00 328 THR A O 1
ATOM 2467 N N . GLY A 1 329 ? -12.206 -9.554 4.450 1.00 70.00 329 GLY A N 1
ATOM 2468 C CA . GLY A 1 329 ? -13.331 -9.884 3.568 1.00 70.00 329 GLY A CA 1
ATOM 2469 C C . GLY A 1 329 ? -14.573 -9.019 3.785 1.00 70.00 329 GLY A C 1
ATOM 2470 O O . GLY A 1 329 ? -15.240 -8.671 2.814 1.00 70.00 329 GLY A O 1
ATOM 2471 N N . ASN A 1 330 ? -14.844 -8.616 5.029 1.00 78.50 330 ASN A N 1
ATOM 2472 C CA . ASN A 1 330 ? -15.831 -7.606 5.435 1.00 78.50 330 ASN A CA 1
ATOM 2473 C C . ASN A 1 330 ? -15.111 -6.495 6.224 1.00 78.50 330 ASN A C 1
ATOM 2475 O O . ASN A 1 330 ? -14.024 -6.763 6.737 1.00 78.50 330 ASN A O 1
ATOM 2479 N N . PRO A 1 331 ? -15.691 -5.280 6.347 1.00 82.81 331 PRO A N 1
ATOM 2480 C CA . PRO A 1 331 ? -15.214 -4.285 7.309 1.00 82.81 331 PRO A CA 1
ATOM 2481 C C . PRO A 1 331 ? -15.002 -4.915 8.683 1.00 82.81 331 PRO A C 1
ATOM 2483 O O . PRO A 1 331 ? -15.884 -5.628 9.169 1.00 82.81 331 PRO A O 1
ATOM 2486 N N . LEU A 1 332 ? -13.856 -4.647 9.303 1.00 88.75 332 LEU A N 1
ATOM 2487 C CA . LEU A 1 332 ? -13.619 -5.070 10.672 1.00 88.75 332 LEU A CA 1
ATOM 2488 C C . LEU A 1 332 ? -14.521 -4.270 11.606 1.00 88.75 332 LEU A C 1
ATOM 2490 O O . LEU A 1 332 ? -14.685 -3.053 11.473 1.00 88.75 332 LEU A O 1
ATOM 2494 N N . THR A 1 333 ? -15.121 -4.978 12.552 1.00 86.62 333 THR A N 1
ATOM 2495 C CA . THR A 1 333 ? -16.007 -4.408 13.559 1.00 86.62 333 THR A CA 1
ATOM 2496 C C . THR A 1 333 ? -15.525 -4.798 14.936 1.00 86.62 333 THR A C 1
ATOM 2498 O O . THR A 1 333 ? -15.130 -5.943 15.142 1.00 86.62 333 THR A O 1
ATOM 2501 N N . GLU A 1 334 ? -15.605 -3.867 15.874 1.00 87.06 334 GLU A N 1
ATOM 2502 C CA . GLU A 1 334 ? -15.294 -4.121 17.269 1.00 87.06 334 GLU A CA 1
ATOM 2503 C C . GLU A 1 334 ? -16.557 -4.212 18.114 1.00 87.06 334 GLU A C 1
ATOM 2505 O O . GLU A 1 334 ? -17.583 -3.588 17.820 1.00 87.06 334 GLU A O 1
ATOM 2510 N N . THR A 1 335 ? -16.466 -5.008 19.173 1.00 82.38 335 THR A N 1
ATOM 2511 C CA . THR A 1 335 ? -17.508 -5.100 20.187 1.00 82.38 335 THR A CA 1
ATOM 2512 C C . THR A 1 335 ? -17.175 -4.155 21.335 1.00 82.38 335 THR A C 1
ATOM 2514 O O . THR A 1 335 ? -16.178 -4.354 22.025 1.00 82.38 335 THR A O 1
ATOM 2517 N N . VAL A 1 336 ? -18.014 -3.142 21.557 1.00 79.00 336 VAL A N 1
ATOM 2518 C CA . VAL A 1 336 ? -17.872 -2.192 22.668 1.00 79.00 336 VAL A CA 1
ATOM 2519 C C . VAL A 1 336 ? -18.977 -2.437 23.681 1.00 79.00 336 VAL A C 1
ATOM 2521 O O . VAL A 1 336 ? -20.144 -2.590 23.322 1.00 79.00 336 VAL A O 1
ATOM 2524 N N . VAL A 1 337 ? -18.605 -2.486 24.957 1.00 82.94 337 VAL A N 1
ATOM 2525 C CA . VAL A 1 337 ? -19.562 -2.543 26.061 1.00 82.94 337 VAL A CA 1
ATOM 2526 C C . VAL A 1 337 ? -19.755 -1.131 26.596 1.00 82.94 337 VAL A C 1
ATOM 2528 O O . VAL A 1 337 ? -18.836 -0.558 27.178 1.00 82.94 337 VAL A O 1
ATOM 2531 N N . GLU A 1 338 ? -20.948 -0.579 26.406 1.00 83.25 338 GLU A N 1
ATOM 2532 C CA . GLU A 1 338 ? -21.328 0.737 26.919 1.00 83.25 338 GLU A CA 1
ATOM 2533 C C . GLU A 1 338 ? -22.296 0.593 28.094 1.00 83.25 338 GLU A C 1
ATOM 2535 O O . GLU A 1 338 ? -23.079 -0.353 28.170 1.00 83.25 338 GLU A O 1
ATOM 2540 N N . ALA A 1 339 ? -22.220 1.523 29.045 1.00 86.00 339 ALA A N 1
ATOM 2541 C CA . ALA A 1 339 ? -23.183 1.612 30.134 1.00 86.00 339 ALA A CA 1
ATOM 2542 C C . ALA A 1 339 ? -24.334 2.528 29.703 1.00 86.00 339 ALA A C 1
ATOM 2544 O O . ALA A 1 339 ? -24.131 3.729 29.520 1.00 86.00 339 ALA A O 1
ATOM 2545 N N . GLU A 1 340 ? -25.535 1.974 29.565 1.00 90.19 340 GLU A N 1
ATOM 2546 C CA . GLU A 1 340 ? -26.745 2.734 29.250 1.00 90.19 340 GLU A CA 1
ATOM 2547 C C . GLU A 1 340 ? -27.576 2.989 30.510 1.00 90.19 340 GLU A C 1
ATOM 2549 O O . GLU A 1 340 ? -27.638 2.152 31.414 1.00 90.19 340 GLU A O 1
ATOM 2554 N N . ILE A 1 341 ? -28.211 4.163 30.582 1.00 93.38 341 ILE A N 1
ATOM 2555 C CA . ILE A 1 341 ? -29.127 4.527 31.672 1.00 93.38 341 ILE A CA 1
ATOM 2556 C C . ILE A 1 341 ? -30.356 3.615 31.620 1.00 93.38 341 ILE A C 1
ATOM 2558 O O . ILE A 1 341 ? -30.922 3.391 30.552 1.00 93.38 341 ILE A O 1
ATOM 2562 N N . VAL A 1 342 ? -30.799 3.117 32.777 1.00 93.94 342 VAL A N 1
ATOM 2563 C CA . VAL A 1 342 ? -31.987 2.254 32.837 1.00 93.94 342 VAL A CA 1
ATOM 2564 C C . VAL A 1 342 ? -33.255 2.965 32.375 1.00 93.94 342 VAL A C 1
ATOM 2566 O O . VAL A 1 342 ? -33.459 4.157 32.606 1.00 93.94 342 VAL A O 1
ATOM 2569 N N . THR A 1 343 ? -34.162 2.190 31.798 1.00 94.88 343 THR A N 1
ATOM 2570 C CA . THR A 1 343 ? -35.513 2.615 31.437 1.00 94.88 343 THR A CA 1
ATOM 2571 C C . THR A 1 343 ? -36.541 1.753 32.164 1.00 94.88 343 THR A C 1
ATOM 2573 O O . THR A 1 343 ? -36.196 0.789 32.849 1.00 94.88 343 THR A O 1
ATOM 2576 N N . LEU A 1 344 ? -37.828 2.070 32.002 1.00 95.62 344 LEU A N 1
ATOM 2577 C CA . LEU A 1 344 ? -38.903 1.231 32.539 1.00 95.62 344 LEU A CA 1
ATOM 2578 C C . LEU A 1 344 ? -38.901 -0.184 31.941 1.00 95.62 344 LEU A C 1
ATOM 2580 O O . LEU A 1 344 ? -39.369 -1.098 32.605 1.00 95.62 344 LEU A O 1
ATOM 2584 N N . GLU A 1 345 ? -38.342 -0.373 30.743 1.00 95.88 345 GLU A N 1
ATOM 2585 C CA . GLU A 1 345 ? -38.259 -1.672 30.062 1.00 95.88 345 GLU A CA 1
ATOM 2586 C C . GLU A 1 345 ? -37.025 -2.491 30.479 1.00 95.88 345 GLU A C 1
ATOM 2588 O O . GLU A 1 345 ? -36.943 -3.682 30.170 1.00 95.88 345 GLU A O 1
ATOM 2593 N N . THR A 1 346 ? -36.059 -1.880 31.179 1.00 95.38 346 THR A N 1
ATOM 2594 C CA . THR A 1 346 ? -34.848 -2.571 31.641 1.00 95.38 346 THR A CA 1
ATOM 2595 C C . THR A 1 346 ? -35.223 -3.684 32.616 1.00 95.38 346 THR A C 1
ATOM 2597 O O . THR A 1 346 ? -35.945 -3.460 33.589 1.00 95.38 346 THR A O 1
ATOM 2600 N N . ARG A 1 347 ? -34.717 -4.895 32.377 1.00 96.00 347 ARG A N 1
ATOM 2601 C CA . ARG A 1 347 ? -35.030 -6.095 33.161 1.00 96.00 347 ARG A CA 1
ATOM 2602 C C . ARG A 1 347 ? -34.093 -6.245 34.349 1.00 96.00 347 ARG A C 1
ATOM 2604 O O . ARG A 1 347 ? -32.872 -6.207 34.206 1.00 96.00 347 ARG A O 1
ATOM 2611 N N . LEU A 1 348 ? -34.658 -6.490 35.528 1.00 95.00 348 LEU A N 1
ATOM 2612 C CA . LEU A 1 348 ? -33.895 -6.539 36.779 1.00 95.00 348 LEU A CA 1
ATOM 2613 C C . LEU A 1 348 ? -32.849 -7.662 36.773 1.00 95.00 348 LEU A C 1
ATOM 2615 O O . LEU A 1 348 ? -31.663 -7.431 36.989 1.00 95.00 348 LEU A O 1
ATOM 2619 N N . VAL A 1 349 ? -33.278 -8.892 36.503 1.00 95.12 349 VAL A N 1
ATOM 2620 C CA . VAL A 1 349 ? -32.378 -10.054 36.543 1.00 95.12 349 VAL A CA 1
ATOM 2621 C C . VAL A 1 349 ? -31.539 -10.150 35.269 1.00 95.12 349 VAL A C 1
ATOM 2623 O O . VAL A 1 349 ? -30.350 -10.456 35.326 1.00 95.12 349 VAL A O 1
ATOM 2626 N N . ASP A 1 350 ? -32.146 -9.874 34.114 1.00 94.38 350 ASP A N 1
ATOM 2627 C CA . ASP A 1 350 ? -31.502 -10.120 32.824 1.00 94.38 350 ASP A CA 1
ATOM 2628 C C . ASP A 1 350 ? -30.519 -9.012 32.432 1.00 94.38 350 ASP A C 1
ATOM 2630 O O . ASP A 1 350 ? -29.438 -9.331 31.936 1.00 94.38 350 ASP A O 1
ATOM 2634 N N . ASP A 1 351 ? -30.835 -7.743 32.707 1.00 93.88 351 ASP A N 1
ATOM 2635 C CA . ASP A 1 351 ? -30.008 -6.605 32.287 1.00 93.88 351 ASP A CA 1
ATOM 2636 C C . ASP A 1 351 ? -29.159 -6.080 33.450 1.00 93.88 351 ASP A C 1
ATOM 2638 O O . ASP A 1 351 ? -27.940 -5.969 33.320 1.00 93.88 351 ASP A O 1
ATOM 2642 N N . LEU A 1 352 ? -29.773 -5.845 34.619 1.00 93.00 352 LEU A N 1
ATOM 2643 C CA . LEU A 1 352 ? -29.072 -5.355 35.820 1.00 93.00 352 LEU A CA 1
ATOM 2644 C C . LEU A 1 352 ? -28.351 -6.449 36.611 1.00 93.00 352 LEU A C 1
ATOM 2646 O O . LEU A 1 352 ? -27.677 -6.153 37.598 1.00 93.00 352 LEU A O 1
ATOM 2650 N N . LYS A 1 353 ? -28.475 -7.709 36.174 1.00 93.69 353 LYS A N 1
ATOM 2651 C CA . LYS A 1 353 ? -27.844 -8.885 36.794 1.00 93.69 353 LYS A CA 1
ATOM 2652 C C . LYS A 1 353 ? -28.199 -9.059 38.275 1.00 93.69 353 LYS A C 1
ATOM 2654 O O . LYS A 1 353 ? -27.429 -9.655 39.023 1.00 93.69 353 LYS A O 1
ATOM 2659 N N . VAL A 1 354 ? -29.375 -8.577 38.686 1.00 93.56 354 VAL A N 1
ATOM 2660 C CA . VAL A 1 354 ? -29.908 -8.769 40.041 1.00 93.56 354 VAL A CA 1
ATOM 2661 C C . VAL A 1 354 ? -30.164 -10.255 40.278 1.00 93.56 354 VAL A C 1
ATOM 2663 O O . VAL A 1 354 ? -30.765 -10.941 39.450 1.00 93.56 354 VAL A O 1
ATOM 2666 N N . ARG A 1 355 ? -29.764 -10.770 41.437 1.00 94.88 355 ARG A N 1
ATOM 2667 C CA . ARG A 1 355 ? -30.081 -12.128 41.874 1.00 94.88 355 ARG A CA 1
ATOM 2668 C C . ARG A 1 355 ? -31.593 -12.269 42.052 1.00 94.88 355 ARG A C 1
ATOM 2670 O O . ARG A 1 355 ? -32.201 -11.592 42.883 1.00 94.88 355 ARG A O 1
ATOM 2677 N N . ALA A 1 356 ? -32.196 -13.182 41.295 1.00 95.75 356 ALA A N 1
ATOM 2678 C CA . ALA A 1 356 ? -33.604 -13.540 41.451 1.00 95.75 356 ALA A CA 1
ATOM 2679 C C . ALA A 1 356 ? -33.879 -14.103 42.859 1.00 95.75 356 ALA A C 1
ATOM 2681 O O . ALA A 1 356 ? -33.040 -14.817 43.413 1.00 95.75 356 ALA A O 1
ATOM 2682 N N . GLY A 1 357 ? -35.041 -13.799 43.435 1.00 95.56 357 GLY A N 1
ATOM 2683 C CA . GLY A 1 357 ? -35.368 -14.158 44.819 1.00 95.56 357 GLY A CA 1
ATOM 2684 C C . GLY A 1 357 ? -36.442 -13.256 45.420 1.00 95.56 357 GLY A C 1
ATOM 2685 O O . GLY A 1 357 ? -37.160 -12.587 44.685 1.00 95.56 357 GLY A O 1
ATOM 2686 N N . TYR A 1 358 ? -36.544 -13.217 46.748 1.00 94.69 358 TYR A N 1
ATOM 2687 C CA . TYR A 1 358 ? -37.522 -12.389 47.464 1.00 94.69 358 TYR A CA 1
ATOM 2688 C C . TYR A 1 358 ? -36.880 -11.232 48.234 1.00 94.69 358 TYR A C 1
ATOM 2690 O O . TYR A 1 358 ? -35.780 -11.372 48.777 1.00 94.69 358 TYR A O 1
ATOM 2698 N N . LEU A 1 359 ? -37.598 -10.111 48.332 1.00 91.38 359 LEU A N 1
ATOM 2699 C CA . LEU A 1 359 ? -37.322 -9.03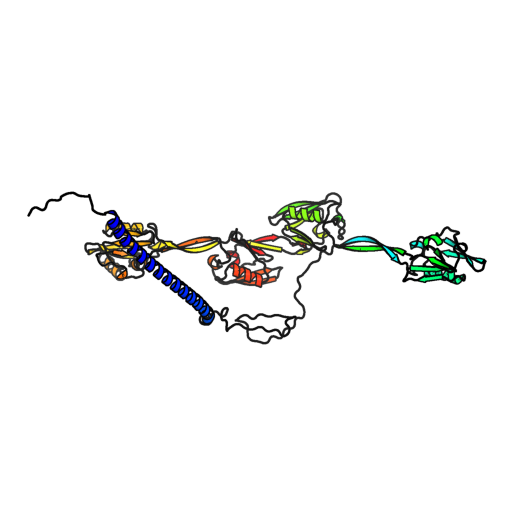3 49.288 1.00 91.38 359 LEU A CA 1
ATOM 2700 C C . LEU A 1 359 ? -38.517 -8.792 50.211 1.00 91.38 359 LEU A C 1
ATOM 2702 O O . LEU A 1 359 ? -39.658 -9.083 49.857 1.00 91.38 359 LEU A O 1
ATOM 2706 N N . GLU A 1 360 ? -38.255 -8.227 51.387 1.00 90.06 360 GLU A N 1
ATOM 2707 C CA . GLU A 1 360 ? -39.308 -7.718 52.263 1.00 90.06 360 GLU A CA 1
ATOM 2708 C C . GLU A 1 360 ? -39.568 -6.245 51.950 1.00 90.06 360 GLU A C 1
ATOM 2710 O O . GLU A 1 360 ? -38.646 -5.430 51.864 1.00 90.06 360 GLU A O 1
ATOM 2715 N N . VAL A 1 361 ? -40.844 -5.912 51.811 1.00 87.12 361 VAL A N 1
ATOM 2716 C CA . VAL A 1 361 ? -41.344 -4.566 51.565 1.00 87.12 361 VAL A CA 1
ATOM 2717 C C . VAL A 1 361 ? -42.296 -4.212 52.698 1.00 87.12 361 VAL A C 1
ATOM 2719 O O . VAL A 1 361 ? -43.208 -4.970 53.006 1.00 87.12 361 VAL A O 1
ATOM 2722 N N . THR A 1 362 ? -42.075 -3.082 53.357 1.00 84.56 362 THR A N 1
ATOM 2723 C CA . THR A 1 362 ? -42.957 -2.566 54.407 1.00 84.56 362 THR A CA 1
ATOM 2724 C C . THR A 1 362 ? -43.680 -1.332 53.885 1.00 84.56 362 THR A C 1
ATOM 2726 O O . THR A 1 362 ? -43.020 -0.383 53.457 1.00 84.56 362 THR A O 1
ATOM 2729 N N . ASP A 1 363 ? -45.012 -1.343 53.906 1.00 80.06 363 ASP A N 1
ATOM 2730 C CA . ASP A 1 363 ? -45.831 -0.203 53.479 1.00 80.06 363 ASP A CA 1
ATOM 2731 C C . ASP A 1 363 ? -45.797 0.964 54.491 1.00 80.06 363 ASP A C 1
ATOM 2733 O O . ASP A 1 363 ? -45.152 0.899 55.545 1.00 80.06 363 ASP A O 1
ATOM 2737 N N . ALA A 1 364 ? -46.503 2.052 54.172 1.00 73.12 364 ALA A N 1
ATOM 2738 C CA . ALA A 1 364 ? -46.611 3.233 55.032 1.00 73.12 364 ALA A CA 1
ATOM 2739 C C . ALA A 1 364 ? -47.297 2.954 56.384 1.00 73.12 364 ALA A C 1
ATOM 2741 O O . ALA A 1 364 ? -47.051 3.677 57.352 1.00 73.12 364 ALA A O 1
ATOM 2742 N N . ASP A 1 365 ? -48.138 1.918 56.451 1.00 78.94 365 ASP A N 1
ATOM 2743 C CA . ASP A 1 365 ? -48.896 1.514 57.637 1.00 78.94 365 ASP A CA 1
ATOM 2744 C C . ASP A 1 365 ? -48.114 0.517 58.521 1.00 78.94 365 ASP A C 1
ATOM 2746 O O . ASP A 1 365 ? -48.554 0.168 59.620 1.00 78.94 365 ASP A O 1
ATOM 2750 N N . GLY A 1 366 ? -46.923 0.091 58.081 1.00 77.38 366 GLY A N 1
ATOM 2751 C CA . GLY A 1 366 ? -46.050 -0.850 58.782 1.00 77.38 366 GLY A CA 1
ATOM 2752 C C . GLY A 1 366 ? -46.329 -2.325 58.473 1.00 77.38 366 GLY A C 1
ATOM 2753 O O . GLY A 1 366 ? -45.759 -3.201 59.133 1.00 77.38 366 GLY A O 1
ATOM 2754 N N . SER A 1 367 ? -47.185 -2.622 57.495 1.00 84.31 367 SER A N 1
ATOM 2755 C CA . SER A 1 367 ? -47.485 -3.983 57.045 1.00 84.31 367 SER A CA 1
ATOM 2756 C C . SER A 1 367 ? -46.362 -4.516 56.162 1.00 84.31 367 SER A C 1
ATOM 2758 O O . SER A 1 367 ? -45.832 -3.802 55.315 1.00 84.31 367 SER A O 1
ATOM 2760 N N . LYS A 1 368 ? -46.009 -5.791 56.349 1.00 87.56 368 LYS A N 1
ATOM 2761 C CA . LYS A 1 368 ? -44.931 -6.459 55.612 1.00 87.56 368 LYS A CA 1
ATOM 2762 C C . LYS A 1 368 ? -45.477 -7.299 54.462 1.00 87.56 368 LYS A C 1
ATOM 2764 O O . LYS A 1 368 ? -46.367 -8.124 54.666 1.00 87.56 368 LYS A O 1
ATOM 2769 N N . PHE A 1 369 ? -44.864 -7.143 53.299 1.00 90.62 369 PHE A N 1
ATOM 2770 C CA . PHE A 1 369 ? -45.104 -7.877 52.064 1.00 90.62 369 PHE A CA 1
ATOM 2771 C C . PHE A 1 369 ? -43.796 -8.497 51.570 1.00 90.62 369 PHE A C 1
ATOM 2773 O O . PHE A 1 369 ? -42.706 -8.044 51.923 1.00 90.62 369 PHE A O 1
ATOM 2780 N N . TYR A 1 370 ? -43.908 -9.553 50.769 1.00 92.62 370 TYR A N 1
ATOM 2781 C CA . TYR A 1 370 ? -42.768 -10.315 50.266 1.00 92.62 370 TYR A CA 1
ATOM 2782 C C . TYR A 1 370 ? -42.806 -10.338 48.746 1.00 92.62 370 TYR A C 1
ATOM 2784 O O . TYR A 1 370 ? -43.509 -11.158 48.155 1.00 92.62 370 TYR A O 1
ATOM 2792 N N . GLU A 1 371 ? -42.057 -9.425 48.135 1.00 92.38 371 GLU A N 1
ATOM 2793 C CA . GLU A 1 371 ? -42.054 -9.248 46.688 1.00 92.38 371 GLU A CA 1
ATOM 2794 C C . GLU A 1 371 ? -41.058 -10.178 46.008 1.00 92.38 371 GLU A C 1
ATOM 2796 O O . GLU A 1 371 ? -39.942 -10.386 46.493 1.00 92.38 371 GLU A O 1
ATOM 2801 N N . LYS A 1 372 ? -41.482 -10.758 44.883 1.00 94.81 372 LYS A N 1
ATOM 2802 C CA . LYS A 1 372 ? -40.687 -11.705 44.099 1.00 94.81 372 LYS A CA 1
ATOM 2803 C C . LYS A 1 372 ? -39.978 -10.978 42.961 1.00 94.81 372 LYS A C 1
ATOM 2805 O O . LYS A 1 372 ? -40.629 -10.350 42.135 1.00 94.81 372 LYS A O 1
ATOM 2810 N N . ILE A 1 373 ? -38.667 -11.175 42.860 1.00 95.75 373 ILE A N 1
ATOM 2811 C CA . ILE A 1 373 ? -37.828 -10.733 41.745 1.00 95.75 373 ILE A CA 1
ATOM 2812 C C . ILE A 1 373 ? -37.526 -11.907 40.820 1.00 95.75 373 ILE A C 1
ATOM 2814 O O . ILE A 1 373 ? -36.978 -12.928 41.254 1.00 95.75 373 ILE A O 1
ATOM 2818 N N . TYR A 1 374 ? -37.882 -11.779 39.541 1.00 95.00 374 TYR A N 1
ATOM 2819 C CA . TYR A 1 374 ? -37.792 -12.872 38.572 1.00 95.00 374 TYR A CA 1
ATOM 2820 C C . TYR A 1 374 ? -37.292 -12.444 37.184 1.00 95.00 374 TYR A C 1
ATOM 2822 O O . TYR A 1 374 ? -37.325 -11.277 36.815 1.00 95.00 374 TYR A O 1
ATOM 2830 N N . HIS A 1 375 ? -36.799 -13.417 36.409 1.00 95.31 375 HIS A N 1
ATOM 2831 C CA . HIS A 1 375 ? -36.360 -13.217 35.022 1.00 95.31 375 HIS A CA 1
ATOM 2832 C C . HIS A 1 375 ? -37.505 -12.681 34.156 1.00 95.31 375 HIS A C 1
ATOM 2834 O O . HIS A 1 375 ? -38.622 -13.192 34.224 1.00 95.31 375 HIS A O 1
ATOM 2840 N N . GLY A 1 376 ? -37.218 -11.687 33.324 1.00 95.00 376 GLY A N 1
ATOM 2841 C CA . GLY A 1 376 ? -38.196 -10.986 32.501 1.00 95.00 376 GLY A CA 1
ATOM 2842 C C . GLY A 1 376 ? -38.929 -9.840 33.202 1.00 95.00 376 GLY A C 1
ATOM 2843 O O . GLY A 1 376 ? -39.555 -9.057 32.497 1.00 95.00 376 GLY A O 1
ATOM 2844 N N . GLN A 1 377 ? -38.841 -9.705 34.534 1.00 96.44 377 GLN A N 1
ATOM 2845 C CA . GLN A 1 377 ? -39.453 -8.585 35.256 1.00 96.44 377 GLN A CA 1
ATOM 2846 C C . GLN A 1 377 ? -38.719 -7.283 34.933 1.00 96.44 377 GLN A C 1
ATOM 2848 O O . GLN A 1 377 ? -37.501 -7.177 35.129 1.00 96.44 377 GLN A O 1
ATOM 2853 N N . THR A 1 378 ? -39.466 -6.294 34.457 1.00 97.38 378 THR A N 1
ATOM 2854 C CA . THR A 1 378 ? -38.936 -4.970 34.133 1.00 97.38 378 THR A CA 1
ATOM 2855 C C . THR A 1 378 ? -38.919 -4.052 35.357 1.00 97.38 378 THR A C 1
ATOM 2857 O O . THR A 1 378 ? -39.601 -4.289 36.359 1.00 97.38 378 THR A O 1
ATOM 2860 N N . LEU A 1 379 ? -38.139 -2.973 35.288 1.00 95.31 379 LEU A N 1
ATOM 2861 C CA . LEU A 1 379 ? -38.147 -1.926 36.306 1.00 95.31 379 LEU A CA 1
ATOM 2862 C C . LEU A 1 379 ? -39.538 -1.280 36.428 1.00 95.31 379 LEU A C 1
ATOM 2864 O O . LEU A 1 379 ? -39.970 -0.969 37.537 1.00 95.31 379 LEU A O 1
ATOM 2868 N N . GLY A 1 380 ? -40.259 -1.134 35.312 1.00 96.38 380 GLY A N 1
ATOM 2869 C CA . GLY A 1 380 ? -41.645 -0.670 35.281 1.00 96.38 380 GLY A CA 1
ATOM 2870 C C . GLY A 1 380 ? -42.611 -1.610 36.004 1.00 96.38 380 GLY A C 1
ATOM 2871 O O . GLY A 1 380 ? -43.448 -1.130 36.770 1.00 96.38 380 GLY A O 1
ATOM 2872 N N . ASP A 1 381 ? -42.459 -2.928 35.833 1.00 97.06 381 ASP A N 1
ATOM 2873 C CA . ASP A 1 381 ? -43.267 -3.926 36.549 1.00 97.06 381 ASP A CA 1
ATOM 2874 C C . ASP A 1 381 ? -43.057 -3.811 38.061 1.00 97.06 381 ASP A C 1
ATOM 2876 O O . ASP A 1 381 ? -44.021 -3.668 38.811 1.00 97.06 381 ASP A O 1
ATOM 2880 N N . LEU A 1 382 ? -41.796 -3.761 38.509 1.00 94.19 382 LEU A N 1
ATOM 2881 C CA . LEU A 1 382 ? -41.466 -3.570 39.923 1.00 94.19 382 LEU A CA 1
ATOM 2882 C C . LEU A 1 382 ? -42.062 -2.266 40.467 1.00 94.19 382 LEU A C 1
ATOM 2884 O O . LEU A 1 382 ? -42.645 -2.251 41.547 1.00 94.19 382 LEU A O 1
ATOM 2888 N N . MET A 1 383 ? -41.929 -1.160 39.733 1.00 93.38 383 MET A N 1
ATOM 2889 C CA . MET A 1 383 ? -42.504 0.124 40.135 1.00 93.38 383 MET A CA 1
ATOM 2890 C C . MET A 1 383 ? -44.030 0.053 40.282 1.00 93.38 383 MET A C 1
ATOM 2892 O O . MET A 1 383 ? -44.579 0.647 41.213 1.00 93.38 383 MET A O 1
ATOM 2896 N N . SER A 1 384 ? -44.706 -0.691 39.403 1.00 95.19 384 SER A N 1
ATOM 2897 C CA . SER A 1 384 ? -46.148 -0.931 39.477 1.00 95.19 384 SER A CA 1
ATOM 2898 C C . SER A 1 384 ? -46.526 -1.804 40.679 1.00 95.19 384 SER A C 1
ATOM 2900 O O . SER A 1 384 ? -47.484 -1.480 41.384 1.00 95.19 384 SER A O 1
ATOM 2902 N N . ASP A 1 385 ? -45.771 -2.873 40.946 1.00 92.44 385 ASP A N 1
ATOM 2903 C CA . ASP A 1 385 ? -45.972 -3.752 42.104 1.00 92.44 385 ASP A CA 1
ATOM 2904 C C . ASP A 1 385 ? -45.831 -2.966 43.416 1.00 92.44 385 ASP A C 1
ATOM 2906 O O . ASP A 1 385 ? -46.703 -3.022 44.283 1.00 92.44 385 ASP A O 1
ATOM 2910 N N . LEU A 1 386 ? -44.805 -2.117 43.519 1.00 88.81 386 LEU A N 1
ATOM 2911 C CA . LEU A 1 386 ? -44.609 -1.224 44.664 1.00 88.81 386 LEU A CA 1
ATOM 2912 C C . LEU A 1 386 ? -45.731 -0.185 44.799 1.00 88.81 386 LEU A C 1
ATOM 2914 O O . LEU A 1 386 ? -46.194 0.077 45.912 1.00 88.81 386 LEU A O 1
ATOM 2918 N N . GLY A 1 387 ? -46.226 0.349 43.680 1.00 89.31 387 GLY A N 1
ATOM 2919 C CA . GLY A 1 387 ? -47.386 1.241 43.664 1.00 89.31 387 GLY A CA 1
ATOM 2920 C C . GLY A 1 387 ? -48.642 0.591 44.252 1.00 89.31 387 GLY A C 1
ATOM 2921 O O . GLY A 1 387 ? -49.367 1.235 45.014 1.00 89.31 387 GLY A O 1
ATOM 2922 N N . ASN A 1 388 ? -48.867 -0.699 43.979 1.00 89.44 388 ASN A N 1
ATOM 2923 C CA . ASN A 1 388 ? -49.981 -1.463 44.555 1.00 89.44 388 ASN A CA 1
ATOM 2924 C C . ASN A 1 388 ? -49.860 -1.651 46.078 1.00 89.44 388 ASN A C 1
ATOM 2926 O O . ASN A 1 388 ? -50.877 -1.829 46.750 1.00 89.44 388 ASN A O 1
ATOM 2930 N N . LEU A 1 389 ? -48.644 -1.567 46.626 1.00 85.81 389 LEU A N 1
ATOM 2931 C CA . LEU A 1 389 ? -48.360 -1.598 48.065 1.00 85.81 389 LEU A CA 1
ATOM 2932 C C . LEU A 1 389 ? -48.368 -0.204 48.720 1.00 85.81 389 LEU A C 1
ATOM 2934 O O . LEU A 1 389 ? -47.992 -0.062 49.881 1.00 85.81 389 LEU A O 1
ATOM 2938 N N . GLY A 1 390 ? -48.767 0.843 47.989 1.00 83.88 390 GLY A N 1
ATOM 2939 C CA . GLY A 1 390 ? -48.782 2.219 48.494 1.00 83.88 390 GLY A CA 1
ATOM 2940 C C . GLY A 1 390 ? -47.408 2.896 48.522 1.00 83.88 390 GLY A C 1
ATOM 2941 O O . GLY A 1 390 ? -47.263 3.963 49.121 1.00 83.88 390 GLY A O 1
ATOM 2942 N N . ILE A 1 391 ? -46.408 2.307 47.863 1.00 85.19 391 ILE A N 1
ATOM 2943 C CA . ILE A 1 391 ? -45.064 2.868 47.736 1.00 85.19 391 ILE A CA 1
ATOM 2944 C C . ILE A 1 391 ? -44.968 3.611 46.408 1.00 85.19 391 ILE A C 1
ATOM 2946 O O . ILE A 1 391 ? -45.026 3.026 45.328 1.00 85.19 391 ILE A O 1
ATOM 2950 N N . ASN A 1 392 ? -44.787 4.926 46.477 1.00 87.69 392 ASN A N 1
ATOM 2951 C CA . ASN A 1 392 ? -44.681 5.754 45.285 1.00 87.69 392 ASN A CA 1
ATOM 2952 C C . ASN A 1 392 ? -43.249 5.723 44.756 1.00 87.69 392 ASN A C 1
ATOM 2954 O O . ASN A 1 392 ? -42.308 6.075 45.470 1.00 87.69 392 ASN A O 1
ATOM 2958 N N . THR A 1 393 ? -43.099 5.368 43.485 1.00 91.25 393 THR A N 1
ATOM 2959 C CA . THR A 1 393 ? -41.813 5.302 42.791 1.00 91.25 393 THR A CA 1
ATOM 2960 C C . THR A 1 393 ? -41.795 6.246 41.589 1.00 91.25 393 THR A C 1
ATOM 2962 O O . THR A 1 393 ? -42.817 6.475 40.940 1.00 91.25 393 THR A O 1
ATOM 2965 N N . LYS A 1 394 ? -40.631 6.825 41.281 1.00 92.75 394 LYS A N 1
ATOM 2966 C CA . LYS A 1 394 ? -40.425 7.661 40.093 1.00 92.75 394 LYS A CA 1
ATOM 2967 C C . LYS A 1 394 ? -39.013 7.483 39.551 1.00 92.75 394 LYS A C 1
ATOM 2969 O O . LYS A 1 394 ? -38.051 7.838 40.226 1.00 92.75 394 LYS A O 1
ATOM 2974 N N . LEU A 1 395 ? -38.895 6.999 38.318 1.00 94.62 395 LEU A N 1
ATOM 2975 C CA . LEU A 1 395 ? -37.628 6.983 37.593 1.00 94.62 395 LEU A CA 1
ATOM 2976 C C . LEU A 1 395 ? -37.370 8.363 36.978 1.00 94.62 395 LEU A C 1
ATOM 2978 O O . LEU A 1 395 ? -38.259 8.956 36.364 1.00 94.62 395 LEU A O 1
ATOM 2982 N N . ARG A 1 396 ? -36.169 8.892 37.189 1.00 93.31 396 ARG A N 1
ATOM 2983 C CA . ARG A 1 396 ? -35.698 10.152 36.608 1.00 93.31 396 ARG A CA 1
ATOM 2984 C C . ARG A 1 396 ? -34.909 9.906 35.328 1.00 93.31 396 ARG A C 1
ATOM 2986 O O . ARG A 1 396 ? -34.366 8.826 35.126 1.00 93.31 396 ARG A O 1
ATOM 2993 N N . ASP A 1 397 ? -34.758 10.964 34.538 1.00 91.31 397 ASP A N 1
ATOM 2994 C CA . ASP A 1 397 ? -33.993 10.948 33.285 1.00 91.31 397 ASP A CA 1
ATOM 2995 C C . ASP A 1 397 ? -32.487 10.678 33.493 1.00 91.31 397 ASP A C 1
ATOM 2997 O O . ASP A 1 397 ? -31.792 10.305 32.555 1.00 91.31 397 ASP A O 1
ATOM 3001 N N . ASP A 1 398 ? -31.973 10.846 34.717 1.00 90.38 398 ASP A N 1
ATOM 3002 C CA . ASP A 1 398 ? -30.589 10.535 35.102 1.00 90.38 398 ASP A CA 1
ATOM 3003 C C . ASP A 1 398 ? -30.407 9.106 35.653 1.00 90.38 398 ASP A C 1
ATOM 3005 O O . ASP A 1 398 ? -29.359 8.790 36.217 1.00 90.38 398 ASP A O 1
ATOM 3009 N N . GLY A 1 399 ? -31.417 8.238 35.521 1.00 91.19 399 GLY A N 1
ATOM 3010 C CA . GLY A 1 399 ? -31.355 6.840 35.964 1.00 91.19 399 GLY A CA 1
ATOM 3011 C C . GLY A 1 399 ? -31.526 6.637 37.467 1.00 91.19 399 GLY A C 1
ATOM 3012 O O . GLY A 1 399 ? -31.359 5.519 37.954 1.00 91.19 399 GLY A O 1
ATOM 3013 N N . VAL A 1 400 ? -31.837 7.694 38.221 1.00 92.38 400 VAL A N 1
ATOM 3014 C CA . VAL A 1 400 ? -32.118 7.604 39.658 1.00 92.38 400 VAL A CA 1
ATOM 3015 C C . VAL A 1 400 ? -33.597 7.286 39.873 1.00 92.38 400 VAL A C 1
ATOM 3017 O O . VAL A 1 400 ? -34.481 8.020 39.426 1.00 92.38 400 VAL A O 1
ATOM 3020 N N . LEU A 1 401 ? -33.871 6.214 40.609 1.00 91.00 401 LEU A N 1
ATOM 3021 C CA . LEU A 1 401 ? -35.196 5.859 41.089 1.00 91.00 401 LEU A CA 1
ATOM 3022 C C . LEU A 1 401 ? -35.437 6.536 42.448 1.00 91.00 401 LEU A C 1
ATOM 3024 O O . LEU A 1 401 ? -34.729 6.302 43.430 1.00 91.00 401 LEU A O 1
ATOM 3028 N N . GLU A 1 402 ? -36.440 7.405 42.501 1.00 89.56 402 GLU A N 1
ATOM 3029 C CA . GLU A 1 402 ? -36.938 8.000 43.739 1.00 89.56 402 GLU A CA 1
ATOM 3030 C C . GLU A 1 402 ? -38.041 7.107 44.303 1.00 89.56 402 GLU A C 1
ATOM 3032 O O . GLU A 1 402 ? -38.986 6.766 43.589 1.00 89.56 402 GLU A O 1
ATOM 3037 N N . ILE A 1 403 ? -37.934 6.731 45.576 1.00 86.81 403 ILE A N 1
ATOM 3038 C CA . ILE A 1 403 ? -38.902 5.861 46.240 1.00 86.81 403 ILE A CA 1
ATOM 3039 C C . ILE A 1 403 ? -39.403 6.522 47.516 1.00 86.81 403 ILE A C 1
ATOM 3041 O O . ILE A 1 403 ? -38.617 7.026 48.319 1.00 86.81 403 ILE A O 1
ATOM 3045 N N . THR A 1 404 ? -40.722 6.525 47.707 1.00 83.94 404 THR A N 1
ATOM 3046 C CA . THR A 1 404 ? -41.359 7.157 48.859 1.00 83.94 404 THR A CA 1
ATOM 3047 C C . THR A 1 404 ? -42.521 6.356 49.424 1.00 83.94 404 THR A C 1
ATOM 3049 O O . THR A 1 404 ? -43.213 5.648 48.701 1.00 83.94 404 THR A O 1
ATOM 3052 N N . GLY A 1 405 ? -42.765 6.496 50.724 1.00 74.62 405 GLY A N 1
ATOM 3053 C CA . GLY A 1 405 ? -43.923 5.887 51.390 1.00 74.62 405 GLY A CA 1
ATOM 3054 C C . GLY A 1 405 ? -43.757 4.436 51.860 1.00 74.62 405 GLY A C 1
ATOM 3055 O O . GLY A 1 405 ? -44.731 3.869 52.329 1.00 74.62 405 GLY A O 1
ATOM 3056 N N . GLY A 1 406 ? -42.559 3.841 51.812 1.00 75.75 406 GLY A N 1
ATOM 3057 C CA . GLY A 1 406 ? -42.312 2.504 52.376 1.00 75.75 406 GLY A CA 1
ATOM 3058 C C . GLY A 1 406 ? -40.835 2.194 52.628 1.00 75.75 406 GLY A C 1
ATOM 3059 O O . GLY A 1 406 ? -39.959 2.995 52.298 1.00 75.75 406 GLY A O 1
ATOM 3060 N N . ALA A 1 407 ? -40.557 1.041 53.236 1.00 77.81 407 ALA A N 1
ATOM 3061 C CA . ALA A 1 407 ? -39.209 0.564 53.546 1.00 77.81 407 ALA A CA 1
ATOM 3062 C C . ALA A 1 407 ? -38.924 -0.797 52.898 1.00 77.81 407 ALA A C 1
ATOM 3064 O O . ALA A 1 407 ? -39.828 -1.602 52.698 1.00 77.81 407 ALA A O 1
ATOM 3065 N N . PHE A 1 408 ? -37.652 -1.068 52.612 1.00 81.50 408 PHE A N 1
ATOM 3066 C CA . PHE A 1 408 ? -37.195 -2.306 51.981 1.00 81.50 408 PHE A CA 1
ATOM 3067 C C . PHE A 1 408 ? -36.168 -3.001 52.865 1.00 81.50 408 PHE A C 1
ATOM 3069 O O . PHE A 1 408 ? -35.331 -2.334 53.477 1.00 81.50 408 PHE A O 1
ATOM 3076 N N . ALA A 1 409 ? -36.183 -4.331 52.881 1.00 82.56 409 ALA A N 1
ATOM 3077 C CA . ALA A 1 409 ? -35.141 -5.129 53.508 1.00 82.56 409 ALA A CA 1
ATOM 3078 C C . ALA A 1 409 ? -34.744 -6.315 52.622 1.00 82.56 409 ALA A C 1
ATOM 3080 O O . ALA A 1 409 ? -35.591 -7.031 52.080 1.00 82.56 409 ALA A O 1
ATOM 3081 N N . THR A 1 410 ? -33.433 -6.533 52.500 1.00 83.50 410 THR A N 1
ATOM 3082 C CA . THR A 1 410 ? -32.899 -7.785 51.962 1.00 83.50 410 THR A CA 1
ATOM 3083 C C . THR A 1 410 ? -33.258 -8.931 52.901 1.00 83.50 410 THR A C 1
ATOM 3085 O O . THR A 1 410 ? -33.252 -8.787 54.126 1.00 83.50 410 THR A O 1
ATOM 3088 N N . LEU A 1 411 ? -33.584 -10.085 52.326 1.00 89.44 411 LEU A N 1
ATOM 3089 C CA . LEU A 1 411 ? -33.806 -11.317 53.073 1.00 89.44 411 LEU A CA 1
ATOM 3090 C C . LEU A 1 411 ? -32.586 -12.218 52.912 1.00 89.44 411 LEU A C 1
ATOM 3092 O O . LEU A 1 411 ? -32.032 -12.317 51.821 1.00 89.44 411 LEU A O 1
ATOM 3096 N N . SER A 1 412 ? -32.164 -12.885 53.986 1.00 92.19 412 SER A N 1
ATOM 3097 C CA . SER A 1 412 ? -31.215 -13.992 53.855 1.00 92.19 412 SER A CA 1
ATOM 3098 C C . SER A 1 412 ? -31.911 -15.210 53.250 1.00 92.19 412 SER A C 1
ATOM 3100 O O . SER A 1 412 ? -33.124 -15.376 53.395 1.00 92.19 412 SER A O 1
ATOM 3102 N N . ASP A 1 413 ? -31.136 -16.093 52.623 1.00 95.00 413 ASP A N 1
ATOM 3103 C CA . ASP A 1 413 ? -31.662 -17.328 52.029 1.00 95.00 413 ASP A CA 1
ATOM 3104 C C . ASP A 1 413 ? -32.361 -18.194 53.101 1.00 95.00 413 ASP A C 1
ATOM 3106 O O . ASP A 1 413 ? -33.487 -18.647 52.894 1.00 95.00 413 ASP A O 1
ATOM 3110 N N . ASP A 1 414 ? -31.783 -18.279 54.309 1.00 96.00 414 ASP A N 1
ATOM 3111 C CA . ASP A 1 414 ? -32.393 -18.937 55.477 1.00 96.00 414 ASP A CA 1
ATOM 3112 C C . ASP A 1 414 ? -33.744 -18.320 55.871 1.00 96.00 414 ASP A C 1
ATOM 3114 O O . ASP A 1 414 ? -34.687 -19.032 56.223 1.00 96.00 414 ASP A O 1
ATOM 3118 N N . ARG A 1 415 ? -33.866 -16.986 55.811 1.00 94.75 415 ARG A N 1
ATOM 3119 C CA . ARG A 1 415 ? -35.109 -16.297 56.172 1.00 94.75 415 ARG A CA 1
ATOM 3120 C C . ARG A 1 415 ? -36.198 -16.529 55.131 1.00 94.75 415 ARG A C 1
ATOM 3122 O O . ARG A 1 415 ? -37.357 -16.693 55.507 1.00 94.75 415 ARG A O 1
ATOM 3129 N N . VAL A 1 416 ? -35.846 -16.558 53.844 1.00 95.56 416 VAL A N 1
ATOM 3130 C CA . VAL A 1 416 ? -36.793 -16.925 52.779 1.00 95.56 416 VAL A CA 1
ATOM 3131 C C . VAL A 1 416 ? -37.275 -18.360 52.980 1.00 95.56 416 VAL A C 1
ATOM 3133 O O . VAL A 1 416 ? -38.478 -18.603 52.902 1.00 95.56 416 VAL A O 1
ATOM 3136 N N . GLN A 1 417 ? -36.381 -19.286 53.339 1.00 94.88 417 GLN A N 1
ATOM 3137 C CA . GLN A 1 417 ? -36.761 -20.666 53.638 1.00 94.88 417 GLN A CA 1
ATOM 3138 C C . GLN A 1 417 ? -37.718 -20.760 54.837 1.00 94.88 417 GLN A C 1
ATOM 3140 O O . GLN A 1 417 ? -38.748 -21.421 54.742 1.00 94.88 417 GLN A O 1
ATOM 3145 N N . GLU A 1 418 ? -37.458 -20.034 55.928 1.00 95.88 418 GLU A N 1
ATOM 3146 C CA . GLU A 1 418 ? -38.353 -19.993 57.095 1.00 95.88 418 GLU A CA 1
ATOM 3147 C C . GLU A 1 418 ? -39.756 -19.456 56.741 1.00 95.88 418 GLU A C 1
ATOM 3149 O O . GLU A 1 418 ? -40.771 -19.961 57.230 1.00 95.88 418 GLU A O 1
ATOM 3154 N N . LEU A 1 419 ? -39.827 -18.440 55.870 1.00 95.50 419 LEU A N 1
ATOM 3155 C CA . LEU A 1 419 ? -41.080 -17.864 55.367 1.00 95.50 419 LEU A CA 1
ATOM 3156 C C . LEU A 1 419 ? -41.836 -18.806 54.419 1.00 95.50 419 LEU A C 1
ATOM 3158 O O . LEU A 1 419 ? -43.065 -18.750 54.356 1.00 95.50 419 LEU A O 1
ATOM 3162 N N . ILE A 1 420 ? -41.129 -19.671 53.691 1.00 95.38 420 ILE A N 1
ATOM 3163 C CA . ILE A 1 420 ? -41.736 -20.739 52.889 1.00 95.38 420 ILE A CA 1
ATOM 3164 C C . ILE A 1 420 ? -42.281 -21.838 53.810 1.00 95.38 420 ILE A C 1
ATOM 3166 O O . ILE A 1 420 ? -43.436 -22.244 53.671 1.00 95.38 420 ILE A O 1
ATOM 3170 N N . ASP A 1 421 ? -41.490 -22.274 54.792 1.00 95.62 421 ASP A N 1
ATOM 3171 C CA . ASP A 1 421 ? -41.837 -23.363 55.711 1.00 95.62 421 ASP A CA 1
ATOM 3172 C C . ASP A 1 421 ? -43.061 -23.028 56.578 1.00 95.62 421 ASP A C 1
ATOM 3174 O O . ASP A 1 421 ? -43.903 -23.890 56.841 1.00 95.62 421 ASP A O 1
ATOM 3178 N N . ASN A 1 422 ? -43.197 -21.765 57.000 1.00 95.12 422 ASN A N 1
ATOM 3179 C CA . ASN A 1 422 ? -44.357 -21.295 57.763 1.00 95.12 422 ASN A CA 1
ATOM 3180 C C . ASN A 1 422 ? -45.569 -20.908 56.884 1.00 95.12 422 ASN A C 1
ATOM 3182 O O . ASN A 1 422 ? -46.618 -20.537 57.415 1.00 95.12 422 ASN A O 1
ATOM 3186 N N . GLY A 1 423 ? -45.444 -21.019 55.556 1.00 93.56 423 GLY A N 1
ATOM 3187 C CA . GLY A 1 423 ? -46.513 -20.788 54.583 1.00 93.56 423 GLY A CA 1
ATOM 3188 C C . GLY A 1 423 ? -46.803 -19.321 54.246 1.00 93.56 423 GLY A C 1
ATOM 3189 O O . GLY A 1 423 ? -47.803 -19.060 53.570 1.00 93.56 423 GLY A O 1
ATOM 3190 N N . THR A 1 424 ? -45.966 -18.380 54.696 1.00 94.06 424 THR A N 1
ATOM 3191 C CA . THR A 1 424 ? -46.086 -16.946 54.377 1.00 94.06 424 THR A CA 1
ATOM 3192 C C . THR A 1 424 ? -45.740 -16.670 52.912 1.00 94.06 424 THR A C 1
ATOM 3194 O O . THR A 1 424 ? -46.469 -15.946 52.238 1.00 94.06 424 THR A O 1
ATOM 3197 N N . ILE A 1 425 ? -44.674 -17.290 52.397 1.00 95.38 425 ILE A N 1
ATOM 3198 C CA . ILE A 1 425 ? -44.322 -17.298 50.971 1.00 95.38 425 ILE A CA 1
ATOM 3199 C C . ILE A 1 425 ? -44.735 -18.646 50.375 1.00 95.38 425 ILE A C 1
ATOM 3201 O O . ILE A 1 425 ? -44.501 -19.701 50.960 1.00 95.38 425 ILE A O 1
ATOM 3205 N N . ARG A 1 426 ? -45.340 -18.630 49.183 1.00 93.31 426 ARG A N 1
ATOM 3206 C CA . ARG A 1 426 ? -45.657 -19.845 48.419 1.00 93.31 426 ARG A CA 1
ATOM 3207 C C . ARG A 1 426 ? -44.819 -19.882 47.148 1.00 93.31 426 ARG A C 1
ATOM 3209 O O . ARG A 1 426 ? -45.259 -19.387 46.117 1.00 93.31 426 ARG A O 1
ATOM 3216 N N . GLU A 1 427 ? -43.635 -20.481 47.234 1.00 94.88 427 GLU A N 1
ATOM 3217 C CA . GLU A 1 427 ? -42.725 -20.649 46.098 1.00 94.88 427 GLU A CA 1
ATOM 3218 C C . GLU A 1 427 ? -42.444 -22.132 45.830 1.00 94.88 427 GLU A C 1
ATOM 3220 O O . GLU A 1 427 ? -42.099 -22.899 46.731 1.00 94.88 427 GLU A O 1
ATOM 3225 N N . THR A 1 428 ? -42.594 -22.536 44.571 1.00 91.88 428 THR A N 1
ATOM 3226 C CA . THR A 1 428 ? -42.382 -23.914 44.113 1.00 91.88 428 THR A CA 1
ATOM 3227 C C . THR A 1 428 ? -41.105 -24.082 43.298 1.00 91.88 428 THR A C 1
ATOM 3229 O O . THR A 1 428 ? -40.596 -25.196 43.218 1.00 91.88 428 THR A O 1
ATOM 3232 N N . ASP A 1 429 ? -40.589 -23.010 42.700 1.00 93.62 429 ASP A N 1
ATOM 3233 C CA . ASP A 1 429 ? -39.407 -23.027 41.842 1.00 93.62 429 ASP A CA 1
ATOM 3234 C C . ASP A 1 429 ? -38.147 -22.697 42.652 1.00 93.62 429 ASP A C 1
ATOM 3236 O O . ASP A 1 429 ? -38.032 -21.634 43.267 1.00 93.62 429 ASP A O 1
ATOM 3240 N N . ASP A 1 430 ? -37.195 -23.631 42.646 1.00 92.56 430 ASP A N 1
ATOM 3241 C CA . ASP A 1 430 ? -35.964 -23.563 43.437 1.00 92.56 430 ASP A CA 1
ATOM 3242 C C . ASP A 1 430 ? -35.111 -22.327 43.118 1.00 92.56 430 ASP A C 1
ATOM 3244 O O . ASP A 1 430 ? -34.385 -21.853 43.989 1.00 92.56 430 ASP A O 1
ATOM 3248 N N . ARG A 1 431 ? -35.241 -21.742 41.917 1.00 91.88 431 ARG A N 1
ATOM 3249 C CA . ARG A 1 431 ? -34.499 -20.533 41.514 1.00 91.88 431 ARG A CA 1
ATOM 3250 C C . ARG A 1 431 ? -34.840 -19.296 42.347 1.00 91.88 431 ARG A C 1
ATOM 3252 O O . ARG A 1 431 ? -34.059 -18.350 42.350 1.00 91.88 431 ARG A O 1
ATOM 3259 N N . TYR A 1 432 ? -35.996 -19.283 43.013 1.00 94.25 432 TYR A N 1
ATOM 3260 C CA . TYR A 1 432 ? -36.478 -18.136 43.787 1.00 94.25 432 TYR A CA 1
ATOM 3261 C C . TYR A 1 432 ? -36.563 -18.418 45.293 1.00 94.25 432 TYR A C 1
ATOM 3263 O O . TYR A 1 432 ? -36.974 -17.538 46.043 1.00 94.25 432 TYR A O 1
ATOM 3271 N N . LYS A 1 433 ? -36.148 -19.602 45.772 1.00 94.75 433 LYS A N 1
ATOM 3272 C CA . LYS A 1 433 ? -36.119 -19.956 47.209 1.00 94.75 433 LYS A CA 1
ATOM 3273 C C . LYS A 1 433 ? -34.915 -19.344 47.939 1.00 94.75 433 LYS A C 1
ATOM 3275 O O . LYS A 1 433 ? -34.202 -20.015 48.674 1.00 94.75 433 LYS A O 1
ATOM 3280 N N . GLN A 1 434 ? -34.661 -18.069 47.680 1.00 96.12 434 GLN A N 1
ATOM 3281 C CA . GLN A 1 434 ? -33.502 -17.324 48.157 1.00 96.12 434 GLN A CA 1
ATOM 3282 C C . GLN A 1 434 ? -33.832 -15.829 48.211 1.00 96.12 434 GLN A C 1
ATOM 3284 O O . GLN A 1 434 ? -34.820 -15.380 47.623 1.00 96.12 434 GLN A O 1
ATOM 3289 N N . GLY A 1 435 ? -33.019 -15.042 48.911 1.00 94.00 435 GLY A N 1
ATOM 3290 C CA . GLY A 1 435 ? -33.166 -13.587 48.922 1.00 94.00 435 GLY A CA 1
ATOM 3291 C C . GLY A 1 435 ? -32.676 -12.940 47.626 1.00 94.00 435 GLY A C 1
ATOM 3292 O O . GLY A 1 435 ? -31.764 -13.451 46.977 1.00 94.00 435 GLY A O 1
ATOM 3293 N N . THR A 1 436 ? -33.218 -11.784 47.256 1.00 93.94 436 THR A N 1
ATOM 3294 C CA . THR A 1 436 ? -32.630 -10.954 46.188 1.00 93.94 436 THR A CA 1
ATOM 3295 C C . THR A 1 436 ? -31.542 -10.020 46.733 1.00 93.94 436 THR A C 1
ATOM 3297 O O . THR A 1 436 ? -31.559 -9.645 47.906 1.00 93.94 436 THR A O 1
ATOM 3300 N N . ASP A 1 437 ? -30.605 -9.612 45.879 1.00 91.94 437 ASP A N 1
ATOM 3301 C CA . ASP A 1 437 ? -29.617 -8.558 46.144 1.00 91.94 437 ASP A CA 1
ATOM 3302 C C . ASP A 1 437 ? -30.023 -7.200 45.537 1.00 91.94 437 ASP A C 1
ATOM 3304 O O . ASP A 1 437 ? -29.198 -6.292 45.434 1.00 91.94 437 ASP A O 1
ATOM 3308 N N . LEU A 1 438 ? -31.306 -7.032 45.190 1.00 90.62 438 LEU A N 1
ATOM 3309 C CA . LEU A 1 438 ? -31.849 -5.820 44.575 1.00 90.62 438 LEU A CA 1
ATOM 3310 C C . LEU A 1 438 ? -31.445 -4.533 45.312 1.00 90.62 438 LEU A C 1
ATOM 3312 O O . LEU A 1 438 ? -31.099 -3.557 44.659 1.00 90.62 438 LEU A O 1
ATOM 3316 N N . LEU A 1 439 ? -31.422 -4.505 46.652 1.00 86.81 439 LEU A N 1
ATOM 3317 C CA . LEU A 1 439 ? -30.992 -3.301 47.385 1.00 86.81 439 LEU A CA 1
ATOM 3318 C C . LEU A 1 439 ? -29.528 -2.946 47.104 1.00 86.81 439 LEU A C 1
ATOM 3320 O O . LEU A 1 439 ? -29.213 -1.767 46.988 1.00 86.81 439 LEU A O 1
ATOM 3324 N N . THR A 1 440 ? -28.650 -3.938 46.945 1.00 87.75 440 THR A N 1
ATOM 3325 C CA . THR A 1 440 ? -27.250 -3.707 46.572 1.00 87.75 440 THR A CA 1
ATOM 3326 C C . THR A 1 440 ? -27.153 -3.115 45.172 1.00 87.75 440 THR A C 1
ATOM 3328 O O . THR A 1 440 ? -26.391 -2.177 44.970 1.00 87.75 440 THR A O 1
ATOM 3331 N N . CYS A 1 441 ? -27.957 -3.604 44.225 1.00 89.44 441 CYS A N 1
ATOM 3332 C CA . CYS A 1 441 ? -28.052 -3.020 42.886 1.00 89.44 441 CYS A CA 1
ATOM 3333 C C . CYS A 1 441 ? -28.569 -1.569 42.931 1.00 89.44 441 CYS A C 1
ATOM 3335 O O . CYS A 1 441 ? -27.980 -0.676 42.325 1.00 89.44 441 CYS A O 1
ATOM 3337 N N . LEU A 1 442 ? -29.636 -1.318 43.696 1.00 88.56 442 LEU A N 1
ATOM 3338 C CA . LEU A 1 442 ? -30.282 -0.010 43.779 1.00 88.56 442 LEU A CA 1
ATOM 3339 C C . LEU A 1 442 ? -29.451 1.028 44.551 1.00 88.56 442 LEU A C 1
ATOM 3341 O O . LEU A 1 442 ? -29.428 2.198 44.186 1.00 88.56 442 LEU A O 1
ATOM 3345 N N . TYR A 1 443 ? -28.775 0.646 45.629 1.00 85.25 443 TYR A N 1
ATOM 3346 C CA . TYR A 1 443 ? -28.166 1.598 46.567 1.00 85.25 443 TYR A CA 1
ATOM 3347 C C . TYR A 1 443 ? -26.648 1.448 46.713 1.00 85.25 443 TYR A C 1
ATOM 3349 O O . TYR A 1 443 ? -26.040 2.222 47.453 1.00 85.25 443 TYR A O 1
ATOM 3357 N N . GLY A 1 444 ? -26.038 0.463 46.050 1.00 82.38 444 GLY A N 1
ATOM 3358 C CA . GLY A 1 444 ? -24.613 0.140 46.164 1.00 82.38 444 GLY A CA 1
ATOM 3359 C C . GLY A 1 444 ? -24.249 -0.635 47.437 1.00 82.38 444 GLY A C 1
ATOM 3360 O O . GLY A 1 444 ? -23.079 -0.943 47.658 1.00 82.38 444 GLY A O 1
ATOM 3361 N N . ALA A 1 445 ? -25.231 -0.954 48.287 1.00 74.31 445 ALA A N 1
ATOM 3362 C CA . ALA A 1 445 ? -25.046 -1.672 49.544 1.00 74.31 445 ALA A CA 1
ATOM 3363 C C . ALA A 1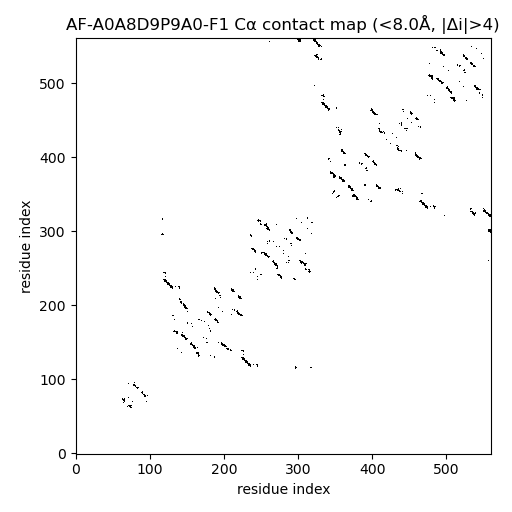 445 ? -26.300 -2.487 49.919 1.00 74.31 445 ALA A C 1
ATOM 3365 O O . ALA A 1 445 ? -27.416 -2.088 49.584 1.00 74.31 445 ALA A O 1
ATOM 3366 N N . PRO A 1 446 ? -26.154 -3.589 50.679 1.00 66.94 446 PRO A N 1
ATOM 3367 C CA . PRO A 1 446 ? -27.292 -4.396 51.130 1.00 66.94 446 PRO A CA 1
ATOM 3368 C C . PRO A 1 446 ? -28.159 -3.689 52.189 1.00 66.94 446 PRO A C 1
ATOM 3370 O O . PRO A 1 446 ? -29.221 -4.200 52.550 1.00 66.94 446 PRO A O 1
ATOM 3373 N N . VAL A 1 447 ? -27.701 -2.535 52.695 1.00 64.88 447 VAL A N 1
ATOM 3374 C CA . VAL A 1 447 ? -28.368 -1.672 53.678 1.00 64.88 447 VAL A CA 1
ATOM 3375 C C . VAL A 1 447 ? -28.322 -0.232 53.168 1.00 64.88 447 VAL A C 1
ATOM 3377 O O . VAL A 1 447 ? -27.273 0.232 52.724 1.00 64.88 447 VAL A O 1
ATOM 3380 N N . ILE A 1 448 ? -29.444 0.480 53.257 1.00 66.50 448 ILE A N 1
ATOM 3381 C CA . ILE A 1 448 ? -29.567 1.873 52.808 1.00 66.50 448 ILE A CA 1
ATOM 3382 C C . ILE A 1 448 ? -28.803 2.791 53.779 1.00 66.50 448 ILE A C 1
ATOM 3384 O O . ILE A 1 448 ? -29.027 2.739 54.991 1.00 66.50 448 ILE A O 1
ATOM 3388 N N . SER A 1 449 ? -27.906 3.635 53.258 1.00 59.03 449 SER A N 1
ATOM 3389 C CA . SER A 1 449 ? -27.177 4.628 54.065 1.00 59.03 449 SER A CA 1
ATOM 3390 C C . SER A 1 449 ? -28.104 5.763 54.514 1.00 59.03 449 SER A C 1
ATOM 3392 O O . SER A 1 449 ? -29.018 6.149 53.785 1.00 59.03 449 SER A O 1
ATOM 3394 N N . THR A 1 450 ? -27.842 6.373 55.676 1.00 57.47 450 THR A N 1
ATOM 3395 C CA . THR A 1 450 ? -28.569 7.572 56.134 1.00 57.47 450 THR A CA 1
ATOM 3396 C C . THR A 1 450 ? -28.501 8.726 55.139 1.00 57.47 450 THR A C 1
ATOM 3398 O O . THR A 1 450 ? -29.445 9.501 55.066 1.00 57.47 450 THR A O 1
ATOM 3401 N N . ASP A 1 451 ? -27.441 8.815 54.333 1.00 53.72 451 ASP A N 1
ATOM 3402 C CA . ASP A 1 451 ? -27.277 9.872 53.322 1.00 53.72 451 ASP A CA 1
ATOM 3403 C C . ASP A 1 451 ? -28.188 9.670 52.099 1.00 53.72 451 ASP A C 1
ATOM 3405 O O . ASP A 1 451 ? -28.443 10.603 51.338 1.00 53.72 451 ASP A O 1
ATOM 3409 N N . GLN A 1 452 ? -28.717 8.455 51.924 1.00 57.59 452 GLN A N 1
ATOM 3410 C CA . GLN A 1 452 ? -29.721 8.124 50.913 1.00 57.59 452 GLN A CA 1
ATOM 3411 C C . GLN A 1 452 ? -31.152 8.347 51.428 1.00 57.59 452 GLN A C 1
ATOM 3413 O O . GLN A 1 452 ? -32.093 8.116 50.674 1.00 57.59 452 GLN A O 1
ATOM 3418 N N . ILE A 1 453 ? -31.327 8.807 52.678 1.00 59.75 453 ILE A N 1
ATOM 3419 C CA . ILE A 1 453 ? -32.615 9.004 53.359 1.00 59.75 453 ILE A CA 1
ATOM 3420 C C . ILE A 1 453 ? -32.747 10.474 53.794 1.00 59.75 453 ILE A C 1
ATOM 3422 O O . ILE A 1 453 ? -31.878 11.009 54.474 1.00 59.75 453 ILE A O 1
ATOM 3426 N N . THR A 1 454 ? -33.855 11.149 53.466 1.00 51.09 454 THR A N 1
ATOM 3427 C CA . THR A 1 454 ? -34.124 12.516 53.978 1.00 51.09 454 THR A CA 1
ATOM 3428 C C . THR A 1 454 ? -35.152 12.521 55.116 1.00 51.09 454 THR A C 1
ATOM 3430 O O . THR A 1 454 ? -36.132 11.784 55.107 1.00 51.09 454 THR A O 1
ATOM 3433 N N . VAL A 1 455 ? -34.889 13.345 56.141 1.00 49.91 455 VAL A N 1
ATOM 3434 C CA . VAL A 1 455 ? -35.331 13.203 57.553 1.00 49.91 455 VAL A CA 1
ATOM 3435 C C . VAL A 1 455 ? -36.822 13.491 57.831 1.00 49.91 455 VAL A C 1
ATOM 3437 O O . VAL A 1 455 ? -37.225 13.638 58.982 1.00 49.91 455 VAL A O 1
ATOM 3440 N N . ALA A 1 456 ? -37.677 13.565 56.817 1.00 39.78 456 ALA A N 1
ATOM 3441 C CA . ALA A 1 456 ? -39.109 13.784 57.006 1.00 39.78 456 ALA A CA 1
ATOM 3442 C C . ALA A 1 456 ? -39.891 12.745 56.201 1.00 39.78 456 ALA A C 1
ATOM 3444 O O . ALA A 1 456 ? -40.341 13.033 55.100 1.00 39.78 456 ALA A O 1
ATOM 3445 N N . SER A 1 457 ? -40.023 11.544 56.775 1.00 42.91 457 SER A N 1
ATOM 3446 C CA . SER A 1 457 ? -40.693 10.354 56.220 1.00 42.91 457 SER A CA 1
ATOM 3447 C C . SER A 1 457 ? -40.110 9.828 54.897 1.00 42.91 457 SER A C 1
ATOM 3449 O O . SER A 1 457 ? -40.108 10.519 53.888 1.00 42.91 457 SER A O 1
ATOM 3451 N N . THR A 1 458 ? -39.651 8.570 54.916 1.00 59.59 458 THR A N 1
ATOM 3452 C CA . THR A 1 458 ? -39.794 7.631 53.786 1.00 59.59 458 THR A CA 1
ATOM 3453 C C . THR A 1 458 ? -39.512 8.230 52.400 1.00 59.59 458 THR A C 1
ATOM 3455 O O . THR A 1 458 ? -40.389 8.252 51.545 1.00 59.59 458 THR A O 1
ATOM 3458 N N . TYR A 1 459 ? -38.299 8.742 52.184 1.00 66.69 459 TYR A N 1
ATOM 3459 C CA . TYR A 1 459 ? -37.819 9.203 50.879 1.00 66.69 459 TYR A CA 1
ATOM 3460 C C . TYR A 1 459 ? -36.400 8.677 50.668 1.00 66.69 459 TYR A C 1
ATOM 3462 O O . TYR A 1 459 ? -35.483 9.122 51.367 1.00 66.69 459 TYR A O 1
ATOM 3470 N N . SER A 1 460 ? -36.230 7.734 49.736 1.00 79.44 460 SER A N 1
ATOM 3471 C CA . SER A 1 460 ? -34.932 7.187 49.343 1.00 79.44 460 SER A CA 1
ATOM 3472 C C . SER A 1 460 ? -34.628 7.414 47.866 1.00 79.44 460 SER A C 1
ATOM 3474 O O . SER A 1 460 ? -35.518 7.438 47.013 1.00 79.44 460 SER A O 1
ATOM 3476 N N . LYS A 1 461 ? -33.341 7.603 47.570 1.00 85.38 461 LYS A N 1
ATOM 3477 C CA . LYS A 1 461 ? -32.812 7.726 46.208 1.00 85.38 461 LYS A CA 1
ATOM 3478 C C . LYS A 1 461 ? -31.806 6.627 45.949 1.00 85.38 461 LYS A C 1
ATOM 3480 O O . LYS A 1 461 ? -30.877 6.450 46.738 1.00 85.38 461 LYS A O 1
ATOM 3485 N N . THR A 1 462 ? -31.994 5.917 44.848 1.00 87.19 462 THR A N 1
ATOM 3486 C CA . THR A 1 462 ? -31.007 4.955 44.361 1.00 87.19 462 THR A CA 1
ATOM 3487 C C . THR A 1 462 ? -29.754 5.677 43.875 1.00 87.19 462 THR A C 1
ATOM 3489 O O . THR A 1 462 ? -29.744 6.897 43.681 1.00 87.19 462 THR A O 1
ATOM 3492 N N . GLN A 1 463 ? -28.688 4.921 43.631 1.00 88.50 463 GLN A N 1
ATOM 3493 C CA . GLN A 1 463 ? -27.647 5.392 42.723 1.00 88.50 463 GLN A CA 1
ATOM 3494 C C . GLN A 1 463 ? -28.221 5.553 41.303 1.00 88.50 463 GLN A C 1
ATOM 3496 O O . GLN A 1 463 ? -29.302 5.035 41.003 1.00 88.50 463 GLN A O 1
ATOM 3501 N N . ALA A 1 464 ? -27.507 6.264 40.428 1.00 90.19 464 ALA A N 1
ATOM 3502 C CA . ALA A 1 464 ? -27.831 6.257 39.005 1.00 90.19 464 ALA A CA 1
ATOM 3503 C C . ALA A 1 464 ? -27.627 4.833 38.475 1.00 90.19 464 ALA A C 1
ATOM 3505 O O . ALA A 1 464 ? -26.519 4.291 38.538 1.00 90.19 464 ALA A O 1
ATOM 3506 N N . LEU A 1 465 ? -28.709 4.205 38.030 1.00 92.19 465 LEU A N 1
ATOM 3507 C CA . LEU A 1 465 ? -28.678 2.830 37.560 1.00 92.19 465 LEU A CA 1
ATOM 3508 C C . LEU A 1 465 ? -28.293 2.813 36.086 1.00 92.19 465 LEU A C 1
ATOM 3510 O O . LEU A 1 465 ? -28.824 3.578 35.277 1.00 92.19 465 LEU A O 1
ATOM 3514 N N . THR A 1 466 ? -27.387 1.903 35.745 1.00 92.06 466 THR A N 1
ATOM 3515 C CA . THR A 1 466 ? -26.984 1.633 34.366 1.00 92.06 466 THR A CA 1
ATOM 3516 C C . THR A 1 466 ? -26.932 0.131 34.126 1.00 92.06 466 THR A C 1
ATOM 3518 O O . THR A 1 466 ? -26.732 -0.639 35.068 1.00 92.06 466 THR A O 1
ATOM 3521 N N . HIS A 1 467 ? -27.116 -0.289 32.878 1.00 88.94 467 HIS A N 1
ATOM 3522 C CA . HIS A 1 467 ? -26.874 -1.664 32.450 1.00 88.94 467 HIS A CA 1
ATOM 3523 C C . HIS A 1 467 ? -25.894 -1.690 31.278 1.00 88.94 467 HIS A C 1
ATOM 3525 O O . HIS A 1 467 ? -25.787 -0.732 30.515 1.00 88.94 467 HIS A O 1
ATOM 3531 N N . SER A 1 468 ? -25.150 -2.785 31.153 1.00 86.06 468 SER A N 1
ATOM 3532 C CA . SER A 1 468 ? -24.201 -2.963 30.057 1.00 86.06 468 SER A CA 1
ATOM 3533 C C . SER A 1 468 ? -24.927 -3.361 28.776 1.00 86.06 468 SER A C 1
ATOM 3535 O O . SER A 1 468 ? -25.677 -4.340 28.766 1.00 86.06 468 SER A O 1
ATOM 3537 N N . VAL A 1 469 ? -24.656 -2.638 27.695 1.00 81.81 469 VAL A N 1
ATOM 3538 C CA . VAL A 1 469 ? -25.109 -2.946 26.339 1.00 81.81 469 VAL A CA 1
ATOM 3539 C C . VAL A 1 469 ? -23.896 -3.230 25.472 1.00 81.81 469 VAL A C 1
ATOM 3541 O O . VAL A 1 469 ? -22.869 -2.562 25.558 1.00 81.81 469 VAL A O 1
ATOM 3544 N N . THR A 1 470 ? -24.000 -4.278 24.665 1.00 80.62 470 THR A N 1
ATOM 3545 C CA . THR A 1 470 ? -22.946 -4.695 23.749 1.00 80.62 470 THR A CA 1
ATOM 3546 C C . THR A 1 470 ? -23.274 -4.182 22.354 1.00 80.62 470 THR A C 1
ATOM 3548 O O . THR A 1 470 ? -24.195 -4.684 21.712 1.00 80.62 470 THR A O 1
ATOM 3551 N N . ASN A 1 471 ? -22.507 -3.198 21.893 1.00 77.62 471 ASN A N 1
ATOM 3552 C CA . ASN A 1 471 ? -22.640 -2.583 20.580 1.00 77.62 471 ASN A CA 1
ATOM 3553 C C . ASN A 1 471 ? -21.565 -3.121 19.631 1.00 77.62 471 ASN A C 1
ATOM 3555 O O . ASN A 1 471 ? -20.419 -3.335 20.021 1.00 77.62 471 ASN A O 1
ATOM 3559 N N . THR A 1 472 ? -21.929 -3.318 18.364 1.00 84.06 472 THR A N 1
ATOM 3560 C CA . THR A 1 472 ? -20.975 -3.625 17.293 1.00 84.06 472 THR A CA 1
ATOM 3561 C C . THR A 1 472 ? -20.772 -2.371 16.458 1.00 84.06 472 THR A C 1
ATOM 3563 O O . THR A 1 472 ? -21.705 -1.907 15.799 1.00 84.06 472 THR A O 1
ATOM 3566 N N . ILE A 1 473 ? -19.562 -1.820 16.483 1.00 86.56 473 ILE A N 1
ATOM 3567 C CA . ILE A 1 473 ? -19.198 -0.614 15.731 1.00 86.56 473 ILE A CA 1
ATOM 3568 C C . ILE A 1 473 ? -18.046 -0.908 14.771 1.00 86.56 473 ILE A C 1
ATOM 3570 O O . ILE A 1 473 ? -17.431 -1.970 14.819 1.00 86.56 473 ILE A O 1
ATOM 3574 N N . ARG A 1 474 ? -17.765 0.017 13.851 1.00 88.75 474 ARG A N 1
ATOM 3575 C CA . ARG A 1 474 ? -16.626 -0.098 12.933 1.00 88.75 474 ARG A CA 1
ATOM 3576 C C . ARG A 1 474 ? -15.311 -0.007 13.702 1.00 88.75 474 ARG A C 1
ATOM 3578 O O . ARG A 1 474 ? -15.144 0.903 14.505 1.00 88.75 474 ARG A O 1
ATOM 3585 N N . ALA A 1 475 ? -14.388 -0.918 13.411 1.00 89.81 475 ALA A N 1
ATOM 3586 C CA . ALA A 1 475 ? -13.063 -0.903 14.006 1.00 89.81 475 ALA A CA 1
ATOM 3587 C C . ALA A 1 475 ? -12.253 0.313 13.537 1.00 89.81 475 ALA A C 1
ATOM 3589 O O . ALA A 1 475 ? -12.462 0.850 12.440 1.00 89.81 475 ALA A O 1
ATOM 3590 N N . THR A 1 476 ? -11.298 0.707 14.371 1.00 91.94 476 THR A N 1
ATOM 3591 C CA . THR A 1 476 ? -10.328 1.778 14.130 1.00 91.94 476 THR A CA 1
ATOM 3592 C C . THR A 1 476 ? -8.908 1.254 14.352 1.00 91.94 476 THR A C 1
ATOM 3594 O O . THR A 1 476 ? -8.713 0.115 14.770 1.00 91.94 476 THR A O 1
ATOM 3597 N N . LEU A 1 477 ? -7.895 2.088 14.109 1.00 93.25 477 LEU A N 1
ATOM 3598 C CA . LEU A 1 477 ? -6.498 1.721 14.362 1.00 93.25 477 LEU A CA 1
ATOM 3599 C C . LEU A 1 477 ? -6.219 1.389 15.840 1.00 93.25 477 LEU A C 1
ATOM 3601 O O . LEU A 1 477 ? -5.382 0.538 16.122 1.00 93.25 477 LEU A O 1
ATOM 3605 N N . THR A 1 478 ? -6.960 1.995 16.772 1.00 93.75 478 THR A N 1
ATOM 3606 C CA . THR A 1 478 ? -6.815 1.774 18.220 1.00 93.75 478 THR A CA 1
ATOM 3607 C C . THR A 1 478 ? -7.635 0.598 18.751 1.00 93.75 478 THR A C 1
ATOM 3609 O O . THR A 1 478 ? -7.530 0.262 19.928 1.00 93.75 478 THR A O 1
ATOM 3612 N N . THR A 1 479 ? -8.473 -0.021 17.918 1.00 92.75 479 THR A N 1
ATOM 3613 C CA . THR A 1 479 ? -9.246 -1.208 18.293 1.00 92.75 479 THR A CA 1
ATOM 3614 C C . THR A 1 479 ? -8.304 -2.354 18.649 1.00 92.75 479 THR A C 1
ATOM 3616 O O . THR A 1 479 ? -7.397 -2.666 17.878 1.00 92.75 479 THR A O 1
ATOM 3619 N N . THR A 1 480 ? -8.531 -3.012 19.788 1.00 94.44 480 THR A N 1
ATOM 3620 C CA . THR A 1 480 ? -7.738 -4.175 20.209 1.00 94.44 480 THR A CA 1
ATOM 3621 C C . THR A 1 480 ? -8.156 -5.448 19.479 1.00 94.44 480 THR A C 1
ATOM 3623 O O . THR A 1 480 ? -9.319 -5.625 19.111 1.00 94.44 480 THR A O 1
ATOM 3626 N N . LEU A 1 481 ? -7.225 -6.387 19.311 1.00 92.88 481 LEU A N 1
ATOM 3627 C CA . LEU A 1 481 ? -7.515 -7.682 18.698 1.00 92.88 481 LEU A CA 1
ATOM 3628 C C . LEU A 1 481 ? -8.507 -8.504 19.531 1.00 92.88 481 LEU A C 1
ATOM 3630 O O . LEU A 1 481 ? -9.294 -9.252 18.957 1.00 92.88 481 LEU A O 1
ATOM 3634 N N . GLU A 1 482 ? -8.533 -8.337 20.859 1.00 92.94 482 GLU A N 1
ATOM 3635 C CA . GLU A 1 482 ? -9.578 -8.909 21.722 1.00 92.94 482 GLU A CA 1
ATOM 3636 C C . GLU A 1 482 ? -10.976 -8.417 21.331 1.00 92.94 482 GLU A C 1
ATOM 3638 O O . GLU A 1 482 ? -11.885 -9.231 21.168 1.00 92.94 482 GLU A O 1
ATOM 3643 N N . ASN A 1 483 ? -11.138 -7.111 21.086 1.00 89.88 483 ASN A N 1
ATOM 3644 C CA . ASN A 1 483 ? -12.421 -6.534 20.680 1.00 89.88 483 ASN A CA 1
ATOM 3645 C C . ASN A 1 483 ? -12.829 -6.923 19.248 1.00 89.88 483 ASN A C 1
ATOM 3647 O O . ASN A 1 483 ? -14.017 -6.856 18.919 1.00 89.88 483 ASN A O 1
ATOM 3651 N N . LEU A 1 484 ? -11.872 -7.358 18.417 1.00 90.31 484 LEU A N 1
ATOM 3652 C CA . LEU A 1 484 ? -12.121 -7.991 17.114 1.00 90.31 484 LEU A CA 1
ATOM 3653 C C . LEU A 1 484 ? -12.430 -9.497 17.215 1.00 90.31 484 LEU A C 1
ATOM 3655 O O . LEU A 1 484 ? -12.784 -10.112 16.212 1.00 90.31 484 LEU A O 1
ATOM 3659 N N . GLY A 1 485 ? -12.308 -10.100 18.403 1.00 89.19 485 GLY A N 1
ATOM 3660 C CA . GLY A 1 485 ? -12.650 -11.502 18.656 1.00 89.19 485 GLY A CA 1
ATOM 3661 C C . GLY A 1 485 ? -11.466 -12.453 18.860 1.00 89.19 485 GLY A C 1
ATOM 3662 O O . GLY A 1 485 ? -11.672 -13.667 18.882 1.00 89.19 485 GLY A O 1
ATOM 3663 N N . LEU A 1 486 ? -10.233 -11.958 19.029 1.00 91.69 486 LEU A N 1
ATOM 3664 C CA . LEU A 1 486 ? -9.085 -12.811 19.351 1.00 91.69 486 LEU A CA 1
ATOM 3665 C C . LEU A 1 486 ? -9.225 -13.389 20.769 1.00 91.69 486 LEU A C 1
ATOM 3667 O O . LEU A 1 486 ? -9.144 -12.673 21.765 1.00 91.69 486 LEU A O 1
ATOM 3671 N N . SER A 1 487 ? -9.391 -14.709 20.875 1.00 89.25 487 SER A N 1
ATOM 3672 C CA . SER A 1 487 ? -9.675 -15.379 22.153 1.00 89.25 487 SER A CA 1
ATOM 3673 C C . SER A 1 487 ? -8.443 -15.667 23.019 1.00 89.25 487 SER A C 1
ATOM 3675 O O . SER A 1 487 ? -8.573 -15.898 24.221 1.00 89.25 487 SER A O 1
ATOM 3677 N N . SER A 1 488 ? -7.248 -15.708 22.427 1.00 91.19 488 SER A N 1
ATOM 3678 C CA . SER A 1 488 ? -6.001 -16.053 23.118 1.00 91.19 488 SER A CA 1
ATOM 3679 C C . SER A 1 488 ? -4.778 -15.549 22.362 1.00 91.19 488 SER A C 1
ATOM 3681 O O . SER A 1 488 ? -4.774 -15.549 21.129 1.00 91.19 488 SER A O 1
ATOM 3683 N N . ASP A 1 489 ? -3.720 -15.218 23.101 1.00 92.69 489 ASP A N 1
ATOM 3684 C CA . ASP A 1 489 ? -2.413 -14.900 22.527 1.00 92.69 489 ASP A CA 1
ATOM 3685 C C . ASP A 1 489 ? -1.897 -16.086 21.699 1.00 92.69 489 ASP A C 1
ATOM 3687 O O . ASP A 1 489 ? -2.047 -17.252 22.080 1.00 92.69 489 ASP A O 1
ATOM 3691 N N . SER A 1 490 ? -1.332 -15.801 20.530 1.00 88.81 490 SER A N 1
ATOM 3692 C CA . SER A 1 490 ? -0.903 -16.828 19.580 1.00 88.81 490 SER A CA 1
ATOM 3693 C C . SER A 1 490 ? 0.162 -16.305 18.621 1.00 88.81 490 SER A C 1
ATOM 3695 O O . SER A 1 490 ? 0.450 -15.113 18.575 1.00 88.81 490 SER A O 1
ATOM 3697 N N . ASN A 1 491 ? 0.742 -17.205 17.827 1.00 89.94 491 ASN A N 1
ATOM 3698 C CA . ASN A 1 491 ? 1.666 -16.835 16.761 1.00 89.94 491 ASN A CA 1
ATOM 3699 C C . ASN A 1 491 ? 0.941 -16.890 15.417 1.00 89.94 491 ASN A C 1
ATOM 3701 O O . ASN A 1 491 ? 0.248 -17.868 15.128 1.00 89.94 491 ASN A O 1
ATOM 3705 N N . ALA A 1 492 ? 1.147 -15.878 14.580 1.00 90.38 492 ALA A N 1
ATOM 3706 C CA . ALA A 1 492 ? 0.684 -15.867 13.199 1.00 90.38 492 ALA A CA 1
ATOM 3707 C C . ALA A 1 492 ? 1.867 -16.098 12.254 1.00 90.38 492 ALA A C 1
ATOM 3709 O O . ALA A 1 492 ? 2.907 -15.447 12.374 1.00 90.38 492 ALA A O 1
ATOM 3710 N N . VAL A 1 493 ? 1.709 -17.037 11.317 1.00 90.12 493 VAL A N 1
ATOM 3711 C CA . VAL A 1 493 ? 2.749 -17.396 10.344 1.00 90.12 493 VAL A CA 1
ATOM 3712 C C . VAL A 1 493 ? 2.347 -16.902 8.961 1.00 90.12 493 VAL A C 1
ATOM 3714 O O . VAL A 1 493 ? 1.347 -17.347 8.400 1.00 90.12 493 VAL A O 1
ATOM 3717 N N . PHE A 1 494 ? 3.162 -16.023 8.396 1.00 85.94 494 PHE A N 1
ATOM 3718 C CA . PHE A 1 494 ? 2.999 -15.463 7.063 1.00 85.94 494 PHE A CA 1
ATOM 3719 C C . PHE A 1 494 ? 4.027 -16.064 6.107 1.00 85.94 494 PHE A C 1
ATOM 3721 O O . PHE A 1 494 ? 5.217 -16.075 6.409 1.00 85.94 494 PHE A O 1
ATOM 3728 N N . THR A 1 495 ? 3.589 -16.523 4.939 1.00 79.25 495 THR A N 1
ATOM 3729 C CA . THR A 1 495 ? 4.483 -16.825 3.818 1.00 79.25 495 THR A CA 1
ATOM 3730 C C . THR A 1 495 ? 4.733 -15.550 3.026 1.00 79.25 495 THR A C 1
ATOM 3732 O O . THR A 1 495 ? 3.799 -14.989 2.455 1.00 79.25 495 THR A O 1
ATOM 3735 N N . VAL A 1 496 ? 5.991 -15.127 2.942 1.00 74.12 496 VAL A N 1
ATOM 3736 C CA . VAL A 1 496 ? 6.455 -13.998 2.129 1.00 74.12 496 VAL A CA 1
ATOM 3737 C C . VAL A 1 496 ? 7.446 -14.544 1.114 1.00 74.12 496 VAL A C 1
ATOM 3739 O O . VAL A 1 496 ? 8.516 -15.012 1.493 1.00 74.12 496 VAL A O 1
ATOM 3742 N N . ARG A 1 497 ? 7.089 -14.532 -0.176 1.00 66.94 497 ARG A N 1
ATOM 3743 C CA . ARG A 1 497 ? 7.950 -15.044 -1.267 1.00 66.94 497 ARG A CA 1
ATOM 3744 C C . ARG A 1 497 ? 8.512 -16.461 -1.017 1.00 66.94 497 ARG A C 1
ATOM 3746 O O . ARG A 1 497 ? 9.638 -16.770 -1.386 1.00 66.94 497 ARG A O 1
ATOM 3753 N N . GLY A 1 498 ? 7.719 -17.328 -0.385 1.00 67.62 498 GLY A N 1
ATOM 3754 C CA . GLY A 1 498 ? 8.096 -18.713 -0.068 1.00 67.62 498 GLY A CA 1
ATOM 3755 C C . GLY A 1 498 ? 8.834 -18.907 1.262 1.00 67.62 498 GLY A C 1
ATOM 3756 O O . GLY A 1 498 ? 9.053 -20.051 1.656 1.00 67.62 498 GLY A O 1
ATOM 3757 N N . GLU A 1 499 ? 9.165 -17.834 1.984 1.00 72.44 499 GLU A N 1
ATOM 3758 C CA . GLU A 1 499 ? 9.751 -17.899 3.325 1.00 72.44 499 GLU A CA 1
ATOM 3759 C C . GLU A 1 499 ? 8.704 -17.633 4.410 1.00 72.44 499 GLU A C 1
ATOM 3761 O O . GLU A 1 499 ? 7.894 -16.711 4.308 1.00 72.44 499 GLU A O 1
ATOM 3766 N N . ASN A 1 500 ? 8.740 -18.425 5.484 1.00 83.31 500 ASN A N 1
ATOM 3767 C CA . ASN A 1 500 ? 7.838 -18.254 6.618 1.00 83.31 500 ASN A CA 1
ATOM 3768 C C . ASN A 1 500 ? 8.381 -17.209 7.594 1.00 83.31 500 ASN A C 1
ATOM 3770 O O . ASN A 1 500 ? 9.477 -17.357 8.134 1.00 83.31 500 ASN A O 1
ATOM 3774 N N . ARG A 1 501 ? 7.565 -16.203 7.892 1.00 83.00 501 ARG A N 1
ATOM 3775 C CA . ARG A 1 501 ? 7.801 -15.193 8.923 1.00 83.00 501 ARG A CA 1
ATOM 3776 C C . ARG A 1 501 ? 6.758 -15.346 10.015 1.00 83.00 501 ARG A C 1
ATOM 3778 O O . ARG A 1 501 ? 5.579 -15.522 9.726 1.00 83.00 501 ARG A O 1
ATOM 3785 N N . THR A 1 502 ? 7.193 -15.318 11.268 1.00 88.69 502 THR A N 1
ATOM 3786 C CA . THR A 1 502 ? 6.302 -15.490 12.421 1.00 88.69 502 THR A CA 1
ATOM 3787 C C . THR A 1 502 ? 6.228 -14.189 13.194 1.00 88.69 502 THR A C 1
ATOM 3789 O O . THR A 1 502 ? 7.268 -13.619 13.517 1.00 88.69 502 THR A O 1
ATOM 3792 N N . ILE A 1 503 ? 5.014 -13.747 13.507 1.00 90.56 503 ILE A N 1
ATOM 3793 C CA . ILE A 1 503 ? 4.774 -12.650 14.444 1.00 90.56 503 ILE A CA 1
ATOM 3794 C C . ILE A 1 503 ? 4.035 -13.183 15.668 1.00 90.56 503 ILE A C 1
ATOM 3796 O O . ILE A 1 503 ? 3.178 -14.064 15.553 1.00 90.56 503 ILE A O 1
ATOM 3800 N N . ASN A 1 504 ? 4.368 -12.645 16.837 1.00 91.12 504 ASN A N 1
ATOM 3801 C CA . ASN A 1 504 ? 3.602 -12.882 18.055 1.00 91.12 504 ASN A CA 1
ATOM 3802 C C . ASN A 1 504 ? 2.411 -11.927 18.062 1.00 91.12 504 ASN A C 1
ATOM 3804 O O . ASN A 1 504 ? 2.566 -10.750 17.746 1.00 91.12 504 ASN A O 1
ATOM 3808 N N . VAL A 1 505 ? 1.240 -12.435 18.423 1.00 92.88 505 VAL A N 1
ATOM 3809 C CA . VAL A 1 505 ? -0.021 -11.699 18.405 1.00 92.88 505 VAL A CA 1
ATOM 3810 C C . VAL A 1 505 ? -0.668 -11.836 19.775 1.00 92.88 505 VAL A C 1
ATOM 3812 O O . VAL A 1 505 ? -0.940 -12.953 20.220 1.00 92.88 505 VAL A O 1
ATOM 3815 N N . THR A 1 506 ? -0.915 -10.718 20.452 1.00 94.38 506 THR A N 1
ATOM 3816 C CA . THR A 1 506 ? -1.558 -10.718 21.772 1.00 94.38 506 THR A CA 1
ATOM 3817 C C . THR A 1 506 ? -2.922 -10.049 21.721 1.00 94.38 506 THR A C 1
ATOM 3819 O O . THR A 1 506 ? -3.193 -9.203 20.871 1.00 94.38 506 THR A O 1
ATOM 3822 N N . LYS A 1 507 ? -3.795 -10.409 22.661 1.00 94.69 507 LYS A N 1
ATOM 3823 C CA . LYS A 1 507 ? -5.142 -9.834 22.798 1.00 94.69 507 LYS A CA 1
ATOM 3824 C C . LYS A 1 507 ? -5.145 -8.313 22.959 1.00 94.69 507 LYS A C 1
ATOM 3826 O O . LYS A 1 507 ? -6.048 -7.642 22.466 1.00 94.69 507 LYS A O 1
ATOM 3831 N N . SER A 1 508 ? -4.131 -7.783 23.640 1.00 94.44 508 SER A N 1
ATOM 3832 C CA . SER A 1 508 ? -3.997 -6.355 23.927 1.00 94.44 508 SER A CA 1
ATOM 3833 C C . SER A 1 508 ? -3.468 -5.534 22.753 1.00 94.44 508 SER A C 1
ATOM 3835 O O . SER A 1 508 ? -3.525 -4.312 22.834 1.00 94.44 508 SER A O 1
ATOM 3837 N N . MET A 1 509 ? -2.926 -6.166 21.703 1.00 95.50 509 MET A N 1
ATOM 3838 C CA . MET A 1 509 ? -2.458 -5.437 20.522 1.00 95.50 509 MET A CA 1
ATOM 3839 C C . MET A 1 509 ? -3.616 -4.699 19.873 1.00 95.50 509 MET A C 1
ATOM 3841 O O . MET A 1 509 ? -4.710 -5.245 19.739 1.00 95.50 509 MET A O 1
ATOM 3845 N N . THR A 1 510 ? -3.360 -3.473 19.447 1.00 96.25 510 THR A N 1
ATOM 3846 C CA . THR A 1 510 ? -4.259 -2.727 18.571 1.00 96.25 510 THR A CA 1
ATOM 3847 C C . THR A 1 510 ? -4.070 -3.131 17.105 1.00 96.25 510 THR A C 1
ATOM 3849 O O . THR A 1 510 ? -3.109 -3.824 16.755 1.00 96.25 510 THR A O 1
ATOM 3852 N N . VAL A 1 511 ? -4.975 -2.707 16.217 1.00 94.44 511 VAL A N 1
ATOM 3853 C CA . VAL A 1 511 ? -4.780 -2.851 14.762 1.00 94.44 511 VAL A CA 1
ATOM 3854 C C . VAL A 1 511 ? -3.489 -2.149 14.321 1.00 94.44 511 VAL A C 1
ATOM 3856 O O . VAL A 1 511 ? -2.745 -2.700 13.513 1.00 94.44 511 VAL A O 1
ATOM 3859 N N . GLU A 1 512 ? -3.179 -0.982 14.888 1.00 93.81 512 GLU A N 1
ATOM 3860 C CA . GLU A 1 512 ? -1.918 -0.271 14.649 1.00 93.81 512 GLU A CA 1
ATOM 3861 C C . GLU A 1 512 ? -0.697 -1.078 15.122 1.00 93.81 512 GLU A C 1
ATOM 3863 O O . GLU A 1 512 ? 0.265 -1.237 14.368 1.00 93.81 512 GLU A O 1
ATOM 3868 N N . ASP A 1 513 ? -0.747 -1.672 16.318 1.00 96.62 513 ASP A N 1
ATOM 3869 C CA . ASP A 1 513 ? 0.335 -2.536 16.817 1.00 96.62 513 ASP A CA 1
ATOM 3870 C C . ASP A 1 513 ? 0.548 -3.759 15.922 1.00 96.62 513 ASP A C 1
ATOM 3872 O O . ASP A 1 513 ? 1.688 -4.144 15.651 1.00 96.62 513 ASP A O 1
ATOM 3876 N N . LEU A 1 514 ? -0.539 -4.357 15.423 1.00 94.62 514 LEU A N 1
ATOM 3877 C CA . LEU A 1 514 ? -0.470 -5.457 14.465 1.00 94.62 514 LEU A CA 1
ATOM 3878 C C . LEU A 1 514 ? 0.218 -5.014 13.166 1.00 94.62 514 LEU A C 1
ATOM 3880 O O . LEU A 1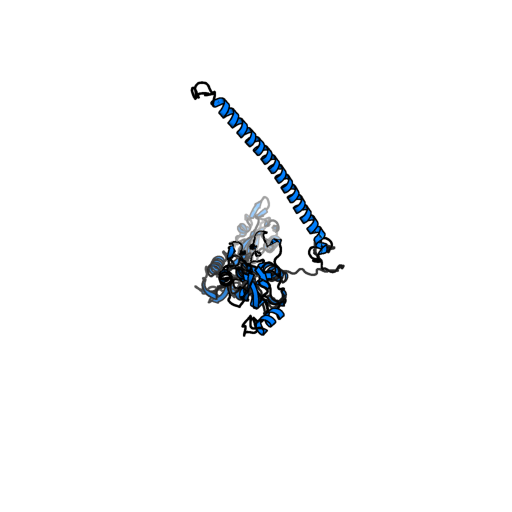 514 ? 1.088 -5.728 12.667 1.00 94.62 514 LEU A O 1
ATOM 3884 N N . MET A 1 515 ? -0.134 -3.845 12.626 1.00 88.50 515 MET A N 1
ATOM 3885 C CA . MET A 1 515 ? 0.512 -3.290 11.431 1.00 88.50 515 MET A CA 1
ATOM 3886 C C . MET A 1 515 ? 2.006 -3.030 11.658 1.00 88.50 515 MET A C 1
ATOM 3888 O O . MET A 1 515 ? 2.826 -3.363 10.801 1.00 88.50 515 MET A O 1
ATOM 3892 N N . ASN A 1 516 ? 2.380 -2.520 12.833 1.00 82.69 516 ASN A N 1
ATOM 3893 C CA . ASN A 1 516 ? 3.777 -2.325 13.218 1.00 82.69 516 ASN A CA 1
ATOM 3894 C C . ASN A 1 516 ? 4.527 -3.663 13.345 1.00 82.69 516 ASN A C 1
ATOM 3896 O O . ASN A 1 516 ? 5.660 -3.791 12.878 1.00 82.69 516 ASN A O 1
ATOM 3900 N N . ALA A 1 517 ? 3.898 -4.693 13.919 1.00 87.38 517 ALA A N 1
ATOM 3901 C CA . ALA A 1 517 ? 4.469 -6.036 14.001 1.00 87.38 517 ALA A CA 1
ATOM 3902 C C . ALA A 1 517 ? 4.670 -6.667 12.611 1.00 87.38 517 ALA A C 1
ATOM 3904 O O . ALA A 1 517 ? 5.714 -7.273 12.356 1.00 87.38 517 ALA A O 1
ATOM 3905 N N . LEU A 1 518 ? 3.712 -6.481 11.695 1.00 82.12 518 LEU A N 1
ATOM 3906 C CA . LEU A 1 518 ? 3.836 -6.881 10.291 1.00 82.12 518 LEU A CA 1
ATOM 3907 C C . LEU A 1 518 ? 5.006 -6.153 9.619 1.00 82.12 518 LEU A C 1
ATOM 3909 O O . LEU A 1 518 ? 5.860 -6.806 9.017 1.00 82.12 518 LEU A O 1
ATOM 3913 N N . GLN A 1 519 ? 5.107 -4.833 9.790 1.00 76.25 519 GLN A N 1
ATOM 3914 C CA . GLN A 1 519 ? 6.198 -4.032 9.234 1.00 76.25 519 GLN A CA 1
ATOM 3915 C C . GLN A 1 519 ? 7.570 -4.478 9.757 1.00 76.25 519 GLN A C 1
ATOM 3917 O O . GLN A 1 519 ? 8.497 -4.642 8.964 1.00 76.25 519 GLN A O 1
ATOM 3922 N N . ASN A 1 520 ? 7.699 -4.749 11.059 1.00 75.19 520 ASN A N 1
ATOM 3923 C CA . ASN A 1 520 ? 8.931 -5.271 11.666 1.00 75.19 520 ASN A CA 1
ATOM 3924 C C . ASN A 1 520 ? 9.300 -6.664 11.137 1.00 75.19 520 ASN A C 1
ATOM 3926 O O . ASN A 1 520 ? 10.477 -6.998 11.015 1.00 75.19 520 ASN A O 1
ATOM 3930 N N . ALA A 1 521 ? 8.301 -7.464 10.761 1.00 71.81 521 ALA A N 1
ATOM 3931 C CA . ALA A 1 521 ? 8.489 -8.716 10.040 1.00 71.81 521 ALA A CA 1
ATOM 3932 C C . ALA A 1 521 ? 8.669 -8.518 8.522 1.00 71.81 521 ALA A C 1
ATOM 3934 O O . ALA A 1 521 ? 8.652 -9.492 7.773 1.00 71.81 521 ALA A O 1
ATOM 3935 N N . GLY A 1 522 ? 8.834 -7.284 8.037 1.00 62.66 522 GLY A N 1
ATOM 3936 C CA . GLY A 1 522 ? 9.023 -6.939 6.626 1.00 62.66 522 GLY A CA 1
ATOM 3937 C C . GLY A 1 522 ? 7.804 -7.221 5.742 1.00 62.66 522 GLY A C 1
ATOM 3938 O O . GLY A 1 522 ? 7.976 -7.525 4.560 1.00 62.66 522 GLY A O 1
ATOM 3939 N N . ILE A 1 523 ? 6.603 -7.206 6.318 1.00 75.12 523 ILE A N 1
ATOM 3940 C CA . ILE A 1 523 ? 5.319 -7.392 5.640 1.00 75.12 523 ILE A CA 1
ATOM 3941 C C . ILE A 1 523 ? 4.630 -6.030 5.574 1.00 75.12 523 ILE A C 1
ATOM 3943 O O . ILE A 1 523 ? 4.398 -5.391 6.599 1.00 75.12 523 ILE A O 1
ATOM 3947 N N . ALA A 1 524 ? 4.309 -5.574 4.367 1.00 74.25 524 ALA A N 1
ATOM 3948 C CA . ALA A 1 524 ? 3.597 -4.317 4.191 1.00 74.25 524 ALA A CA 1
ATOM 3949 C C . ALA A 1 524 ? 2.107 -4.500 4.511 1.00 74.25 524 ALA A C 1
ATOM 3951 O O . ALA A 1 524 ? 1.518 -5.548 4.245 1.00 74.25 524 ALA A O 1
ATOM 3952 N N . SER A 1 525 ? 1.496 -3.478 5.103 1.00 80.75 525 SER A N 1
ATOM 3953 C CA . SER A 1 525 ? 0.062 -3.457 5.374 1.00 80.75 525 SER A CA 1
ATOM 3954 C C . SER A 1 525 ? -0.487 -2.036 5.299 1.00 80.75 525 SER A C 1
ATOM 3956 O O . SER A 1 525 ? 0.237 -1.070 5.539 1.00 80.75 525 SER A O 1
ATOM 3958 N N . VAL A 1 526 ? -1.764 -1.920 4.940 1.00 83.81 526 VAL A N 1
ATOM 3959 C CA . VAL A 1 526 ? -2.478 -0.657 4.730 1.00 83.81 526 VAL A CA 1
ATOM 3960 C C . VAL A 1 526 ? -3.846 -0.739 5.396 1.00 83.81 526 VAL A C 1
ATOM 3962 O O . VAL A 1 526 ? -4.551 -1.739 5.256 1.00 83.81 526 VAL A O 1
ATOM 3965 N N . TRP A 1 527 ? -4.227 0.326 6.098 1.00 86.00 527 TRP A N 1
ATOM 3966 C CA . TRP A 1 527 ? -5.545 0.486 6.702 1.00 86.00 527 TRP A CA 1
ATOM 3967 C C . TRP A 1 527 ? -6.373 1.517 5.935 1.00 86.00 527 TRP A C 1
ATOM 3969 O O . TRP A 1 527 ? -5.925 2.646 5.738 1.00 86.00 527 TRP A O 1
ATOM 3979 N N . ASP A 1 528 ? -7.587 1.142 5.539 1.00 80.62 528 ASP A N 1
ATOM 3980 C CA . ASP A 1 528 ? -8.584 2.049 4.972 1.00 80.62 528 ASP A CA 1
ATOM 3981 C C . ASP A 1 528 ? -9.548 2.510 6.074 1.00 80.62 528 ASP A C 1
ATOM 3983 O O . ASP A 1 528 ? -10.330 1.723 6.617 1.00 80.62 528 ASP A O 1
ATOM 3987 N N . THR A 1 529 ? -9.495 3.802 6.399 1.00 79.94 529 THR A N 1
ATOM 3988 C CA . THR A 1 529 ? -10.322 4.423 7.440 1.00 79.94 529 THR A CA 1
ATOM 3989 C C . THR A 1 529 ? -11.797 4.546 7.068 1.00 79.94 529 THR A C 1
ATOM 3991 O O . THR A 1 529 ? -12.638 4.560 7.964 1.00 79.94 529 THR A O 1
ATOM 3994 N N . ASP A 1 530 ? -12.132 4.621 5.779 1.00 76.69 530 ASP A N 1
ATOM 3995 C CA . ASP A 1 530 ? -13.510 4.816 5.318 1.00 76.69 530 ASP A CA 1
ATOM 3996 C C . ASP A 1 530 ? -14.284 3.494 5.317 1.00 76.69 530 ASP A C 1
ATOM 3998 O O . ASP A 1 530 ? -15.490 3.446 5.614 1.00 76.69 530 ASP A O 1
ATOM 4002 N N . THR A 1 531 ? -13.577 2.404 5.006 1.00 79.38 531 THR A N 1
ATOM 4003 C CA . THR A 1 531 ? -14.149 1.057 4.928 1.00 79.38 531 THR A CA 1
ATOM 4004 C C . THR A 1 531 ? -13.815 0.161 6.122 1.00 79.38 531 THR A C 1
ATOM 4006 O O . THR A 1 531 ? -14.392 -0.921 6.217 1.00 79.38 531 THR A O 1
ATOM 4009 N N . SER A 1 532 ? -12.958 0.606 7.050 1.00 85.19 532 SER A N 1
ATOM 4010 C CA . SER A 1 532 ? -12.444 -0.174 8.191 1.00 85.19 532 SER A CA 1
ATOM 4011 C C . SER A 1 532 ? -11.851 -1.514 7.759 1.00 85.19 532 SER A C 1
ATOM 4013 O O . SER A 1 532 ? -12.169 -2.570 8.315 1.00 85.19 532 SER A O 1
ATOM 4015 N N . ARG A 1 533 ? -11.026 -1.485 6.711 1.00 86.12 533 ARG A N 1
ATOM 4016 C CA . ARG A 1 533 ? -10.409 -2.679 6.131 1.00 86.12 533 ARG A CA 1
ATOM 4017 C C . ARG A 1 533 ? -8.899 -2.639 6.268 1.00 86.12 533 ARG A C 1
ATOM 4019 O O . ARG A 1 533 ? -8.263 -1.641 5.946 1.00 86.12 533 ARG A O 1
ATOM 4026 N N . LEU A 1 534 ? -8.337 -3.776 6.667 1.00 87.12 534 LEU A N 1
ATOM 4027 C CA . LEU A 1 534 ? -6.903 -4.037 6.614 1.00 87.12 534 LEU A CA 1
ATOM 4028 C C . LEU A 1 534 ? -6.567 -4.784 5.318 1.00 87.12 534 LEU A C 1
ATOM 4030 O O . LEU A 1 534 ? -7.221 -5.778 4.983 1.00 87.12 534 LEU A O 1
ATOM 4034 N N . THR A 1 535 ? -5.532 -4.318 4.629 1.00 82.62 535 THR A N 1
ATOM 4035 C CA . THR A 1 535 ? -4.888 -4.993 3.500 1.00 82.62 535 THR A CA 1
ATOM 4036 C C . THR A 1 535 ? -3.457 -5.337 3.887 1.00 82.62 535 THR A C 1
ATOM 4038 O O . THR A 1 535 ? -2.740 -4.506 4.431 1.00 82.62 535 THR A O 1
ATOM 4041 N N . ILE A 1 536 ? -3.041 -6.568 3.616 1.00 85.38 536 ILE A N 1
ATOM 4042 C CA . ILE A 1 536 ? -1.692 -7.083 3.832 1.00 85.38 536 ILE A CA 1
ATOM 4043 C C . ILE A 1 536 ? -1.098 -7.373 2.458 1.00 85.38 536 ILE A C 1
ATOM 4045 O O . ILE A 1 536 ? -1.700 -8.090 1.663 1.00 85.38 536 ILE A O 1
ATOM 4049 N N . GLU A 1 537 ? 0.073 -6.825 2.171 1.00 78.88 537 GLU A N 1
ATOM 4050 C CA . GLU A 1 537 ? 0.714 -6.922 0.865 1.00 78.88 537 GLU A CA 1
ATOM 4051 C C . GLU A 1 537 ? 1.909 -7.875 0.888 1.00 78.88 537 GLU A C 1
ATOM 4053 O O . GLU A 1 537 ? 2.688 -7.931 1.840 1.00 78.88 537 GLU A O 1
ATOM 4058 N N . ASN A 1 538 ? 2.084 -8.590 -0.220 1.00 71.94 538 ASN A N 1
ATOM 4059 C CA . ASN A 1 538 ? 3.164 -9.539 -0.483 1.00 71.94 538 ASN A CA 1
ATOM 4060 C C . ASN A 1 538 ? 3.303 -10.662 0.550 1.00 71.94 538 ASN A C 1
ATOM 4062 O O . ASN A 1 538 ? 4.381 -11.238 0.705 1.00 71.94 538 ASN A O 1
ATOM 4066 N N . ALA A 1 539 ? 2.215 -10.995 1.240 1.00 75.62 539 ALA A N 1
ATOM 4067 C CA . ALA A 1 539 ? 2.204 -12.037 2.248 1.00 75.62 539 ALA A CA 1
ATOM 4068 C C . ALA A 1 539 ? 0.901 -12.831 2.210 1.00 75.62 539 ALA A C 1
ATOM 4070 O O . ALA A 1 539 ? -0.180 -12.284 2.005 1.00 75.62 539 ALA A O 1
ATOM 4071 N N . THR A 1 540 ? 1.012 -14.135 2.455 1.00 81.12 540 THR A N 1
ATOM 4072 C CA . THR A 1 540 ? -0.137 -15.014 2.680 1.00 81.12 540 THR A CA 1
ATOM 4073 C C . THR A 1 540 ? -0.120 -15.515 4.118 1.00 81.12 540 THR A C 1
ATOM 4075 O O . THR A 1 540 ? 0.871 -16.091 4.558 1.00 81.12 540 THR A O 1
ATOM 4078 N N . LEU A 1 541 ? -1.203 -15.309 4.863 1.00 86.81 541 LEU A N 1
ATOM 4079 C CA . LEU A 1 541 ? -1.369 -15.855 6.207 1.00 86.81 541 LEU A CA 1
ATOM 4080 C C . LEU A 1 541 ? -1.686 -17.352 6.110 1.00 86.81 541 LEU A C 1
ATOM 4082 O O . LEU A 1 541 ? -2.705 -17.742 5.545 1.00 86.81 541 LEU A O 1
ATOM 4086 N N . ASN A 1 542 ? -0.821 -18.193 6.675 1.00 78.88 542 ASN A N 1
ATOM 4087 C CA . ASN A 1 542 ? -0.906 -19.653 6.552 1.00 78.88 542 ASN A CA 1
ATOM 4088 C C . ASN A 1 542 ? -1.927 -20.302 7.510 1.00 78.88 542 ASN A C 1
ATOM 4090 O O . ASN A 1 542 ? -2.093 -21.521 7.491 1.00 78.88 542 ASN A O 1
ATOM 4094 N N . GLY A 1 543 ? -2.586 -19.508 8.359 1.00 70.62 543 GLY A N 1
ATOM 4095 C CA . GLY A 1 543 ? -3.567 -19.951 9.353 1.00 70.62 543 GLY A CA 1
ATOM 4096 C C . GLY A 1 543 ? -3.225 -19.509 10.779 1.00 70.62 543 GLY A C 1
ATOM 4097 O O . GLY A 1 543 ? -2.197 -18.876 11.023 1.00 70.62 543 GLY A O 1
ATOM 4098 N N . GLY A 1 544 ? -4.109 -19.841 11.722 1.00 75.75 544 GLY A N 1
ATOM 4099 C CA . GLY A 1 544 ? -4.034 -19.431 13.131 1.00 75.75 544 GLY A CA 1
ATOM 4100 C C . GLY A 1 544 ? -5.206 -18.533 13.533 1.00 75.75 544 GLY A C 1
ATOM 4101 O O . GLY A 1 544 ? -5.955 -18.077 12.675 1.00 75.75 544 GLY A O 1
ATOM 4102 N N . ALA A 1 545 ? -5.352 -18.258 14.833 1.00 82.25 545 ALA A N 1
ATOM 4103 C CA . ALA A 1 545 ? -6.490 -17.502 15.374 1.00 82.25 545 ALA A CA 1
ATOM 4104 C C . ALA A 1 545 ? -6.638 -16.097 14.756 1.00 82.25 545 ALA A C 1
ATOM 4106 O O . ALA A 1 545 ? -7.748 -15.592 14.621 1.00 82.25 545 ALA A O 1
ATOM 4107 N N . LEU A 1 546 ? -5.533 -15.486 14.308 1.00 87.75 546 LEU A N 1
ATOM 4108 C CA . LEU A 1 546 ? -5.560 -14.201 13.607 1.00 87.75 546 LEU A CA 1
ATOM 4109 C C . LEU A 1 546 ? -6.280 -14.275 12.245 1.00 87.75 546 LEU A C 1
ATOM 4111 O O . LEU A 1 546 ? -6.880 -13.292 11.820 1.00 87.75 546 LEU A O 1
ATOM 4115 N N . ALA A 1 547 ? -6.248 -15.422 11.560 1.00 82.00 547 ALA A N 1
ATOM 4116 C CA . ALA A 1 547 ? -6.919 -15.582 10.269 1.00 82.00 547 ALA A CA 1
ATOM 4117 C C . ALA A 1 547 ? -8.443 -15.500 10.412 1.00 82.00 547 ALA A C 1
ATOM 4119 O O . ALA A 1 547 ? -9.094 -14.852 9.593 1.00 82.00 547 ALA A O 1
ATOM 4120 N N . ASP A 1 548 ? -8.984 -16.095 11.478 1.00 81.31 548 ASP A N 1
ATOM 4121 C CA . ASP A 1 548 ? -10.416 -16.070 11.782 1.00 81.31 548 ASP A CA 1
ATOM 4122 C C . ASP A 1 548 ? -10.877 -14.660 12.174 1.00 81.31 548 ASP A C 1
ATOM 4124 O O . ASP A 1 548 ? -11.935 -14.211 11.739 1.00 81.31 548 ASP A O 1
ATOM 4128 N N . VAL A 1 549 ? -10.047 -13.936 12.934 1.00 86.19 549 VAL A N 1
ATOM 4129 C CA . VAL A 1 549 ? -10.309 -12.547 13.351 1.00 86.19 549 VAL A CA 1
ATOM 4130 C C . VAL A 1 549 ? -10.334 -11.596 12.154 1.00 86.19 549 VAL A C 1
ATOM 4132 O O . VAL A 1 549 ? -11.218 -10.751 12.044 1.00 86.19 549 VAL A O 1
ATOM 4135 N N . LEU A 1 550 ? -9.368 -11.724 11.240 1.00 86.19 550 LEU A N 1
ATOM 4136 C CA . LEU A 1 550 ? -9.240 -10.809 10.105 1.00 86.19 550 LEU A CA 1
ATOM 4137 C C . LEU A 1 550 ? -10.121 -11.197 8.907 1.00 86.19 550 LEU A C 1
ATOM 4139 O O . LEU A 1 550 ? -10.371 -10.361 8.038 1.00 86.19 550 LEU A O 1
ATOM 4143 N N . ASN A 1 551 ? -10.580 -12.452 8.830 1.00 79.88 551 ASN A N 1
ATOM 4144 C CA . ASN A 1 551 ? -11.387 -12.982 7.727 1.00 79.88 551 ASN A CA 1
ATOM 4145 C C . ASN A 1 551 ? -10.828 -12.578 6.345 1.00 79.88 551 ASN A C 1
ATOM 4147 O O . ASN A 1 551 ? -11.532 -12.019 5.502 1.00 79.88 551 ASN A O 1
ATOM 4151 N N . LEU A 1 552 ? -9.520 -12.751 6.149 1.00 80.38 552 LEU A N 1
ATOM 4152 C CA . LEU A 1 552 ? -8.816 -12.244 4.973 1.00 80.38 552 LEU A CA 1
ATOM 4153 C C . LEU A 1 552 ? -9.240 -12.985 3.695 1.00 80.38 552 LEU A C 1
ATOM 4155 O O . LEU A 1 552 ? -9.184 -14.210 3.617 1.00 80.38 552 LEU A O 1
ATOM 4159 N N . THR A 1 553 ? -9.574 -12.229 2.655 1.00 73.38 553 THR A N 1
ATOM 4160 C CA . THR A 1 553 ? -9.735 -12.711 1.279 1.00 73.38 553 THR A CA 1
ATOM 4161 C C . THR A 1 553 ? -8.454 -12.472 0.484 1.00 73.38 553 THR A C 1
ATOM 4163 O O . THR A 1 553 ? -7.938 -11.355 0.443 1.00 73.38 553 THR A O 1
ATOM 4166 N N . GLN A 1 554 ? -7.922 -13.530 -0.132 1.00 66.06 554 GLN A N 1
ATOM 4167 C CA . GLN A 1 554 ? -6.716 -13.453 -0.956 1.00 66.06 554 GLN A CA 1
ATOM 4168 C C . GLN A 1 554 ? -7.046 -12.884 -2.342 1.00 66.06 554 GLN A C 1
ATOM 4170 O O . GLN A 1 554 ? -7.940 -13.375 -3.028 1.00 66.06 554 GLN A O 1
ATOM 4175 N N . VAL A 1 555 ? -6.273 -11.889 -2.764 1.00 59.50 555 VAL A N 1
ATOM 4176 C CA . VAL A 1 555 ? -6.262 -11.308 -4.106 1.00 59.50 555 VAL A CA 1
ATOM 4177 C C . VAL A 1 555 ? -4.863 -11.517 -4.684 1.00 59.50 555 VAL A C 1
ATOM 4179 O O . VAL A 1 555 ? -3.864 -11.018 -4.167 1.00 59.50 555 VAL A O 1
ATOM 4182 N N . VAL A 1 556 ? -4.761 -12.297 -5.757 1.00 53.41 556 VAL A N 1
ATOM 4183 C CA . VAL A 1 556 ? -3.481 -12.547 -6.433 1.00 53.41 556 VAL A CA 1
ATOM 4184 C C . VAL A 1 556 ? -3.339 -11.532 -7.565 1.00 53.41 556 VAL A C 1
ATOM 4186 O O . VAL A 1 556 ? -3.999 -11.661 -8.589 1.00 53.41 556 VAL A O 1
ATOM 4189 N N . SER A 1 557 ? -2.479 -10.530 -7.393 1.00 55.62 557 SER A N 1
ATOM 4190 C CA . SER A 1 557 ? -2.114 -9.573 -8.450 1.00 55.62 557 SER A CA 1
ATOM 4191 C C . SER A 1 557 ? -0.703 -9.922 -8.915 1.00 55.62 557 SER A C 1
ATOM 4193 O O . SER A 1 557 ? 0.176 -10.010 -8.077 1.00 55.62 557 SER A O 1
ATOM 4195 N N . GLY A 1 558 ? -0.455 -10.178 -10.200 1.00 57.22 558 GLY A N 1
ATOM 4196 C CA . GLY A 1 558 ? 0.916 -10.403 -10.674 1.00 57.22 558 GLY A CA 1
ATOM 4197 C C . GLY A 1 558 ? 1.692 -9.086 -10.688 1.00 57.22 558 GLY A C 1
ATOM 4198 O O . GLY A 1 558 ? 1.132 -8.047 -11.036 1.00 57.22 558 GLY A O 1
ATOM 4199 N N . LYS A 1 559 ? 2.969 -9.103 -10.304 1.00 60.97 559 LYS A N 1
ATOM 4200 C CA . LYS A 1 559 ? 3.889 -8.001 -10.594 1.00 60.97 559 LYS A CA 1
ATOM 4201 C C . LYS A 1 559 ? 4.846 -8.474 -11.681 1.00 60.97 559 LYS A C 1
ATOM 4203 O O . LYS A 1 559 ? 5.374 -9.573 -11.583 1.00 60.97 559 LYS A O 1
ATOM 4208 N N . TYR A 1 560 ? 5.058 -7.666 -12.707 1.00 64.69 560 TYR A N 1
ATOM 4209 C CA . TYR A 1 560 ? 6.049 -7.896 -13.748 1.00 64.69 560 TYR A CA 1
ATOM 4210 C C . TYR A 1 560 ? 7.100 -6.789 -13.705 1.00 64.69 560 TYR A C 1
ATOM 4212 O O . TYR A 1 560 ? 6.733 -5.615 -13.602 1.00 64.69 560 TYR A O 1
ATOM 4220 N N . VAL A 1 561 ? 8.379 -7.165 -13.778 1.00 55.44 561 VAL A N 1
ATOM 4221 C CA . VAL A 1 561 ? 9.536 -6.250 -13.886 1.00 55.44 561 VAL A CA 1
ATOM 4222 C C . VAL A 1 561 ? 10.540 -6.785 -14.895 1.00 55.44 561 VAL A C 1
ATOM 4224 O O . VAL A 1 561 ? 10.700 -8.033 -14.943 1.00 55.44 561 VAL A O 1
#

Mean predicted aligned error: 20.94 Å

Secondary structure (DSSP, 8-state):
-------SSSS--HHHHHHHHHHHHHHHHHHHHHHHHHHHHHHHHHHHHHHHHHHHHHHHHHHHGGGTT-GGG-TTS------S-TTT------TT-----------S-----------EEEEEEEEEEE--TT-BGGGGTPPSEEEEEEETTEEEEEEEPTT-BHHHHHHHHHHTT--EEEETTTTEEEESS-GGGEE-TT---HHHHTT-EEETTEEE----EEEEEEEEEEEP-TTSBGGGSTT-----SSEEEEEEETTS-EEEEEE-TT-BHHHHHHHHHTTT-EEEEETTEEEEEEEEEEEESS-HHHHTT--EE---EEEESS--EEEEEEEEEP-TT-BTTTTS-PPPEEEEEE-TTS-EEEEEE-TT-BHHHHHHHHHHTT-EEEE-TTSPEEEES-EEEEPPHHHHHHHHHTTSS----GGGSSB--HHHHHHSSSS--GGGB-SSSSEEE----EEEEEEEEE--TT-BTTTTT--S-EEEEEEETTEEEEEEE-TT-BHHHHHHHHHHTT-EEEEETTTTEEEEES-EE--SHHHHHHTEEEE--EEE-

Foldseek 3Di:
DDDDDDDDDDDPPVVVVVVVVVVVVVVVVVVVVVVVVVVVVVVVVVVVVVVVVVVVVVVVCLQCVVVVPPQQSHPVLADDDDDPDVVQDDDGDGSPRDPDDDDDDCPDDDDDDDDFLQKWFKDKDKDKAFDDQQDFLVLLVFDWDWKWAADPNDTDIDTRDPRRGNNNVCVSCVVVPKHWDADSVQSKIWTQGDPVRIGGPPPRCNCVSQCFDDDVRTTMGHRGIGIDIDIDTAAADQQAFLQRIDLNQHFDAKKWWWKAALVRDIDIDIDHRRHGPNNVQVSLVVNVWHWDDDRNGIKIWRIDRPGIPRPSCSSSVWDWDWKKKWKQPAFQKFKDKDWAFFDQQAACCPFLVKQWAWKWKAFLVRDIDIDTRDGRQGNNNVQVVCVVRVWHWDQDPQNKIKIFGIDIAWDALVRLQVCCVVPVDPDDDPSHSGTICVCCQFAVDNDHDVVQDDDDHGIGMGDRHIGIDIDIGGADQQRFLVRLPQPAWDWWWKQASNDTFIFTHGRRAGNVNVQVSCVVSVWHWDADPVRNMIMIIRIDTPDDSVCVSRVIDMRTMIMID

Nearest PDB structures (foldseek):
  6iwy-assembly1_A  TM=1.764E-01  e=4.394E-04  Helicobacter pylori 26695
  5h5t-assembly1_D  TM=3.587E-01  e=7.837E-02  Salmonella enterica subsp. enterica serovar Typhimurium
  7kh1-assembly1_A6  TM=3.322E-01  e=2.186E-01  Vibrio phage XM1
  8avn-assembly1_B  TM=4.019E-01  e=5.289E+00  Candidatus Wolfebacteria bacterium GW2011_GWB1_47_1

pLDDT: mean 81.74, std 14.13, range [28.45, 97.38]

Radius of gyration: 51.21 Å; Cα contacts (8 Å, |Δi|>4): 1042; chains: 1; bounding box: 122×96×132 Å

Sequence (561 aa):
MTISFSGLASGLDTSSWVESLVALKQAKIDTLEEEKETVLLSKETLDNIKSFFTSFRSMIEKVTDAQFGVASMDLFAQNLATSSDLDILTASATTEAEEARYNISVDTLATNTQLNSSYSYVTTQTITQTATSDSKLENLGVNAGRIGITVNGVERSVNISDNETIQSFIDKLKEIGVDASFNSTTGVFTVNLDTADINDYDNTGIVNALHLIGVNEGYTSDKLQIEKTETVYESADESSLLNELSSGIKIIGTQNVIVQNTNGENYTIEVDAFTTLGEFLTALEDTGLNASIKNGVVEISGGKITGGTYDAVKALGLSEDPYTAMTTGNPLTETVVEAEIVTLETRLVDDLKVRAGYLEVTDADGSKFYEKIYHGQTLGDLMSDLGNLGINTKLRDDGVLEITGGAFATLSDDRVQELIDNGTIRETDDRYKQGTDLLTCLYGAPVISTDQITVASTYSKTQALTHSVTNTIRATLTTTLENLGLSSDSNAVFTVRGENRTINVTKSMTVEDLMNALQNAGIASVWDTDTSRLTIENATLNGGALADVLNLTQVVSGKYV

Solvent-accessible surface area (backbone atoms only — not comparable to full-atom values): 30933 Å² total; per-residue (Å²): 135,92,80,79,93,76,77,90,84,83,84,73,67,59,63,63,54,49,51,51,52,49,50,56,51,46,54,53,48,54,52,50,50,54,53,49,52,54,52,50,56,52,47,53,52,48,53,51,50,50,52,50,52,51,53,51,46,57,56,48,47,66,68,49,45,60,78,74,75,53,57,90,61,21,84,86,46,64,45,84,52,82,60,97,48,70,92,82,42,81,64,82,44,52,54,83,56,79,94,73,88,82,90,82,83,88,90,73,77,91,71,83,90,76,72,75,23,85,41,38,35,84,44,79,46,80,44,80,40,70,34,44,53,79,37,41,39,50,62,42,58,25,49,51,34,41,33,35,38,52,50,98,89,42,77,42,83,47,78,44,51,86,77,34,21,49,45,60,50,35,50,57,39,44,74,70,72,32,61,51,51,71,41,58,88,69,17,32,41,36,34,56,52,57,73,90,34,51,42,62,76,55,68,22,43,55,62,67,44,49,44,61,43,85,49,98,86,28,23,36,27,57,68,39,56,28,80,41,80,43,82,44,78,42,61,43,52,53,83,38,43,52,44,59,38,73,56,75,56,66,52,70,64,79,35,32,35,26,34,27,22,67,89,69,52,76,48,78,46,81,44,34,61,77,36,25,39,36,59,54,30,51,56,40,35,77,60,57,26,46,47,49,75,58,95,20,33,53,40,37,31,46,15,39,83,78,46,55,80,38,59,58,50,64,38,59,52,45,41,82,46,88,36,31,34,26,33,32,64,56,59,43,47,25,59,45,79,43,78,40,69,53,52,55,78,40,24,42,31,74,50,60,62,34,51,42,5,28,33,40,37,26,28,73,89,68,51,80,45,76,49,79,45,46,79,80,40,23,46,42,54,52,42,50,55,37,43,76,53,61,21,50,62,45,80,43,99,75,20,29,40,39,39,28,37,44,49,78,43,66,36,51,43,69,54,41,44,52,34,39,74,74,61,78,41,92,78,89,57,78,76,45,63,25,28,24,47,49,52,28,72,40,57,77,30,76,61,85,53,71,90,40,44,53,99,75,69,48,37,38,51,35,47,66,38,57,28,76,43,81,43,81,44,77,35,54,56,78,39,31,36,38,41,44,62,38,89,64,66,48,64,41,40,29,37,40,90,85,43,81,43,78,42,84,44,49,39,81,34,23,48,48,52,50,46,51,50,35,44,77,68,74,32,51,65,48,77,41,84,90,60,25,29,50,34,33,38,51,36,44,77,77,47,50,71,65,44,70,51,47,43,59,40,81,40,78,24,37,28,33,44

=== Feature glossary ===
A reading guide for the features in this record.

Start from the sequence.

  · Sequence gives the chain of amino acids in standard one-letter code (A=alanine, C=cysteine, …, Y=tyrosine), read N→C. It is the only feature that is directly encoded by the gene; all structural features are derived from the folded form of this sequence.

Fold it, and you get atomic coordinates and the backbone conformation that goes with them.

  · The mmCIF table is the protein's shape written out atom by atom. For each backbone N, Cα, C, and carbonyl O, it records an (x, y, z) coordinate triple in Å plus the residue type, chain letter, and residue number.

  · Backbone dihedral angles. Every residue except chain termini has a φ (preceding-C → N → Cα → C) and a ψ (N → Cα → C → next-N). They are reported in degrees following the IUPAC sign convention. Secondary structure is essentially a statement about 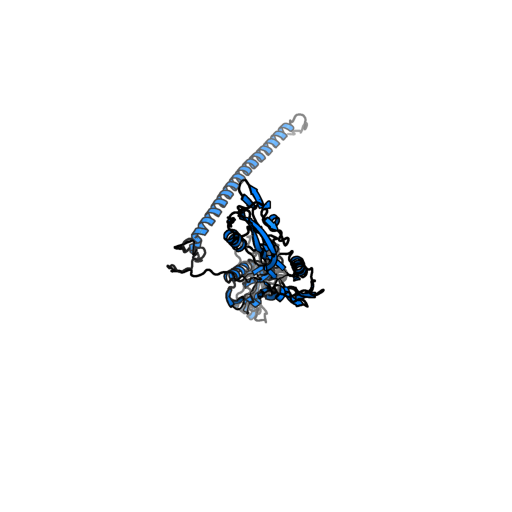which (φ, ψ) basin each residue occupies.

  · DSSP 8-state secondary structure assigns each residue one of H (α-helix), G (3₁₀-helix), I (π-helix), E (extended β-strand), B (isolated β-bridge), T (hydrogen-bonded turn), S (bend), or '-' (coil). The assignment is computed from backbone hydrogen-bond geometry via the Kabsch–Sander algorithm.

  · P-SEA three-state annotation labels each residue as helix, strand, or coil based purely on the geometry of the Cα trace. It serves as a fallback when the full backbone (and thus DSSP) is unavailable.

Summarize the fold with a handful of shape descriptors and a per-residue structural alphabet.

  · Radius of gyration (Rg) is the root-mean-square distance of Cα atoms from their centroid — a single number for overall size and compactness. A globular domain of N residues has Rg ≈ 2.2·N^0.38 Å; an extended or disordered chain has a much larger Rg. The Cα contact count is the number of residue pairs whose Cα atoms are within 8 Å and are more than four positions apart in sequence — a standard proxy for tertiary packing density. The bounding box is the smallest axis-aligned box enclosing all Cα atoms.

  · Foldseek's 3Di representation compresses backbone geometry into a per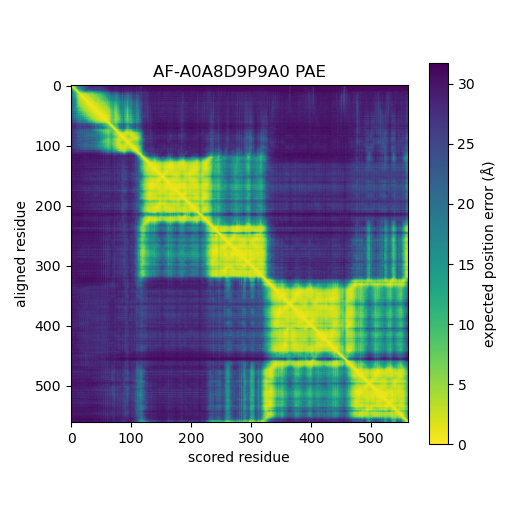-residue letter drawn from a learned twenty-state alphabet. It captures the tertiary interaction pattern around each residue — which residues are packed against it in space, regardless of where they are in sequence.

  · Accessible surface area quantifies burial. A residue with SASA near zero is packed into the hydrophobic core; one with SASA >100 Å² sits on the surface. Computed here via the Shrake–Rupley numerical algorithm with a 1.4 Å probe.

Ask how reliable the model is.

  · For AlphaFold models, the B-factor field carries pLDDT — the model's own estimate of local accuracy on a 0–100 scale. Regions with pLDDT<50 should be treated as essentially unmodeled; they often correspond to intrinsically disordered segments.

  · For experimental (PDB) structures, the B-factor (temperature factor) quantifies the positional spread of each atom in the crystal — a combination of thermal vibration and static disorder — in units of Å². High B-factors mark flexible loops or poorly resolved regions; low B-factors mark the rigid, well-ordered core.

  · PAE(i, j) answers: if I align the predicted and true structures on residue i, how far off (in Å) do I expect residue j to be? A block-diagonal PAE matrix with low values on the blocks and high values off-diagonal is the signature of a multi-domain protein with confidently predicted domains but uncertain inter-domain orientation.

Place it in context: what it resembles, what it is annotated as, and how it looks.

  · Structural nearest neighbors (via Foldseek easy-search vs the PDB). Reported per hit: target PDB id, E-value, and alignment TM-score. A TM-score above ~0.5 is the conventional threshold for 'same fold'.

  · Functional annotations link the protein to curated databases. InterPro entries identify conserved domains and families by matching the sequence against member-database signatures (Pfam, PROSITE, CDD, …). Gene Ontology (GO) terms describe molecular function, biological process, and cellular component in a controlled vocabulary. CATH places the structure in a hierarchical fold classification (Class/Architecture/Topology/Homologous-superfamily). The organism is the source species.

  · Plot images: a contact map (which residues are close in 3D, as an N×N binary image), a Ramachandran scatter (backbone torsion angles, revealing secondary-structure composition at a glance), and — for AlphaFold structures — a PAE heatmap (pairwise prediction confidence).

  · Structure images are PyMOL renders from six orthogonal camera directions. Cartoon representation draws helices as coils and strands as arrows; sticks shows the backbone as bonds; surface shows the solvent-excluded envelope. Rainbow coloring maps sequence position to hue (blue→red, N→C); chain coloring assigns a distinct color per polypeptide.